Protein AF-A0A4P9XND2-F1 (afdb_monomer_lite)

InterPro domains:
  IPR007255 Conserved oligomeric Golgi complex subunit 8 [PTHR21311] (11-505)

Structure (mmCIF, N/CA/C/O backbone):
data_AF-A0A4P9XND2-F1
#
_entry.id   AF-A0A4P9XND2-F1
#
loop_
_atom_site.group_PDB
_atom_site.id
_atom_site.type_symbol
_atom_site.label_atom_id
_atom_site.label_alt_id
_atom_site.label_comp_id
_atom_site.label_asym_id
_atom_site.label_entity_id
_atom_site.label_seq_id
_atom_site.pdbx_PDB_ins_code
_atom_site.Cartn_x
_atom_site.Cartn_y
_atom_site.Cartn_z
_atom_site.occupancy
_atom_site.B_iso_or_equiv
_atom_site.auth_seq_id
_atom_site.auth_comp_id
_atom_site.auth_asym_id
_atom_site.auth_atom_id
_atom_site.pdbx_PDB_model_num
ATOM 1 N N . MET A 1 1 ? 98.377 64.286 -52.396 1.00 47.72 1 MET A N 1
ATOM 2 C CA . MET A 1 1 ? 97.338 63.621 -51.577 1.00 47.72 1 MET A CA 1
ATOM 3 C C . MET A 1 1 ? 96.062 63.536 -52.400 1.00 47.72 1 MET A C 1
ATOM 5 O O . MET A 1 1 ? 95.797 64.467 -53.143 1.00 47.72 1 MET A O 1
ATOM 9 N N . SER A 1 2 ? 95.307 62.447 -52.233 1.00 48.94 2 SER A N 1
ATOM 10 C CA . SER A 1 2 ? 94.034 62.113 -52.898 1.00 48.94 2 SER A CA 1
ATOM 11 C C . SER A 1 2 ? 94.119 61.513 -54.310 1.00 48.94 2 SER A C 1
ATOM 13 O O . SER A 1 2 ? 93.894 62.183 -55.310 1.00 48.94 2 SER A O 1
ATOM 15 N N . ALA A 1 3 ? 94.424 60.215 -54.363 1.00 56.22 3 ALA A N 1
ATOM 16 C CA . ALA A 1 3 ? 93.943 59.297 -55.399 1.00 56.22 3 ALA A CA 1
ATOM 17 C C . ALA A 1 3 ? 94.032 57.854 -54.859 1.00 56.22 3 ALA A C 1
ATOM 19 O O . ALA A 1 3 ? 95.053 57.193 -55.033 1.00 56.22 3 ALA A O 1
ATOM 20 N N . PRO A 1 4 ? 93.024 57.412 -54.086 1.00 54.31 4 PRO A N 1
ATOM 21 C CA . PRO A 1 4 ? 92.460 56.083 -54.325 1.00 54.31 4 PRO A CA 1
ATOM 22 C C . PRO A 1 4 ? 90.958 56.074 -53.982 1.00 54.31 4 PRO A C 1
ATOM 24 O O . PRO A 1 4 ? 90.584 55.838 -52.840 1.00 54.31 4 PRO A O 1
ATOM 27 N N . ALA A 1 5 ? 90.082 56.373 -54.941 1.00 55.69 5 ALA A N 1
ATOM 28 C CA . ALA A 1 5 ? 88.630 56.315 -54.704 1.00 55.69 5 ALA A CA 1
ATOM 29 C C . ALA A 1 5 ? 87.865 55.505 -55.762 1.00 55.69 5 ALA A C 1
ATOM 31 O O . ALA A 1 5 ? 86.789 55.004 -55.475 1.00 55.69 5 ALA A O 1
ATOM 32 N N . VAL A 1 6 ? 88.427 55.312 -56.961 1.00 56.28 6 VAL A N 1
ATOM 33 C CA . VAL A 1 6 ? 87.693 54.705 -58.088 1.00 56.28 6 VAL A CA 1
ATOM 34 C C . VAL A 1 6 ? 87.830 53.173 -58.146 1.00 56.28 6 VAL A C 1
ATOM 36 O O . VAL A 1 6 ? 86.930 52.502 -58.632 1.00 56.28 6 VAL A O 1
ATOM 39 N N . VAL A 1 7 ? 88.908 52.592 -57.603 1.00 56.94 7 VAL A N 1
ATOM 40 C CA . VAL A 1 7 ? 89.123 51.126 -57.632 1.00 56.94 7 VAL A CA 1
ATOM 41 C C . VAL A 1 7 ? 88.313 50.399 -56.546 1.00 56.94 7 VAL A C 1
ATOM 43 O O . VAL A 1 7 ? 87.778 49.328 -56.799 1.00 56.94 7 VAL A O 1
ATOM 46 N N . LEU A 1 8 ? 88.111 51.022 -55.378 1.00 58.97 8 LEU A N 1
ATOM 47 C CA . LEU A 1 8 ? 87.278 50.466 -54.298 1.00 58.97 8 LEU A CA 1
ATOM 48 C C . LEU A 1 8 ? 85.782 50.385 -54.663 1.00 58.97 8 LEU A C 1
ATOM 50 O O . LEU A 1 8 ? 85.053 49.591 -54.076 1.00 58.97 8 LEU A O 1
ATOM 54 N N . ASP A 1 9 ? 85.317 51.183 -55.627 1.00 65.50 9 ASP A N 1
ATOM 55 C CA . ASP A 1 9 ? 83.899 51.234 -56.008 1.00 65.50 9 ASP A CA 1
ATOM 56 C C . ASP A 1 9 ? 83.502 50.070 -56.940 1.00 65.50 9 ASP A C 1
ATOM 58 O O . ASP A 1 9 ? 82.403 49.523 -56.840 1.00 65.50 9 ASP A O 1
ATOM 62 N N . GLN A 1 10 ? 84.427 49.607 -57.792 1.00 73.38 10 GLN A N 1
ATOM 63 C CA . GLN A 1 10 ? 84.197 48.448 -58.666 1.00 73.38 10 GLN A CA 1
ATOM 64 C C . GLN A 1 10 ? 84.200 47.123 -57.896 1.00 73.38 10 GLN A C 1
ATOM 66 O O . GLN A 1 10 ? 83.327 46.286 -58.131 1.00 73.38 10 GLN A O 1
ATOM 71 N N . ASP A 1 11 ? 85.111 46.955 -56.935 1.00 78.25 11 ASP A N 1
ATOM 72 C CA . ASP A 1 11 ? 85.154 45.754 -56.092 1.00 78.25 11 ASP A CA 1
ATOM 73 C C . ASP A 1 11 ? 83.912 45.657 -55.190 1.00 78.25 11 ASP A C 1
ATOM 75 O O . ASP A 1 11 ? 83.335 44.579 -55.032 1.00 78.25 11 ASP A O 1
ATOM 79 N N . ASN A 1 12 ? 83.415 46.792 -54.682 1.00 80.69 12 ASN A N 1
ATOM 80 C CA . ASN A 1 12 ? 82.153 46.846 -53.941 1.00 80.69 12 ASN A CA 1
ATOM 81 C C . ASN A 1 12 ? 80.938 46.538 -54.832 1.00 80.69 12 ASN A C 1
ATOM 83 O O . ASN A 1 12 ? 80.023 45.836 -54.398 1.00 80.69 12 ASN A O 1
ATOM 87 N N . ALA A 1 13 ? 80.911 47.007 -56.084 1.00 80.00 13 ALA A N 1
ATOM 88 C CA . ALA A 1 13 ? 79.846 46.672 -57.031 1.00 80.00 13 ALA A CA 1
ATOM 89 C C . ALA A 1 13 ? 79.840 45.174 -57.393 1.00 80.00 13 ALA A C 1
ATOM 91 O O . ALA A 1 13 ? 78.774 44.553 -57.481 1.00 80.00 13 ALA A O 1
ATOM 92 N N . LEU A 1 14 ? 81.017 44.564 -57.548 1.00 83.19 14 LEU A N 1
ATOM 93 C CA . LEU A 1 14 ? 81.149 43.141 -57.858 1.00 83.19 14 LEU A CA 1
ATOM 94 C C . LEU A 1 14 ? 80.792 42.258 -56.648 1.00 83.19 14 LEU A C 1
ATOM 96 O O . LEU A 1 14 ? 80.060 41.279 -56.790 1.00 83.19 14 LEU A O 1
ATOM 100 N N . ALA A 1 15 ? 81.190 42.657 -55.436 1.00 85.19 15 ALA A N 1
ATOM 101 C CA . ALA A 1 15 ? 80.764 42.003 -54.198 1.00 85.19 15 ALA A CA 1
ATOM 102 C C . ALA A 1 15 ? 79.242 42.105 -53.978 1.00 85.19 15 ALA A C 1
ATOM 104 O O . ALA A 1 15 ? 78.598 41.122 -53.613 1.00 85.19 15 ALA A O 1
ATOM 105 N N . ASN A 1 16 ? 78.639 43.264 -54.264 1.00 88.31 16 ASN A N 1
ATOM 106 C CA . ASN A 1 16 ? 77.191 43.461 -54.151 1.00 88.31 16 ASN A CA 1
ATOM 107 C C . ASN A 1 16 ? 76.401 42.635 -55.177 1.00 88.31 16 ASN A C 1
ATOM 109 O O . ASN A 1 16 ? 75.337 42.110 -54.848 1.00 88.31 16 ASN A O 1
ATOM 113 N N . THR A 1 17 ? 76.906 42.492 -56.406 1.00 87.44 17 THR A N 1
ATOM 114 C CA . THR A 1 17 ? 76.259 41.667 -57.441 1.00 87.44 17 THR A CA 1
ATOM 115 C C . THR A 1 17 ? 76.393 40.172 -57.157 1.00 87.44 17 THR A C 1
ATOM 117 O O . THR A 1 17 ? 75.405 39.453 -57.305 1.00 87.44 17 THR A O 1
ATOM 120 N N . LEU A 1 18 ? 77.545 39.705 -56.661 1.00 89.50 18 LEU A N 1
ATOM 121 C CA . LEU A 1 18 ? 77.712 38.325 -56.187 1.00 89.50 18 LEU A CA 1
ATOM 122 C C . LEU A 1 18 ? 76.798 38.022 -54.995 1.00 89.50 18 LEU A C 1
ATOM 124 O O . LEU A 1 18 ? 76.065 37.037 -55.030 1.00 89.50 18 LEU A O 1
ATOM 128 N N . ALA A 1 19 ? 76.739 38.909 -53.998 1.00 88.94 19 ALA A N 1
ATOM 129 C CA . ALA A 1 19 ? 75.828 38.757 -52.865 1.00 88.94 19 ALA A CA 1
ATOM 130 C C . ALA A 1 19 ? 74.349 38.771 -53.300 1.00 88.94 19 ALA A C 1
ATOM 132 O O . ALA A 1 19 ? 73.527 38.040 -52.745 1.00 88.94 19 ALA A O 1
ATOM 133 N N . ALA A 1 20 ? 73.984 39.574 -54.305 1.00 87.94 20 ALA A N 1
ATOM 134 C CA . ALA A 1 20 ? 72.639 39.560 -54.879 1.00 87.94 20 ALA A CA 1
ATOM 135 C C . ALA A 1 20 ? 72.337 38.241 -55.611 1.00 87.94 20 ALA A C 1
ATOM 137 O O . ALA A 1 20 ? 71.232 37.713 -55.479 1.00 87.94 20 ALA A O 1
ATOM 138 N N . PHE A 1 21 ? 73.309 37.675 -56.331 1.00 90.12 21 PHE A N 1
ATOM 139 C CA . PHE A 1 21 ? 73.172 36.384 -57.005 1.00 90.12 21 PHE A CA 1
ATOM 140 C C . PHE A 1 21 ? 73.071 35.214 -56.010 1.00 90.12 21 PHE A C 1
ATOM 142 O O . PHE A 1 21 ? 72.223 34.336 -56.170 1.00 90.12 21 PHE A O 1
ATOM 149 N N . GLU A 1 22 ? 73.856 35.223 -54.931 1.00 91.62 22 GLU A N 1
ATOM 150 C CA . GLU A 1 22 ? 73.756 34.247 -53.834 1.00 91.62 22 GLU A CA 1
ATOM 151 C C . GLU A 1 22 ? 72.400 34.325 -53.116 1.00 91.62 22 GLU A C 1
ATOM 153 O O . GLU A 1 22 ? 71.773 33.300 -52.840 1.00 91.62 22 GLU A O 1
ATOM 158 N N . ARG A 1 23 ? 71.880 35.538 -52.881 1.00 92.00 23 ARG A N 1
ATOM 159 C CA . ARG A 1 23 ? 70.525 35.738 -52.334 1.00 92.00 23 ARG A CA 1
ATOM 160 C C . ARG A 1 23 ? 69.435 35.247 -53.283 1.00 92.00 23 ARG A C 1
ATOM 162 O O . ARG A 1 23 ? 68.450 34.673 -52.832 1.00 92.00 23 ARG A O 1
ATOM 169 N N . LEU A 1 24 ? 69.593 35.452 -54.591 1.00 91.56 24 LEU A N 1
ATOM 170 C CA . LEU A 1 24 ? 68.642 34.955 -55.589 1.00 91.56 24 LEU A CA 1
ATOM 171 C C . LEU A 1 24 ? 68.664 33.428 -55.680 1.00 91.56 24 LEU A C 1
ATOM 173 O O . LEU A 1 24 ? 67.608 32.807 -55.710 1.00 91.56 24 LEU A O 1
ATOM 177 N N . THR A 1 25 ? 69.843 32.808 -55.680 1.00 91.88 25 THR A N 1
ATOM 178 C CA . THR A 1 25 ? 69.974 31.343 -55.742 1.00 91.88 25 THR A CA 1
ATOM 179 C C . THR A 1 25 ? 69.433 30.664 -54.483 1.00 91.88 25 THR A C 1
ATOM 181 O O . THR A 1 25 ? 68.695 29.686 -54.604 1.00 91.88 25 THR A O 1
ATOM 184 N N . THR A 1 26 ? 69.694 31.214 -53.293 1.00 93.50 26 THR A N 1
ATOM 185 C CA . THR A 1 26 ? 69.079 30.744 -52.035 1.00 93.50 26 THR A CA 1
ATOM 186 C C . THR A 1 26 ? 67.566 30.952 -52.023 1.00 93.50 26 THR A C 1
ATOM 188 O O . THR A 1 26 ? 66.833 30.003 -51.756 1.00 93.50 26 THR A O 1
ATOM 191 N N . ALA A 1 27 ? 67.068 32.127 -52.423 1.00 91.75 27 ALA A N 1
ATOM 192 C CA . ALA A 1 27 ? 65.630 32.380 -52.523 1.00 91.75 27 ALA A CA 1
ATOM 193 C C . ALA A 1 27 ? 64.930 31.446 -53.529 1.00 91.75 27 ALA A C 1
ATOM 195 O O . ALA A 1 27 ? 63.827 30.967 -53.265 1.00 91.75 27 ALA A O 1
ATOM 196 N N . CYS A 1 28 ? 65.565 31.141 -54.666 1.00 91.06 28 CYS A N 1
ATOM 197 C CA . CYS A 1 28 ? 65.063 30.159 -55.627 1.00 91.06 28 CYS A CA 1
ATOM 198 C C . CYS A 1 28 ? 65.080 28.730 -55.058 1.00 91.06 28 CYS A C 1
ATOM 200 O O . CYS A 1 28 ? 64.142 27.970 -55.306 1.00 91.06 28 CYS A O 1
ATOM 202 N N . GLY A 1 29 ? 66.105 28.368 -54.278 1.00 94.25 29 GLY A N 1
ATOM 203 C CA . GLY A 1 29 ? 66.179 27.095 -53.557 1.00 94.25 29 GLY A CA 1
ATOM 204 C C . GLY A 1 29 ? 65.042 26.935 -52.545 1.00 94.25 29 GLY A C 1
ATOM 205 O O . GLY A 1 29 ? 64.304 25.949 -52.599 1.00 94.25 29 GLY A O 1
ATOM 206 N N . ASP A 1 30 ? 64.828 27.947 -51.705 1.00 93.56 30 ASP A N 1
ATOM 207 C CA . ASP A 1 30 ? 63.753 27.978 -50.709 1.00 93.56 30 ASP A CA 1
ATOM 208 C C . ASP A 1 30 ? 62.368 27.964 -51.363 1.00 93.56 30 ASP A C 1
ATOM 210 O O . ASP A 1 30 ? 61.469 27.247 -50.919 1.00 93.56 30 ASP A O 1
ATOM 214 N N . ALA A 1 31 ? 62.180 28.722 -52.448 1.00 91.50 31 ALA A N 1
ATOM 215 C CA . ALA A 1 31 ? 60.930 28.726 -53.203 1.00 91.50 31 ALA A CA 1
ATOM 216 C C . ALA A 1 31 ? 60.637 27.350 -53.823 1.00 91.50 31 ALA A C 1
ATOM 218 O O . ALA A 1 31 ? 59.499 26.884 -53.769 1.00 91.50 31 ALA A O 1
ATOM 219 N N . SER A 1 32 ? 61.658 26.672 -54.357 1.00 92.50 32 SER A N 1
ATOM 220 C CA . SER A 1 32 ? 61.547 25.311 -54.895 1.00 92.50 32 SER A CA 1
ATOM 221 C C . SER A 1 32 ? 61.189 24.294 -53.806 1.00 92.50 32 SER A C 1
ATOM 223 O O . SER A 1 32 ? 60.286 23.477 -53.996 1.00 92.50 32 SER A O 1
ATOM 225 N N . GLN A 1 33 ? 61.829 24.374 -52.635 1.00 93.94 33 GLN A N 1
ATOM 226 C CA . GLN A 1 33 ? 61.538 23.492 -51.504 1.00 93.94 33 GLN A CA 1
ATOM 227 C C . GLN A 1 33 ? 60.116 23.707 -50.965 1.00 93.94 33 GLN A C 1
ATOM 229 O O . GLN A 1 33 ? 59.363 22.743 -50.820 1.00 93.94 33 GLN A O 1
ATOM 234 N N . ARG A 1 34 ? 59.690 24.964 -50.781 1.00 92.50 34 ARG A N 1
ATOM 235 C CA . ARG A 1 34 ? 58.308 25.293 -50.390 1.00 92.50 34 ARG A CA 1
ATOM 236 C C . ARG A 1 34 ? 57.294 24.823 -51.426 1.00 92.50 34 ARG A C 1
ATOM 238 O O . ARG A 1 34 ? 56.238 24.317 -51.057 1.00 92.50 34 ARG A O 1
ATOM 245 N N . ALA A 1 35 ? 57.596 24.959 -52.718 1.00 91.12 35 ALA A N 1
ATOM 246 C CA . ALA A 1 35 ? 56.731 24.454 -53.778 1.00 91.12 35 ALA A CA 1
ATOM 247 C C . ALA A 1 35 ? 56.599 22.925 -53.708 1.00 91.12 35 ALA A C 1
ATOM 249 O O . ALA A 1 35 ? 55.485 22.415 -53.804 1.00 91.12 35 ALA A O 1
ATOM 250 N N . LYS A 1 36 ? 57.693 22.190 -53.463 1.00 92.62 36 LYS A N 1
ATOM 251 C CA . LYS A 1 36 ? 57.659 20.731 -53.263 1.00 92.62 36 LYS A CA 1
ATOM 252 C C . LYS A 1 36 ? 56.836 20.331 -52.041 1.00 92.62 36 LYS A C 1
ATOM 254 O O . LYS A 1 36 ? 56.017 19.423 -52.149 1.00 92.62 36 LYS A O 1
ATOM 259 N N . GLU A 1 37 ? 57.002 21.013 -50.913 1.00 93.00 37 GLU A N 1
ATOM 260 C CA . GLU A 1 37 ? 56.232 20.754 -49.689 1.00 93.00 37 GLU A CA 1
ATOM 261 C C . GLU A 1 37 ? 54.740 21.052 -49.880 1.00 93.00 37 GLU A C 1
ATOM 263 O O . GLU A 1 37 ? 53.889 20.236 -49.520 1.00 93.00 37 GLU A O 1
ATOM 268 N N . LEU A 1 38 ? 54.404 22.174 -50.526 1.00 92.38 38 LEU A N 1
ATOM 269 C CA . LEU A 1 38 ? 53.023 22.527 -50.859 1.00 92.38 38 LEU A CA 1
ATOM 270 C C . LEU A 1 38 ? 52.404 21.532 -51.845 1.00 92.38 38 LEU A C 1
ATOM 272 O O . LEU A 1 38 ? 51.264 21.113 -51.645 1.00 92.38 38 LEU A O 1
ATOM 276 N N . CYS A 1 39 ? 53.134 21.124 -52.885 1.00 91.38 39 CYS A N 1
ATOM 277 C CA . CYS A 1 39 ? 52.680 20.113 -53.836 1.00 91.38 39 CYS A CA 1
ATOM 278 C C . CYS A 1 39 ? 52.507 18.746 -53.167 1.00 91.38 39 CYS A C 1
ATOM 280 O O . CYS A 1 39 ? 51.483 18.105 -53.384 1.00 91.38 39 CYS A O 1
ATOM 282 N N . GLY A 1 40 ? 53.443 18.323 -52.313 1.00 92.44 40 GLY A N 1
ATOM 283 C CA . GLY A 1 40 ? 53.355 17.070 -51.562 1.00 92.44 40 GLY A CA 1
ATOM 284 C C . GLY A 1 40 ? 52.175 17.056 -50.589 1.00 92.44 40 GLY A C 1
ATOM 285 O O . GLY A 1 40 ? 51.405 16.096 -50.561 1.00 92.44 40 GLY A O 1
ATOM 286 N N . SER A 1 41 ? 51.967 18.153 -49.857 1.00 90.69 41 SER A N 1
ATOM 287 C CA . SER A 1 41 ? 50.825 18.329 -48.955 1.00 90.69 41 SER A CA 1
ATOM 288 C C . SER A 1 41 ? 49.491 18.326 -49.713 1.00 90.69 41 SER A C 1
ATOM 290 O O . SER A 1 41 ? 48.574 17.581 -49.358 1.00 90.69 41 SER A O 1
ATOM 292 N N . ARG A 1 42 ? 49.391 19.080 -50.820 1.00 89.31 42 ARG A N 1
ATOM 293 C CA . ARG A 1 42 ? 48.188 19.109 -51.672 1.00 89.31 42 ARG A CA 1
ATOM 294 C C . ARG A 1 42 ? 47.904 17.759 -52.324 1.00 89.31 42 ARG A C 1
ATOM 296 O O . ARG A 1 42 ? 46.750 17.347 -52.356 1.00 89.31 42 ARG A O 1
ATOM 303 N N . TYR A 1 43 ? 48.929 17.061 -52.807 1.00 87.56 43 TYR A N 1
ATOM 304 C CA . TYR A 1 43 ? 48.781 15.738 -53.408 1.00 87.56 43 TYR A CA 1
ATOM 305 C C . TYR A 1 43 ? 48.345 14.695 -52.375 1.00 87.56 43 TYR A C 1
ATOM 307 O O . TYR A 1 43 ? 47.394 13.959 -52.617 1.00 87.56 43 TYR A O 1
ATOM 315 N N . SER A 1 44 ? 48.959 14.688 -51.187 1.00 84.19 44 SER A N 1
ATOM 316 C CA . SER A 1 44 ? 48.546 13.823 -50.073 1.00 84.19 44 SER A CA 1
ATOM 317 C C . SER A 1 44 ? 47.086 14.071 -49.682 1.00 84.19 44 SER A C 1
ATOM 319 O O . SER A 1 44 ? 46.311 13.125 -49.540 1.00 84.19 44 SER A O 1
ATOM 321 N N . ARG A 1 45 ? 46.673 15.343 -49.595 1.00 80.75 45 ARG A N 1
ATOM 322 C CA . ARG A 1 45 ? 45.274 15.719 -49.357 1.00 80.75 45 ARG A CA 1
ATOM 323 C C . ARG A 1 45 ? 44.346 15.212 -50.463 1.00 80.75 45 ARG A C 1
ATOM 325 O O . ARG A 1 45 ? 43.347 14.575 -50.150 1.00 80.75 45 ARG A O 1
ATOM 332 N N . TYR A 1 46 ? 44.698 15.423 -51.730 1.00 82.12 46 TYR A N 1
ATOM 333 C CA . TYR A 1 46 ? 43.917 14.938 -52.869 1.00 82.12 46 TYR A CA 1
ATOM 334 C C . TYR A 1 46 ? 43.780 13.409 -52.874 1.00 82.12 46 TYR A C 1
ATOM 336 O O . TYR A 1 46 ? 42.684 12.894 -53.071 1.00 82.12 46 TYR A O 1
ATOM 344 N N . CYS A 1 47 ? 44.858 12.663 -52.611 1.00 80.19 47 CYS A N 1
ATOM 345 C CA . CYS A 1 47 ? 44.809 11.204 -52.512 1.00 80.19 47 CYS A CA 1
ATOM 346 C C . CYS A 1 47 ? 43.895 10.737 -51.374 1.00 80.19 47 CYS A C 1
ATOM 348 O O . CYS A 1 47 ? 43.127 9.799 -51.571 1.00 80.19 47 CYS A O 1
ATOM 350 N N . LYS A 1 48 ? 43.933 11.404 -50.212 1.00 74.88 48 LYS A N 1
ATOM 351 C CA . LYS A 1 48 ? 43.040 11.110 -49.080 1.00 74.88 48 LYS A CA 1
ATOM 352 C C . LYS A 1 48 ? 41.577 11.398 -49.414 1.00 74.88 48 LYS A C 1
ATOM 354 O O . LYS A 1 48 ? 40.724 10.561 -49.133 1.00 74.88 48 LYS A O 1
ATOM 359 N N . GLU A 1 49 ? 41.296 12.542 -50.035 1.00 74.50 49 GLU A N 1
ATOM 360 C CA . GLU A 1 49 ? 39.945 12.920 -50.467 1.00 74.50 49 GLU A CA 1
ATOM 361 C C . GLU A 1 49 ? 39.419 11.950 -51.535 1.00 74.50 49 GLU A C 1
ATOM 363 O O . GLU A 1 49 ? 38.322 11.419 -51.388 1.00 74.50 49 GLU A O 1
ATOM 368 N N . ARG A 1 50 ? 40.225 11.624 -52.554 1.00 78.50 50 ARG A N 1
ATOM 369 C CA . ARG A 1 50 ? 39.869 10.666 -53.611 1.00 78.50 50 ARG A CA 1
ATOM 370 C C . ARG A 1 50 ? 39.662 9.247 -53.081 1.00 78.50 50 ARG A C 1
ATOM 372 O O . ARG A 1 50 ? 38.764 8.548 -53.533 1.00 78.50 50 ARG A O 1
ATOM 379 N N . HIS A 1 51 ? 40.498 8.790 -52.155 1.00 75.69 51 HIS A N 1
ATOM 380 C CA . HIS A 1 51 ? 40.318 7.475 -51.546 1.00 75.69 51 HIS A CA 1
ATOM 381 C C . HIS A 1 51 ? 39.033 7.430 -50.708 1.00 75.69 51 HIS A C 1
ATOM 383 O O . HIS A 1 51 ? 38.264 6.479 -50.820 1.00 75.69 51 HIS A O 1
ATOM 389 N N . GLY A 1 52 ? 38.748 8.498 -49.953 1.00 72.62 52 GLY A N 1
ATOM 390 C CA . GLY A 1 52 ? 37.495 8.648 -49.217 1.00 72.62 52 GLY A CA 1
ATOM 391 C C . GLY A 1 52 ? 36.260 8.635 -50.117 1.00 72.62 52 GLY A C 1
ATOM 392 O O . GLY A 1 52 ? 35.288 7.952 -49.802 1.00 72.62 52 GLY A O 1
ATOM 393 N N . THR A 1 53 ? 36.297 9.329 -51.260 1.00 74.00 53 THR A N 1
ATOM 394 C CA . THR A 1 53 ? 35.175 9.317 -52.211 1.00 74.00 53 THR A CA 1
ATOM 395 C C . THR A 1 53 ? 34.991 7.959 -52.876 1.00 74.00 53 THR A C 1
ATOM 397 O O . THR A 1 53 ? 33.854 7.540 -53.050 1.00 74.00 53 THR A O 1
ATOM 400 N N . LEU A 1 54 ? 36.069 7.237 -53.196 1.00 75.88 54 LEU A N 1
ATOM 401 C CA . LEU A 1 54 ? 35.969 5.880 -53.742 1.00 75.88 54 LEU A CA 1
ATOM 402 C C . LEU A 1 54 ? 35.333 4.904 -52.747 1.00 75.88 54 LEU A C 1
ATOM 404 O O . LEU A 1 54 ? 34.442 4.161 -53.139 1.00 75.88 54 LEU A O 1
ATOM 408 N N . ILE A 1 55 ? 35.715 4.955 -51.466 1.00 73.62 55 ILE A N 1
ATOM 409 C CA . ILE A 1 55 ? 35.081 4.137 -50.417 1.00 73.62 55 ILE A CA 1
ATOM 410 C C . ILE A 1 55 ? 33.602 4.508 -50.255 1.00 73.62 55 ILE A C 1
ATOM 412 O O . ILE A 1 55 ? 32.758 3.628 -50.110 1.00 73.62 55 ILE A O 1
ATOM 416 N N . ALA A 1 56 ? 33.268 5.802 -50.286 1.00 72.81 56 ALA A N 1
ATOM 417 C CA . ALA A 1 56 ? 31.882 6.252 -50.178 1.00 72.81 56 ALA A CA 1
ATOM 418 C C . ALA A 1 56 ? 31.021 5.798 -51.369 1.00 72.81 56 ALA A C 1
ATOM 420 O O . ALA A 1 56 ? 29.851 5.481 -51.186 1.00 72.81 56 ALA A O 1
ATOM 421 N N . VAL A 1 57 ? 31.593 5.756 -52.577 1.00 76.38 57 VAL A N 1
ATOM 422 C CA . VAL A 1 57 ? 30.917 5.236 -53.773 1.00 76.38 57 VAL A CA 1
ATOM 423 C C . VAL A 1 57 ? 30.739 3.719 -53.689 1.00 76.38 57 VAL A C 1
ATOM 425 O O . VAL A 1 57 ? 29.652 3.237 -53.985 1.00 76.38 57 VAL A O 1
ATOM 428 N N . ASP A 1 58 ? 31.766 2.989 -53.249 1.00 78.50 58 ASP A N 1
ATOM 429 C CA . ASP A 1 58 ? 31.730 1.529 -53.079 1.00 78.50 58 ASP A CA 1
ATOM 430 C C . ASP A 1 58 ? 30.686 1.096 -52.035 1.00 78.50 58 ASP A C 1
ATOM 432 O O . ASP A 1 58 ? 29.969 0.122 -52.226 1.00 78.50 58 ASP A O 1
ATOM 436 N N . ARG A 1 59 ? 30.522 1.888 -50.967 1.00 79.19 59 ARG A N 1
ATOM 437 C CA . ARG A 1 59 ? 29.546 1.651 -49.887 1.00 79.19 59 ARG A CA 1
ATOM 438 C C . ARG A 1 59 ? 28.247 2.437 -50.032 1.00 79.19 59 ARG A C 1
ATOM 440 O O . ARG A 1 59 ? 27.517 2.608 -49.056 1.00 79.19 59 ARG A O 1
ATOM 447 N N . ARG A 1 60 ? 27.957 2.976 -51.217 1.00 82.25 60 ARG A N 1
ATOM 448 C CA . ARG A 1 60 ? 26.790 3.845 -51.413 1.00 82.25 60 ARG A CA 1
ATOM 449 C C . ARG A 1 60 ? 25.483 3.137 -51.059 1.00 82.25 60 ARG A C 1
ATOM 451 O O . ARG A 1 60 ? 24.651 3.735 -50.388 1.00 82.25 60 ARG A O 1
ATOM 458 N N . GLU A 1 61 ? 25.319 1.887 -51.480 1.00 84.75 61 GLU A N 1
ATOM 459 C CA . GLU A 1 61 ? 24.101 1.111 -51.211 1.00 84.75 61 GLU A CA 1
ATOM 460 C C . GLU A 1 61 ? 23.896 0.881 -49.707 1.00 84.75 61 GLU A C 1
ATOM 462 O O . GLU A 1 61 ? 22.787 1.054 -49.206 1.00 84.75 61 GLU A O 1
ATOM 467 N N . ASP A 1 62 ? 24.974 0.605 -48.966 1.00 81.31 62 ASP A N 1
ATOM 468 C CA . ASP A 1 62 ? 24.933 0.455 -47.507 1.00 81.31 62 ASP A CA 1
ATOM 469 C C . ASP A 1 62 ? 24.567 1.774 -46.808 1.00 81.31 62 ASP A C 1
ATOM 471 O O . ASP A 1 62 ? 23.822 1.788 -45.826 1.00 81.31 62 ASP A O 1
ATOM 475 N N . ILE A 1 63 ? 25.083 2.900 -47.314 1.00 79.50 63 ILE A N 1
ATOM 476 C CA . ILE A 1 63 ? 24.785 4.240 -46.795 1.00 79.50 63 ILE A CA 1
ATOM 477 C C . ILE A 1 63 ? 23.328 4.624 -47.074 1.00 79.50 63 ILE A C 1
ATOM 479 O O . ILE A 1 63 ? 22.653 5.139 -46.183 1.00 79.50 63 ILE A O 1
ATOM 483 N N . ASP A 1 64 ? 22.833 4.367 -48.283 1.00 85.50 64 ASP A N 1
ATOM 484 C CA . ASP A 1 64 ? 21.444 4.640 -48.652 1.00 85.50 64 ASP A CA 1
ATOM 485 C C . ASP A 1 64 ? 20.492 3.761 -47.817 1.00 85.50 64 ASP A C 1
ATOM 487 O O . ASP A 1 64 ? 19.506 4.262 -47.270 1.00 85.50 64 ASP A O 1
ATOM 491 N N . ALA A 1 65 ? 20.834 2.484 -47.603 1.00 87.06 65 ALA A N 1
ATOM 492 C CA . ALA A 1 65 ? 20.096 1.599 -46.705 1.00 87.06 65 ALA A CA 1
ATOM 493 C C . ALA A 1 65 ? 20.063 2.137 -45.264 1.00 87.06 65 ALA A C 1
ATOM 495 O O . ALA A 1 65 ? 18.992 2.182 -44.657 1.00 87.06 65 ALA A O 1
ATOM 496 N N . LEU A 1 66 ? 21.198 2.612 -44.734 1.00 83.94 66 LEU A N 1
ATOM 497 C CA . LEU A 1 66 ? 21.289 3.233 -43.404 1.00 83.94 66 LEU A CA 1
ATOM 498 C C . LEU A 1 66 ? 20.404 4.462 -43.260 1.00 83.94 66 LEU A C 1
ATOM 500 O O . LEU A 1 66 ? 19.733 4.626 -42.242 1.00 83.94 66 LEU A O 1
ATOM 504 N N . LEU A 1 67 ? 20.418 5.341 -44.258 1.00 87.38 67 LEU A N 1
ATOM 505 C CA . LEU A 1 67 ? 19.639 6.575 -44.235 1.00 87.38 67 LEU A CA 1
ATOM 506 C C . LEU A 1 67 ? 18.131 6.308 -44.247 1.00 87.38 67 LEU A C 1
ATOM 508 O O . LEU A 1 67 ? 17.369 7.089 -43.674 1.00 87.38 67 LEU A O 1
ATOM 512 N N . GLU A 1 68 ? 17.701 5.193 -44.834 1.00 92.56 68 GLU A N 1
ATOM 513 C CA . GLU A 1 68 ? 16.303 4.764 -44.819 1.00 92.56 68 GLU A CA 1
ATOM 514 C C . GLU A 1 68 ? 15.900 4.046 -43.518 1.00 92.56 68 GLU A C 1
ATOM 516 O O . GLU A 1 68 ? 14.716 4.043 -43.170 1.00 92.56 68 GLU A O 1
ATOM 521 N N . MET A 1 69 ? 16.841 3.499 -42.734 1.00 91.00 69 MET A N 1
ATOM 522 C CA . MET A 1 69 ? 16.511 2.747 -41.509 1.00 91.00 69 MET A CA 1
ATOM 523 C C . MET A 1 69 ? 15.632 3.527 -40.514 1.00 91.00 69 MET A C 1
ATOM 525 O O . MET A 1 69 ? 14.635 2.953 -40.075 1.00 91.00 69 MET A O 1
ATOM 529 N N . PRO A 1 70 ? 15.886 4.810 -40.177 1.00 92.06 70 PRO A N 1
ATOM 530 C CA . PRO A 1 70 ? 15.004 5.566 -39.283 1.00 92.06 70 PRO A CA 1
ATOM 531 C C . PRO A 1 70 ? 13.565 5.674 -39.806 1.00 92.06 70 PRO A C 1
ATOM 533 O O . PRO A 1 70 ? 12.614 5.541 -39.036 1.00 92.06 70 PRO A O 1
ATOM 536 N N . ARG A 1 71 ? 13.386 5.847 -41.123 1.00 92.06 71 ARG A N 1
ATOM 537 C CA . ARG A 1 71 ? 12.060 5.904 -41.759 1.00 92.06 71 ARG A CA 1
ATOM 538 C C . ARG A 1 71 ? 11.349 4.558 -41.688 1.00 92.06 71 ARG A C 1
ATOM 540 O O . ARG A 1 71 ? 10.158 4.514 -41.384 1.00 92.06 71 ARG A O 1
ATOM 547 N N . VAL A 1 72 ? 12.072 3.463 -41.922 1.00 94.12 72 VAL A N 1
ATOM 548 C CA . VAL A 1 72 ? 11.523 2.104 -41.818 1.00 94.12 72 VAL A CA 1
ATOM 549 C C . VAL A 1 72 ? 11.172 1.768 -40.367 1.00 94.12 72 VAL A C 1
ATOM 551 O O . VAL A 1 72 ? 10.094 1.230 -40.121 1.00 94.12 72 VAL A O 1
ATOM 554 N N . ILE A 1 73 ? 12.017 2.138 -39.400 1.00 90.94 73 ILE A N 1
ATOM 555 C CA . ILE A 1 73 ? 11.735 1.998 -37.963 1.00 90.94 73 ILE A CA 1
ATOM 556 C C . ILE A 1 73 ? 10.462 2.768 -37.611 1.00 90.94 73 ILE A C 1
ATOM 558 O O . ILE A 1 73 ? 9.549 2.189 -37.025 1.00 90.94 73 ILE A O 1
ATOM 562 N N . HIS A 1 74 ? 10.350 4.027 -38.040 1.00 91.94 74 HIS A N 1
ATOM 563 C CA . HIS A 1 74 ? 9.150 4.833 -37.832 1.00 91.94 74 HIS A CA 1
ATOM 564 C C . HIS A 1 74 ? 7.904 4.181 -38.453 1.00 91.94 74 HIS A C 1
ATOM 566 O O . HIS A 1 74 ? 6.872 4.073 -37.795 1.00 91.94 74 HIS A O 1
ATOM 572 N N . ALA A 1 75 ? 7.986 3.674 -39.686 1.00 93.31 75 ALA A N 1
ATOM 573 C CA . ALA A 1 75 ? 6.879 2.970 -40.334 1.00 93.31 75 ALA A CA 1
ATOM 574 C C . ALA A 1 75 ? 6.509 1.653 -39.622 1.00 93.31 75 ALA A C 1
ATOM 576 O O . ALA A 1 75 ? 5.335 1.288 -39.555 1.00 93.31 75 ALA A O 1
ATOM 577 N N . CYS A 1 76 ? 7.485 0.929 -39.068 1.00 93.00 76 CYS A N 1
ATOM 578 C CA . CYS A 1 76 ? 7.239 -0.256 -38.249 1.00 93.00 76 CYS A CA 1
ATOM 579 C C . CYS A 1 76 ? 6.557 0.097 -36.924 1.00 93.00 76 CYS A C 1
ATOM 581 O O . CYS A 1 76 ? 5.594 -0.574 -36.567 1.00 93.00 76 CYS A O 1
ATOM 583 N N . VAL A 1 77 ? 6.994 1.156 -36.238 1.00 88.88 77 VAL A N 1
ATOM 584 C CA . VAL A 1 77 ? 6.352 1.679 -35.018 1.00 88.88 77 VAL A CA 1
ATOM 585 C C . VAL A 1 77 ? 4.930 2.164 -35.308 1.00 88.88 77 VAL A C 1
ATOM 587 O O . VAL A 1 77 ? 4.010 1.889 -34.541 1.00 88.88 77 VAL A O 1
ATOM 590 N N . ALA A 1 78 ? 4.728 2.836 -36.443 1.00 89.31 78 ALA A N 1
ATOM 591 C CA . ALA A 1 78 ? 3.417 3.295 -36.885 1.00 89.31 78 ALA A CA 1
ATOM 592 C C . ALA A 1 78 ? 2.458 2.134 -37.191 1.00 89.31 78 ALA A C 1
ATOM 594 O O . ALA A 1 78 ? 1.271 2.238 -36.899 1.00 89.31 78 ALA A O 1
ATOM 595 N N . GLY A 1 79 ? 2.976 1.039 -37.755 1.00 92.81 79 GLY A N 1
ATOM 596 C CA . GLY A 1 79 ? 2.220 -0.171 -38.086 1.00 92.81 79 GLY A CA 1
ATOM 597 C C . GLY A 1 79 ? 2.240 -1.263 -37.012 1.00 92.81 79 GLY A C 1
ATOM 598 O O . GLY A 1 79 ? 1.967 -2.413 -37.342 1.00 92.81 79 GLY A O 1
ATOM 599 N N . ASP A 1 80 ? 2.622 -0.947 -35.770 1.00 87.75 80 ASP A N 1
ATOM 600 C CA . ASP A 1 80 ? 2.686 -1.883 -34.635 1.00 87.75 80 ASP A CA 1
ATOM 601 C C . ASP A 1 80 ? 3.562 -3.138 -34.849 1.00 87.75 80 ASP A C 1
ATOM 603 O O . ASP A 1 80 ? 3.382 -4.182 -34.210 1.00 87.75 80 ASP A O 1
ATOM 607 N N . ARG A 1 81 ? 4.549 -3.052 -35.744 1.00 91.50 81 ARG A N 1
ATOM 608 C CA . ARG A 1 81 ? 5.526 -4.111 -36.041 1.00 91.50 81 ARG A CA 1
ATOM 609 C C . ARG A 1 81 ? 6.768 -3.958 -35.162 1.00 91.50 81 ARG A C 1
ATOM 611 O O . ARG A 1 81 ? 7.873 -3.730 -35.653 1.00 91.50 81 ARG A O 1
ATOM 618 N N . TRP A 1 82 ? 6.575 -4.089 -33.851 1.00 86.94 82 TRP A N 1
ATOM 619 C CA . TRP A 1 82 ? 7.593 -3.833 -32.819 1.00 86.94 82 TRP A CA 1
ATOM 620 C C . TRP A 1 82 ? 8.863 -4.669 -32.981 1.00 86.94 82 TRP A C 1
ATOM 622 O O . TRP A 1 82 ? 9.962 -4.131 -32.910 1.00 86.94 82 TRP A O 1
ATOM 632 N N . ASP A 1 83 ? 8.718 -5.969 -33.249 1.00 87.56 83 ASP A N 1
ATOM 633 C CA . ASP A 1 83 ? 9.860 -6.880 -33.392 1.00 87.56 83 ASP A CA 1
ATOM 634 C C . ASP A 1 83 ? 10.740 -6.487 -34.591 1.00 87.56 83 ASP A C 1
ATOM 636 O O . ASP A 1 83 ? 11.966 -6.541 -34.513 1.00 87.56 83 ASP A O 1
ATOM 640 N N . GLY A 1 84 ? 10.119 -6.003 -35.674 1.00 90.88 84 GLY A N 1
ATOM 641 C CA . GLY A 1 84 ? 10.829 -5.469 -36.835 1.00 90.88 84 GLY A CA 1
ATOM 642 C C . GLY A 1 84 ? 11.546 -4.153 -36.528 1.00 90.88 84 GLY A C 1
ATOM 643 O O . GLY A 1 84 ? 12.706 -3.997 -36.893 1.00 90.88 84 GLY A O 1
ATOM 644 N N . ALA A 1 85 ? 10.891 -3.228 -35.817 1.00 91.19 85 ALA A N 1
ATOM 645 C CA . ALA A 1 85 ? 11.510 -1.967 -35.399 1.00 91.19 85 ALA A CA 1
ATOM 646 C C . ALA A 1 85 ? 12.728 -2.196 -34.483 1.00 91.19 85 ALA A C 1
ATOM 648 O O . ALA A 1 85 ? 13.779 -1.595 -34.697 1.00 91.19 85 ALA A O 1
ATOM 649 N N . LEU A 1 86 ? 12.610 -3.102 -33.506 1.00 87.38 86 LEU A N 1
ATOM 650 C CA . LEU A 1 86 ? 13.694 -3.436 -32.579 1.00 87.38 86 LEU A CA 1
ATOM 651 C C . LEU A 1 86 ? 14.838 -4.184 -33.263 1.00 87.38 86 LEU A C 1
ATOM 653 O O . LEU A 1 86 ? 15.994 -3.865 -33.012 1.00 87.38 86 LEU A O 1
ATOM 657 N N . SER A 1 87 ? 14.543 -5.123 -34.166 1.00 89.56 87 SER A N 1
ATOM 658 C CA . SER A 1 87 ? 15.587 -5.824 -34.921 1.00 89.56 87 SER A CA 1
ATOM 659 C C . SER A 1 87 ? 16.392 -4.865 -35.806 1.00 89.56 87 SER A C 1
ATOM 661 O O . SER A 1 87 ? 17.619 -4.947 -35.842 1.00 89.56 87 SER A O 1
ATOM 663 N N . LEU A 1 88 ? 15.724 -3.910 -36.465 1.00 90.06 88 LEU A N 1
ATOM 664 C CA . LEU A 1 88 ? 16.394 -2.864 -37.244 1.00 90.06 88 LEU A CA 1
ATOM 665 C C . LEU A 1 88 ? 17.247 -1.955 -36.352 1.00 90.06 88 LEU A C 1
ATOM 667 O O . LEU A 1 88 ? 18.361 -1.595 -36.723 1.00 90.06 88 LEU A O 1
ATOM 671 N N . TYR A 1 89 ? 16.772 -1.621 -35.154 1.00 88.25 89 TYR A N 1
ATOM 672 C CA . TYR A 1 89 ? 17.561 -0.854 -34.194 1.00 88.25 89 TYR A CA 1
ATOM 673 C C . TYR A 1 89 ? 18.811 -1.593 -33.720 1.00 88.25 89 TYR A C 1
ATOM 675 O O . TYR A 1 89 ? 19.907 -1.034 -33.755 1.00 88.25 89 TYR A O 1
ATOM 683 N N . GLU A 1 90 ? 18.672 -2.860 -33.332 1.00 86.94 90 GLU A N 1
ATOM 684 C CA . GLU A 1 90 ? 19.794 -3.713 -32.938 1.00 86.94 90 GLU A CA 1
ATOM 685 C C . GLU A 1 90 ? 20.830 -3.811 -34.067 1.00 86.94 90 GLU A C 1
ATOM 687 O O . GLU A 1 90 ? 22.029 -3.714 -33.802 1.00 86.94 90 GLU A O 1
ATOM 692 N N . GLN A 1 91 ? 20.384 -3.891 -35.326 1.00 87.94 91 GLN A N 1
ATOM 693 C CA . GLN A 1 91 ? 21.266 -3.809 -36.493 1.00 87.94 91 GLN A CA 1
ATOM 694 C C . GLN A 1 91 ? 21.992 -2.458 -36.583 1.00 87.94 91 GLN A C 1
ATOM 696 O O . GLN A 1 91 ? 23.218 -2.456 -36.692 1.00 87.94 91 GLN A O 1
ATOM 701 N N . THR A 1 92 ? 21.294 -1.314 -36.461 1.00 86.62 92 THR A N 1
ATOM 702 C CA . THR A 1 92 ? 21.964 0.010 -36.477 1.00 86.62 92 THR A CA 1
ATOM 703 C C . THR A 1 92 ? 23.015 0.138 -35.376 1.00 86.62 92 THR A C 1
ATOM 705 O O . THR A 1 92 ? 24.081 0.719 -35.588 1.00 86.62 92 THR A O 1
ATOM 708 N N . ARG A 1 93 ? 22.744 -0.442 -34.203 1.00 84.38 93 ARG A N 1
ATOM 709 C CA . ARG A 1 93 ? 23.657 -0.437 -33.061 1.00 84.38 93 ARG A CA 1
ATOM 710 C C . ARG A 1 93 ? 24.870 -1.329 -33.309 1.00 84.38 93 ARG A C 1
ATOM 712 O O . ARG A 1 93 ? 25.992 -0.907 -33.045 1.00 84.38 93 ARG A O 1
ATOM 719 N N . ALA A 1 94 ? 24.666 -2.537 -33.833 1.00 86.38 94 ALA A N 1
ATOM 720 C CA . ALA A 1 94 ? 25.758 -3.437 -34.190 1.00 86.38 94 ALA A CA 1
ATOM 721 C C . ALA A 1 94 ? 26.703 -2.780 -35.208 1.00 86.38 94 ALA A C 1
ATOM 723 O O . ALA A 1 94 ? 27.922 -2.891 -35.083 1.00 86.38 94 ALA A O 1
ATOM 724 N N . TRP A 1 95 ? 26.158 -2.027 -36.167 1.00 83.12 95 TRP A N 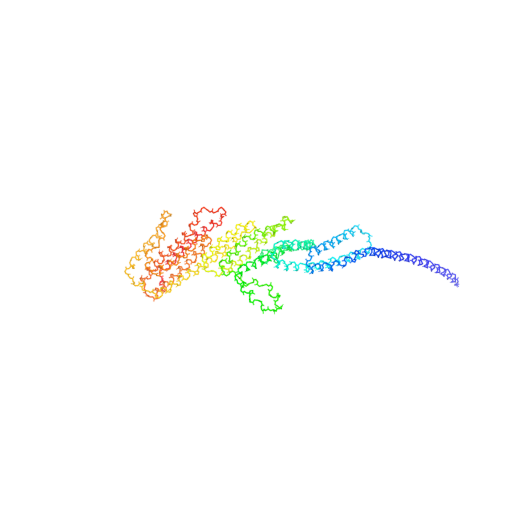1
ATOM 725 C CA . TRP A 1 95 ? 26.957 -1.301 -37.155 1.00 83.12 95 TRP A CA 1
ATOM 726 C C . TRP A 1 95 ? 27.746 -0.156 -36.524 1.00 83.12 95 TRP A C 1
ATOM 728 O O . TRP A 1 95 ? 28.937 -0.010 -36.793 1.00 83.12 95 TRP A O 1
ATOM 738 N N . GLN A 1 96 ? 27.125 0.622 -35.634 1.00 85.19 96 GLN A N 1
ATOM 739 C CA . GLN A 1 96 ? 27.833 1.648 -34.870 1.00 85.19 96 GLN A CA 1
ATOM 740 C C . GLN A 1 96 ? 28.996 1.040 -34.070 1.00 85.19 96 GLN A C 1
ATOM 742 O O . GLN A 1 96 ? 30.108 1.564 -34.120 1.00 85.19 96 GLN A O 1
ATOM 747 N N . GLN A 1 97 ? 28.767 -0.089 -33.391 1.00 85.06 97 GLN A N 1
ATOM 748 C CA . GLN A 1 97 ? 29.800 -0.792 -32.629 1.00 85.06 97 GLN A CA 1
ATOM 749 C C . GLN A 1 97 ? 30.948 -1.256 -33.531 1.00 85.06 97 GLN A C 1
ATOM 751 O O . GLN A 1 97 ? 32.108 -0.956 -33.244 1.00 85.06 97 GLN A O 1
ATOM 756 N N . GLN A 1 98 ? 30.645 -1.907 -34.657 1.00 84.75 98 GLN A N 1
ATOM 757 C CA . GLN A 1 98 ? 31.652 -2.334 -35.635 1.00 84.75 98 GLN A CA 1
ATOM 758 C C . GLN A 1 98 ? 32.510 -1.157 -36.114 1.00 84.75 98 GLN A C 1
ATOM 760 O O . GLN A 1 98 ? 33.735 -1.243 -36.104 1.00 84.75 98 GLN A O 1
ATOM 765 N N . VAL A 1 99 ? 31.885 -0.024 -36.435 1.00 80.75 99 VAL A N 1
ATOM 766 C CA . VAL A 1 99 ? 32.578 1.188 -36.894 1.00 80.75 99 VAL A CA 1
ATOM 767 C C . VAL A 1 99 ? 33.472 1.779 -35.804 1.00 80.75 99 VAL A C 1
ATOM 769 O O . VAL A 1 99 ? 34.605 2.165 -36.099 1.00 80.75 99 VAL A O 1
ATOM 772 N N . THR A 1 100 ? 33.011 1.818 -34.548 1.00 79.56 100 THR A N 1
ATOM 773 C CA . THR A 1 100 ? 33.829 2.272 -33.407 1.00 79.56 100 THR A CA 1
ATOM 774 C C . THR A 1 100 ? 35.008 1.344 -33.101 1.00 79.56 100 THR A C 1
ATOM 776 O O . THR A 1 100 ? 36.071 1.815 -32.699 1.00 79.56 100 THR A O 1
ATOM 779 N N . HIS A 1 101 ? 34.860 0.035 -33.321 1.00 81.12 101 HIS A N 1
ATOM 780 C CA . HIS A 1 101 ? 35.953 -0.922 -33.152 1.00 81.12 101 HIS A CA 1
ATOM 781 C C . HIS A 1 101 ? 36.979 -0.832 -34.287 1.00 81.12 101 HIS A C 1
ATOM 783 O O . HIS A 1 101 ? 38.175 -0.801 -34.004 1.00 81.12 101 HIS A O 1
ATOM 789 N N . SER A 1 102 ? 36.540 -0.704 -35.544 1.00 77.81 102 SER A N 1
ATOM 790 C CA . SER A 1 102 ? 37.448 -0.528 -36.687 1.00 77.81 102 SER A CA 1
ATOM 791 C C . SER A 1 102 ? 38.249 0.773 -36.604 1.00 77.81 102 SER A C 1
ATOM 793 O O . SER A 1 102 ? 39.441 0.773 -36.891 1.00 77.81 102 SER A O 1
ATOM 795 N N . THR A 1 103 ? 37.638 1.869 -36.138 1.00 71.25 103 THR A N 1
ATOM 796 C CA . THR A 1 103 ? 38.351 3.152 -35.974 1.00 71.25 103 THR A CA 1
ATOM 797 C C . THR A 1 103 ? 39.418 3.120 -34.886 1.00 71.25 103 THR A C 1
ATOM 799 O O . THR A 1 103 ? 40.440 3.775 -35.050 1.00 71.25 103 THR A O 1
ATOM 802 N N . ARG A 1 104 ? 39.232 2.344 -33.810 1.00 72.50 104 ARG A N 1
ATOM 803 C CA . ARG A 1 104 ? 40.256 2.177 -32.760 1.00 72.50 104 ARG A CA 1
ATOM 804 C C . ARG A 1 104 ? 41.449 1.326 -33.193 1.00 72.50 104 ARG A C 1
ATOM 806 O O . ARG A 1 104 ? 42.492 1.387 -32.558 1.00 72.50 104 ARG A O 1
ATOM 813 N N . GLN A 1 105 ? 41.289 0.489 -34.215 1.00 70.31 105 GLN A N 1
ATOM 814 C CA . GLN A 1 105 ? 42.347 -0.412 -34.671 1.00 70.31 105 GLN A CA 1
ATOM 815 C C . GLN A 1 105 ? 43.230 0.223 -35.760 1.00 70.31 105 GLN A C 1
ATOM 817 O O . GLN A 1 105 ? 44.341 -0.243 -36.003 1.00 70.31 105 GLN A O 1
ATOM 822 N N . GLU A 1 106 ? 42.772 1.312 -36.383 1.00 65.31 106 GLU A N 1
ATOM 823 C CA . GLU A 1 106 ? 43.448 2.008 -37.482 1.00 65.31 106 GLU A CA 1
ATOM 824 C C . GLU A 1 106 ? 43.863 3.440 -37.093 1.00 65.31 106 GLU A C 1
ATOM 826 O O . GLU A 1 106 ? 43.552 4.400 -37.800 1.00 65.31 106 GLU A O 1
ATOM 831 N N . ASP A 1 107 ? 44.632 3.601 -36.007 1.00 56.25 107 ASP A N 1
ATOM 832 C CA . ASP A 1 107 ? 45.147 4.895 -35.494 1.00 56.25 107 ASP A CA 1
ATOM 833 C C . ASP A 1 107 ? 46.002 5.712 -36.503 1.00 56.25 107 ASP A C 1
ATOM 835 O O . ASP A 1 107 ? 46.523 6.788 -36.195 1.00 56.25 107 ASP A O 1
ATOM 839 N N . HIS A 1 108 ? 46.157 5.240 -37.744 1.00 56.59 108 HIS A N 1
ATOM 840 C CA . HIS A 1 108 ? 46.946 5.880 -38.796 1.00 56.59 108 HIS A CA 1
ATOM 841 C C . HIS A 1 108 ? 46.175 6.208 -40.087 1.00 56.59 108 HIS A C 1
ATOM 843 O O . HIS A 1 108 ? 46.766 6.788 -41.004 1.00 56.59 108 HIS A O 1
ATOM 849 N N . ILE A 1 109 ? 44.866 5.928 -40.184 1.00 52.66 109 ILE A N 1
ATOM 850 C CA . ILE A 1 109 ? 44.103 6.166 -41.423 1.00 52.66 109 ILE A CA 1
ATOM 851 C C . ILE A 1 109 ? 43.142 7.363 -41.303 1.00 52.66 109 ILE A C 1
ATOM 853 O O . ILE A 1 109 ? 42.020 7.269 -40.826 1.00 52.66 109 ILE A O 1
ATOM 857 N N . SER A 1 110 ? 43.636 8.488 -41.835 1.00 57.22 110 SER A N 1
ATOM 858 C CA . SER A 1 110 ? 42.959 9.521 -42.645 1.00 57.22 110 SER A CA 1
ATOM 859 C C . SER A 1 110 ? 41.572 10.062 -42.234 1.00 57.22 110 SER A C 1
ATOM 861 O O . SER A 1 110 ? 40.593 9.343 -42.077 1.00 57.22 110 SER A O 1
ATOM 863 N N . THR A 1 111 ? 41.454 11.392 -42.300 1.00 58.59 111 THR A N 1
ATOM 864 C CA . THR A 1 111 ? 40.256 12.251 -42.150 1.00 58.59 111 THR A CA 1
ATOM 865 C C . THR A 1 111 ? 39.005 11.845 -42.950 1.00 58.59 111 THR A C 1
ATOM 867 O O . THR A 1 111 ? 37.937 12.413 -42.745 1.00 58.59 111 THR A O 1
ATOM 870 N N . ALA A 1 112 ? 39.106 10.886 -43.874 1.00 56.44 112 ALA A N 1
ATOM 871 C CA . ALA A 1 112 ? 37.967 10.338 -44.609 1.00 56.44 112 ALA A CA 1
ATOM 872 C C . ALA A 1 112 ? 37.090 9.397 -43.753 1.00 56.44 112 ALA A C 1
ATOM 874 O O . ALA A 1 112 ? 35.878 9.347 -43.960 1.00 56.44 112 ALA A O 1
ATOM 875 N N . SER A 1 113 ? 37.656 8.714 -42.747 1.00 65.00 113 SER A N 1
ATOM 876 C CA . SER A 1 113 ? 36.892 7.863 -41.813 1.00 65.00 113 SER A CA 1
ATOM 877 C C . SER A 1 113 ? 35.939 8.678 -40.922 1.00 65.00 113 SER A C 1
ATOM 879 O O . SER A 1 113 ? 34.911 8.177 -40.464 1.00 65.00 113 SER A O 1
ATOM 881 N N . THR A 1 114 ? 36.220 9.972 -40.740 1.00 70.69 114 THR A N 1
ATOM 882 C CA . THR A 1 114 ? 35.408 10.910 -39.951 1.00 70.69 114 THR A CA 1
ATOM 883 C C . THR A 1 114 ? 34.029 11.176 -40.577 1.00 70.69 114 THR A C 1
ATOM 885 O O . THR A 1 114 ? 33.051 11.401 -39.866 1.00 70.69 114 THR A O 1
ATOM 888 N N . GLY A 1 115 ? 33.900 11.115 -41.907 1.00 76.31 115 GLY A N 1
ATOM 889 C CA . GLY A 1 115 ? 32.615 11.328 -42.591 1.00 76.31 115 GLY A CA 1
ATOM 890 C C . GLY A 1 115 ? 31.625 10.180 -42.373 1.00 76.31 115 GLY A C 1
ATOM 891 O O . GLY A 1 115 ? 30.471 10.404 -42.013 1.00 76.31 115 GLY A O 1
ATOM 892 N N . ALA A 1 116 ? 32.087 8.938 -42.527 1.00 75.50 116 ALA A N 1
ATOM 893 C CA . ALA A 1 116 ? 31.246 7.759 -42.328 1.00 75.50 116 ALA A CA 1
ATOM 894 C C . ALA A 1 116 ? 30.858 7.577 -40.850 1.00 75.50 116 ALA A C 1
ATOM 896 O O . ALA A 1 116 ? 29.700 7.304 -40.542 1.00 75.50 116 ALA A O 1
ATOM 897 N N . THR A 1 117 ? 31.793 7.799 -39.921 1.00 80.75 117 THR A N 1
ATOM 898 C CA . THR A 1 117 ? 31.529 7.694 -38.474 1.00 80.75 117 THR A CA 1
ATOM 899 C C . THR A 1 117 ? 30.519 8.737 -37.999 1.00 80.75 117 THR A C 1
ATOM 901 O O . THR A 1 117 ? 29.613 8.408 -37.231 1.00 80.75 117 THR A O 1
ATOM 904 N N . THR A 1 118 ? 30.611 9.979 -38.490 1.00 84.56 118 THR A N 1
ATOM 905 C CA . THR A 1 118 ? 29.634 11.032 -38.166 1.00 84.56 118 THR A CA 1
ATOM 906 C C . THR A 1 118 ? 28.256 10.742 -38.751 1.00 84.56 118 THR A C 1
ATOM 908 O O . THR A 1 118 ? 27.258 10.958 -38.063 1.00 84.56 118 THR A O 1
ATOM 911 N N . LEU A 1 119 ? 28.176 10.209 -39.974 1.00 81.69 119 LEU A N 1
ATOM 912 C CA . LEU A 1 119 ? 26.907 9.812 -40.583 1.00 81.69 119 LEU A CA 1
ATOM 913 C C . LEU A 1 119 ? 26.231 8.678 -39.806 1.00 81.69 119 LEU A C 1
ATOM 915 O O . LEU A 1 119 ? 25.065 8.802 -39.441 1.00 81.69 119 LEU A O 1
ATOM 919 N N . ILE A 1 120 ? 26.973 7.617 -39.487 1.00 83.31 120 ILE A N 1
ATOM 920 C CA . ILE A 1 120 ? 26.460 6.455 -38.747 1.00 83.31 120 ILE A CA 1
ATOM 921 C C . ILE A 1 120 ? 26.013 6.867 -37.344 1.00 83.31 120 ILE A C 1
ATOM 923 O O . ILE A 1 120 ? 24.942 6.469 -36.897 1.00 83.31 120 ILE A O 1
ATOM 927 N N . SER A 1 121 ? 26.765 7.750 -36.684 1.00 84.12 121 SER A N 1
ATOM 928 C CA . SER A 1 121 ? 26.376 8.298 -35.380 1.00 84.12 121 SER A CA 1
ATOM 929 C C . SER A 1 121 ? 25.095 9.137 -35.460 1.00 84.12 121 SER A C 1
ATOM 931 O O . SER A 1 121 ? 24.255 9.064 -34.567 1.00 84.12 121 SER A O 1
ATOM 933 N N . ARG A 1 122 ? 24.899 9.914 -36.538 1.00 87.06 122 ARG A N 1
ATOM 934 C CA . ARG A 1 122 ? 23.662 10.683 -36.763 1.00 87.06 122 ARG A CA 1
ATOM 935 C C . ARG A 1 122 ? 22.463 9.781 -37.037 1.00 87.06 122 ARG A C 1
ATOM 937 O O . ARG A 1 122 ? 21.403 10.038 -36.477 1.00 87.06 122 ARG A O 1
ATOM 944 N N . VAL A 1 123 ? 22.631 8.752 -37.868 1.00 84.31 123 VAL A N 1
ATOM 945 C CA . VAL A 1 123 ? 21.580 7.767 -38.168 1.00 84.31 123 VAL A CA 1
ATOM 946 C C . VAL A 1 123 ? 21.197 7.001 -36.908 1.00 84.31 123 VAL A C 1
ATOM 948 O O . VAL A 1 123 ? 20.013 6.898 -36.603 1.00 84.31 123 VAL A O 1
ATOM 951 N N . HIS A 1 124 ? 22.183 6.533 -36.139 1.00 86.31 124 HIS A N 1
ATOM 952 C CA . HIS A 1 124 ? 21.933 5.851 -34.875 1.00 86.31 124 HIS A CA 1
ATOM 953 C C . HIS A 1 124 ? 21.195 6.755 -33.883 1.00 86.31 124 HIS A C 1
ATOM 955 O O . HIS A 1 124 ? 20.194 6.333 -33.319 1.00 86.31 124 HIS A O 1
ATOM 961 N N . ARG A 1 125 ? 21.621 8.016 -33.728 1.00 86.50 125 ARG A N 1
ATOM 962 C CA . ARG A 1 125 ? 20.932 8.982 -32.862 1.00 86.50 125 ARG A CA 1
ATOM 963 C C . ARG A 1 125 ? 19.489 9.233 -33.306 1.00 86.50 125 ARG A C 1
ATOM 965 O O . ARG A 1 125 ? 18.603 9.216 -32.468 1.00 86.50 125 ARG A O 1
ATOM 972 N N . ALA A 1 126 ? 19.238 9.415 -34.603 1.00 86.25 126 ALA A N 1
ATOM 973 C CA . ALA A 1 126 ? 17.876 9.592 -35.112 1.00 86.25 126 ALA A CA 1
ATOM 974 C C . ALA A 1 126 ? 17.008 8.338 -34.884 1.00 86.25 126 ALA A C 1
ATOM 976 O O . ALA A 1 126 ? 15.837 8.444 -34.526 1.00 86.25 126 ALA A O 1
ATOM 977 N N . ALA A 1 127 ? 17.576 7.141 -35.059 1.00 85.31 127 ALA A N 1
ATOM 978 C CA . ALA A 1 127 ? 16.893 5.887 -34.752 1.00 85.31 127 ALA A CA 1
ATOM 979 C C . ALA A 1 127 ? 16.599 5.747 -33.247 1.00 85.31 127 ALA A C 1
ATOM 981 O O . ALA A 1 127 ? 15.490 5.352 -32.885 1.00 85.31 127 ALA A O 1
ATOM 982 N N . ALA A 1 128 ? 17.554 6.114 -32.387 1.00 83.62 128 ALA A N 1
ATOM 983 C CA . ALA A 1 128 ? 17.392 6.133 -30.937 1.00 83.62 128 ALA A CA 1
ATOM 984 C C . ALA A 1 128 ? 16.288 7.115 -30.520 1.00 83.62 128 ALA A C 1
ATOM 986 O O . ALA A 1 128 ? 15.341 6.695 -29.870 1.00 83.62 128 ALA A O 1
ATOM 987 N N . GLU A 1 129 ? 16.308 8.362 -31.000 1.00 86.31 129 GLU A N 1
ATOM 988 C CA . GLU A 1 129 ? 15.272 9.370 -30.714 1.00 86.31 129 GLU A CA 1
ATOM 989 C C . GLU A 1 129 ? 13.859 8.881 -31.085 1.00 86.31 129 GLU A C 1
ATOM 991 O O . GLU A 1 129 ? 12.901 9.090 -30.337 1.00 86.31 129 GLU A O 1
ATOM 996 N N . HIS A 1 130 ? 13.706 8.184 -32.217 1.00 81.50 130 HIS A N 1
ATOM 997 C CA . HIS A 1 130 ? 12.415 7.615 -32.613 1.00 81.50 130 HIS A CA 1
ATOM 998 C C . HIS A 1 130 ? 11.958 6.462 -31.712 1.00 81.50 130 HIS A C 1
ATOM 1000 O O . HIS A 1 130 ? 10.761 6.323 -31.446 1.00 81.50 130 HIS A O 1
ATOM 1006 N N . ILE A 1 131 ? 12.883 5.635 -31.239 1.00 83.50 131 ILE A N 1
ATOM 1007 C CA . ILE A 1 131 ? 12.568 4.494 -30.376 1.00 83.50 131 ILE A CA 1
ATOM 1008 C C . ILE A 1 131 ? 12.293 4.959 -28.948 1.00 83.50 131 ILE A C 1
ATOM 1010 O O . ILE A 1 131 ? 11.273 4.591 -28.364 1.00 83.50 131 ILE A O 1
ATOM 1014 N N . GLU A 1 132 ? 13.148 5.824 -28.419 1.00 78.69 132 GLU A N 1
ATOM 1015 C CA . GLU A 1 132 ? 13.024 6.415 -27.090 1.00 78.69 132 GLU A CA 1
ATOM 1016 C C . GLU A 1 132 ? 11.773 7.286 -26.983 1.00 78.69 132 GLU A C 1
ATOM 1018 O O . GLU A 1 132 ? 11.018 7.202 -26.017 1.00 78.69 132 GLU A O 1
ATOM 1023 N N . GLY A 1 133 ? 11.510 8.094 -28.011 1.00 80.50 133 GLY A N 1
ATOM 1024 C CA . GLY A 1 133 ? 10.344 8.958 -28.051 1.00 80.50 133 GLY A CA 1
ATOM 1025 C C . GLY A 1 133 ? 9.057 8.176 -28.284 1.00 80.50 133 GLY A C 1
ATOM 1026 O O . GLY A 1 133 ? 8.156 8.189 -27.452 1.00 80.50 133 GLY A O 1
ATOM 1027 N N . GLU A 1 134 ? 8.929 7.527 -29.437 1.00 82.56 134 GLU A N 1
ATOM 1028 C CA . GLU A 1 134 ? 7.625 7.068 -29.917 1.00 82.56 134 GLU A CA 1
ATOM 1029 C C . GLU A 1 134 ? 7.339 5.607 -29.562 1.00 82.56 134 GLU A C 1
ATOM 1031 O O . GLU A 1 134 ? 6.228 5.285 -29.134 1.00 82.56 134 GLU A O 1
ATOM 1036 N N . LEU A 1 135 ? 8.329 4.717 -29.692 1.00 81.00 135 LEU A N 1
ATOM 1037 C CA . LEU A 1 135 ? 8.134 3.295 -29.396 1.00 81.00 135 LEU A CA 1
ATOM 1038 C C . LEU A 1 135 ? 7.878 3.081 -27.902 1.00 81.00 135 LEU A C 1
ATOM 1040 O O . LEU A 1 135 ? 6.915 2.398 -27.557 1.00 81.00 135 LEU A O 1
ATOM 1044 N N . ILE A 1 136 ? 8.665 3.700 -27.017 1.00 79.44 136 ILE A N 1
ATOM 1045 C CA . ILE A 1 136 ? 8.448 3.602 -25.567 1.00 79.44 136 ILE A CA 1
ATOM 1046 C C . ILE A 1 136 ? 7.078 4.170 -25.184 1.00 79.44 136 ILE A C 1
ATOM 1048 O O . ILE A 1 136 ? 6.306 3.478 -24.520 1.00 79.44 136 ILE A O 1
ATOM 1052 N N . ARG A 1 137 ? 6.720 5.378 -25.650 1.00 81.31 137 ARG A N 1
ATOM 1053 C CA . ARG A 1 137 ? 5.410 5.988 -25.353 1.00 81.31 137 ARG A CA 1
ATOM 1054 C C . ARG A 1 137 ? 4.243 5.110 -25.811 1.00 81.31 137 ARG A C 1
ATOM 1056 O O . ARG A 1 137 ? 3.291 4.918 -25.055 1.00 81.31 137 ARG A O 1
ATOM 1063 N N . ARG A 1 138 ? 4.319 4.524 -27.009 1.00 83.44 138 ARG A N 1
ATOM 1064 C CA . ARG A 1 138 ? 3.271 3.624 -27.518 1.00 83.44 138 ARG A CA 1
ATOM 1065 C C . ARG A 1 138 ? 3.234 2.283 -26.802 1.00 83.44 138 ARG A C 1
ATOM 1067 O O . ARG A 1 138 ? 2.143 1.785 -26.537 1.00 83.44 138 ARG A O 1
ATOM 1074 N N . LEU A 1 139 ? 4.385 1.700 -26.464 1.00 79.19 139 LEU A N 1
ATOM 1075 C CA . LEU A 1 139 ? 4.436 0.472 -25.671 1.00 79.19 139 LEU A CA 1
ATOM 1076 C C . LEU A 1 139 ? 3.851 0.698 -24.278 1.00 79.19 139 LEU A C 1
ATOM 1078 O O . LEU A 1 139 ? 3.081 -0.133 -23.816 1.00 79.19 139 LEU A O 1
ATOM 1082 N N . ILE A 1 140 ? 4.135 1.835 -23.646 1.00 73.44 140 ILE A N 1
ATOM 1083 C CA . ILE A 1 140 ? 3.531 2.269 -22.379 1.00 73.44 140 ILE A CA 1
ATOM 1084 C C . ILE A 1 140 ? 2.007 2.391 -22.523 1.00 73.44 140 ILE A C 1
ATOM 1086 O O . ILE A 1 140 ? 1.270 1.790 -21.739 1.00 73.44 140 ILE A O 1
ATOM 1090 N N . ALA A 1 141 ? 1.525 3.104 -23.546 1.00 79.50 141 ALA A N 1
ATOM 1091 C CA . ALA A 1 141 ? 0.093 3.252 -23.816 1.00 79.50 141 ALA A CA 1
ATOM 1092 C C . ALA A 1 141 ? -0.594 1.907 -24.116 1.00 79.50 141 ALA A C 1
ATOM 1094 O O . ALA A 1 141 ? -1.735 1.668 -23.726 1.00 79.50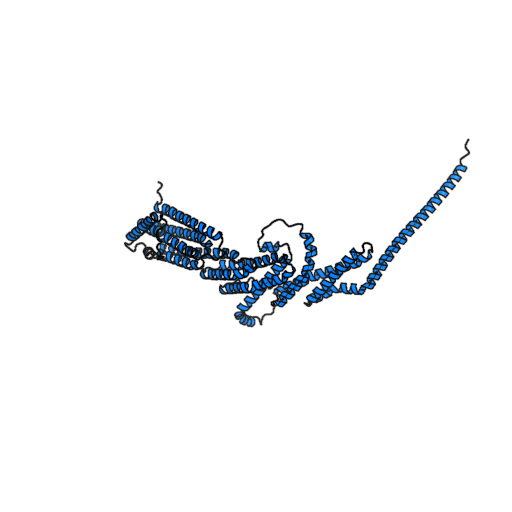 141 ALA A O 1
ATOM 1095 N N . ARG A 1 142 ? 0.103 0.975 -24.772 1.00 80.19 142 ARG A N 1
ATOM 1096 C CA . ARG A 1 142 ? -0.410 -0.379 -24.999 1.00 80.19 142 ARG A CA 1
ATOM 1097 C C . ARG A 1 142 ? -0.376 -1.235 -23.755 1.00 80.19 142 ARG A C 1
ATOM 1099 O O . ARG A 1 142 ? -1.338 -1.953 -23.521 1.00 80.19 142 ARG A O 1
ATOM 1106 N N . LEU A 1 143 ? 0.675 -1.182 -22.949 1.00 72.75 143 LEU A N 1
ATOM 1107 C CA . LEU A 1 143 ? 0.748 -1.919 -21.689 1.00 72.75 143 LEU A CA 1
ATOM 1108 C C . LEU A 1 143 ? -0.375 -1.495 -20.738 1.00 72.75 143 LEU A C 1
ATOM 1110 O O . LEU A 1 143 ? -0.906 -2.339 -20.020 1.00 72.75 143 LEU A O 1
ATOM 1114 N N . SER A 1 144 ? -0.794 -0.227 -20.782 1.00 68.69 144 SER A N 1
ATOM 1115 C CA . SER A 1 144 ? -1.977 0.229 -20.055 1.00 68.69 144 SER A CA 1
ATOM 1116 C C . SER A 1 144 ? -3.296 -0.182 -20.731 1.00 68.69 144 SER A C 1
ATOM 1118 O O . SER A 1 144 ? -4.276 -0.418 -20.030 1.00 68.69 144 SER A O 1
ATOM 1120 N N . ALA A 1 145 ? -3.370 -0.321 -22.056 1.00 75.94 145 ALA A N 1
ATOM 1121 C CA . ALA A 1 145 ? -4.597 -0.734 -22.751 1.00 75.94 145 ALA A CA 1
ATOM 1122 C C . ALA A 1 145 ? -4.826 -2.262 -22.795 1.00 75.94 145 ALA A C 1
ATOM 1124 O O . ALA A 1 145 ? -5.968 -2.724 -22.791 1.00 75.94 145 ALA A O 1
ATOM 1125 N N . THR A 1 146 ? -3.758 -3.057 -22.846 1.00 72.00 146 THR A N 1
ATOM 1126 C CA . THR A 1 146 ? -3.808 -4.477 -23.221 1.00 72.00 146 THR A CA 1
ATOM 1127 C C . THR A 1 146 ? -4.216 -5.362 -22.050 1.00 72.00 146 THR A C 1
ATOM 1129 O O . THR A 1 146 ? -3.669 -5.262 -20.953 1.00 72.00 146 THR A O 1
ATOM 1132 N N . ALA A 1 147 ? -5.156 -6.279 -22.297 1.00 59.00 147 ALA A N 1
ATOM 1133 C CA . ALA A 1 147 ? -5.691 -7.173 -21.275 1.00 59.00 147 ALA A CA 1
ATOM 1134 C C . ALA A 1 147 ? -5.077 -8.572 -21.237 1.00 59.00 147 ALA A C 1
ATOM 1136 O O . ALA A 1 147 ? -5.084 -9.231 -20.194 1.00 59.00 147 ALA A O 1
ATOM 1137 N N . ALA A 1 148 ? -4.528 -9.028 -22.359 1.00 73.31 148 ALA A N 1
ATOM 1138 C CA . ALA A 1 148 ? -4.014 -10.377 -22.480 1.00 73.31 148 ALA A CA 1
ATOM 1139 C C . ALA A 1 148 ? -2.606 -10.493 -21.877 1.00 73.31 148 ALA A C 1
ATOM 1141 O O . ALA A 1 148 ? -1.671 -9.794 -22.269 1.00 73.31 148 ALA A O 1
ATOM 1142 N N . LEU A 1 149 ? -2.448 -11.427 -20.937 1.00 64.62 149 LEU A N 1
ATOM 1143 C CA . LEU A 1 149 ? -1.178 -11.726 -20.271 1.00 64.62 149 LEU A CA 1
ATOM 1144 C C . LEU A 1 149 ? -0.016 -12.050 -21.244 1.00 64.62 149 LEU A C 1
ATOM 1146 O O . LEU A 1 149 ? 1.079 -11.525 -21.034 1.00 64.62 149 LEU A O 1
ATOM 1150 N N . PRO A 1 150 ? -0.208 -12.850 -22.317 1.00 73.75 150 PRO A N 1
ATOM 1151 C CA . PRO A 1 150 ? 0.878 -13.177 -23.245 1.00 73.75 150 PRO A CA 1
ATOM 1152 C C . PRO A 1 150 ? 1.353 -11.960 -24.039 1.00 73.75 150 PRO A C 1
ATOM 1154 O O . PRO A 1 150 ? 2.548 -11.784 -24.270 1.00 73.75 150 PRO A O 1
ATOM 1157 N N . GLU A 1 151 ? 0.420 -11.089 -24.427 1.00 71.62 151 GLU A N 1
ATOM 1158 C CA . GLU A 1 151 ? 0.745 -9.855 -25.133 1.00 71.62 151 GLU A CA 1
ATOM 1159 C C . GLU A 1 151 ? 1.491 -8.895 -24.217 1.00 71.62 151 GLU A C 1
ATOM 1161 O O . GLU A 1 151 ? 2.482 -8.312 -24.640 1.00 71.62 151 GLU A O 1
ATOM 1166 N N . LEU A 1 152 ? 1.081 -8.772 -22.952 1.00 69.25 152 LEU A N 1
ATOM 1167 C CA . LEU A 1 152 ? 1.803 -7.980 -21.960 1.00 69.25 152 LEU A CA 1
ATOM 1168 C C . LEU A 1 152 ? 3.249 -8.475 -21.807 1.00 69.25 152 LEU A C 1
ATOM 1170 O O . LEU A 1 152 ? 4.173 -7.683 -21.942 1.00 69.25 152 LEU A O 1
ATOM 1174 N N . ALA A 1 153 ? 3.462 -9.782 -21.618 1.00 69.94 153 ALA A N 1
ATOM 1175 C CA . ALA A 1 153 ? 4.803 -10.363 -21.527 1.00 69.94 153 ALA A CA 1
ATOM 1176 C C . ALA A 1 153 ? 5.647 -10.100 -22.789 1.00 69.94 153 ALA A C 1
ATOM 1178 O O . ALA A 1 153 ? 6.839 -9.801 -22.686 1.00 69.94 153 ALA A O 1
ATOM 1179 N N . ARG A 1 154 ? 5.028 -10.145 -23.977 1.00 79.25 154 ARG A N 1
ATOM 1180 C CA . ARG A 1 154 ? 5.692 -9.810 -25.244 1.00 79.25 154 ARG A CA 1
ATOM 1181 C C . ARG A 1 154 ? 6.104 -8.338 -25.302 1.00 79.25 154 ARG A C 1
ATOM 1183 O O . ARG A 1 154 ? 7.271 -8.058 -25.561 1.00 79.25 154 ARG A O 1
ATOM 1190 N N . HIS A 1 155 ? 5.187 -7.411 -25.018 1.00 76.88 155 HIS A N 1
ATOM 1191 C CA . HIS A 1 155 ? 5.475 -5.971 -25.018 1.00 76.88 155 HIS A CA 1
ATOM 1192 C C . HIS A 1 155 ? 6.506 -5.599 -23.940 1.00 76.88 155 HIS A C 1
ATOM 1194 O O . HIS A 1 155 ? 7.355 -4.747 -24.173 1.00 76.88 155 HIS A O 1
ATOM 1200 N N . LEU A 1 156 ? 6.500 -6.283 -22.792 1.00 68.56 156 LEU A N 1
ATOM 1201 C CA . LEU A 1 156 ? 7.524 -6.156 -21.752 1.00 68.56 156 LEU A CA 1
ATOM 1202 C C . LEU A 1 156 ? 8.901 -6.614 -22.224 1.00 68.56 156 LEU A C 1
ATOM 1204 O O . LEU A 1 156 ? 9.892 -5.920 -22.007 1.00 68.56 156 LEU A O 1
ATOM 1208 N N . GLY A 1 157 ? 8.970 -7.767 -22.893 1.00 79.12 157 GLY A N 1
ATOM 1209 C CA . GLY A 1 157 ? 10.206 -8.247 -23.505 1.00 79.12 157 GLY A CA 1
ATOM 1210 C C . GLY A 1 157 ? 10.739 -7.276 -24.562 1.00 79.12 157 GLY A C 1
ATOM 1211 O O . GLY A 1 157 ? 11.939 -7.017 -24.604 1.00 79.12 157 GLY A O 1
ATOM 1212 N N . GLN A 1 158 ? 9.847 -6.699 -25.370 1.00 79.94 158 GLN A N 1
ATOM 1213 C CA . GLN A 1 158 ? 10.170 -5.692 -26.386 1.00 79.94 158 GLN A CA 1
ATOM 1214 C C . GLN A 1 158 ? 10.691 -4.396 -25.761 1.00 79.94 158 GLN A C 1
ATOM 1216 O O . GLN A 1 158 ? 11.761 -3.922 -26.136 1.00 79.94 158 GLN A O 1
ATOM 1221 N N . LEU A 1 159 ? 9.985 -3.866 -24.760 1.00 75.62 159 LEU A N 1
ATOM 1222 C CA . LEU A 1 159 ? 10.395 -2.673 -24.027 1.00 75.62 159 LEU A CA 1
ATOM 1223 C C . LEU A 1 159 ? 11.758 -2.881 -23.364 1.00 75.62 159 LEU A C 1
ATOM 1225 O O . LEU A 1 159 ? 12.631 -2.030 -23.467 1.00 75.62 159 LEU A O 1
ATOM 1229 N N . ARG A 1 160 ? 11.988 -4.050 -22.757 1.00 73.94 160 ARG A N 1
ATOM 1230 C CA . ARG A 1 160 ? 13.281 -4.391 -22.159 1.00 73.94 160 ARG A CA 1
ATOM 1231 C C . ARG A 1 160 ? 14.418 -4.374 -23.181 1.00 73.94 160 ARG A C 1
ATOM 1233 O O . ARG A 1 160 ? 15.484 -3.851 -22.875 1.00 73.94 160 ARG A O 1
ATOM 1240 N N . ARG A 1 161 ? 14.217 -4.944 -24.375 1.00 76.12 161 ARG A N 1
ATOM 1241 C CA . ARG A 1 161 ? 15.229 -4.916 -25.450 1.00 76.12 161 ARG A CA 1
ATOM 1242 C C . ARG A 1 161 ? 15.497 -3.497 -25.944 1.00 76.12 161 ARG A C 1
ATOM 1244 O O . ARG A 1 161 ? 16.644 -3.178 -26.232 1.00 76.12 161 ARG A O 1
ATOM 1251 N N . ALA A 1 162 ? 14.465 -2.655 -25.987 1.00 73.25 162 ALA A N 1
ATOM 1252 C CA . ALA A 1 162 ? 14.603 -1.240 -26.317 1.00 73.25 162 ALA A CA 1
ATOM 1253 C C . ALA A 1 162 ? 15.398 -0.466 -25.249 1.00 73.25 162 ALA A C 1
ATOM 1255 O O . ALA A 1 162 ? 16.188 0.401 -25.602 1.00 73.25 162 ALA A O 1
ATOM 1256 N N . TRP A 1 163 ? 15.206 -0.810 -23.966 1.00 69.12 163 TRP A N 1
ATOM 1257 C CA . TRP A 1 163 ? 15.702 -0.051 -22.808 1.00 69.12 163 TRP A CA 1
ATOM 1258 C C . TRP A 1 163 ? 17.114 -0.442 -22.338 1.00 69.12 163 TRP A C 1
ATOM 1260 O O . TRP A 1 163 ? 17.922 0.414 -21.999 1.00 69.12 163 TRP A O 1
ATOM 1270 N N . HIS A 1 164 ? 17.467 -1.733 -22.351 1.00 65.19 164 HIS A N 1
ATOM 1271 C CA . HIS A 1 164 ? 18.788 -2.234 -21.916 1.00 65.19 164 HIS A CA 1
ATOM 1272 C C . HIS A 1 164 ? 20.018 -1.594 -22.619 1.00 65.19 164 HIS A C 1
ATOM 1274 O O . HIS A 1 164 ? 21.096 -1.542 -22.022 1.00 65.19 164 HIS A O 1
ATOM 1280 N N . PRO A 1 165 ? 19.934 -1.128 -23.880 1.00 54.00 165 PRO A N 1
ATOM 1281 C CA . PRO A 1 165 ? 20.994 -0.368 -24.536 1.00 54.00 165 PRO A CA 1
ATOM 1282 C C . PRO A 1 165 ? 21.282 1.007 -23.923 1.00 54.00 165 PRO A C 1
ATOM 1284 O O . PRO A 1 165 ? 22.398 1.488 -24.101 1.00 54.00 165 PRO A O 1
ATOM 1287 N N . MET A 1 166 ? 20.299 1.624 -23.260 1.00 54.78 166 MET A N 1
ATOM 1288 C CA . MET A 1 166 ? 20.327 3.033 -22.846 1.00 54.78 166 MET A CA 1
ATOM 1289 C C . MET A 1 166 ? 21.122 3.248 -21.548 1.00 54.78 166 MET A C 1
ATOM 1291 O O . MET A 1 166 ? 21.900 4.199 -21.445 1.00 54.78 166 MET A O 1
ATOM 1295 N N . SER A 1 167 ? 21.008 2.315 -20.594 1.00 52.69 167 SER A N 1
ATOM 1296 C CA . SER A 1 167 ? 21.570 2.473 -19.244 1.00 52.69 167 SER A CA 1
ATOM 1297 C C . SER A 1 167 ? 23.101 2.409 -19.201 1.00 52.69 167 SER A C 1
ATOM 1299 O O . SER A 1 167 ? 23.728 3.177 -18.479 1.00 52.69 167 SER A O 1
ATOM 1301 N N . ALA A 1 168 ? 23.737 1.586 -20.043 1.00 53.28 168 ALA A N 1
ATOM 1302 C CA . ALA A 1 168 ? 25.193 1.401 -20.024 1.00 53.28 168 ALA A CA 1
ATOM 1303 C C . ALA A 1 168 ? 25.997 2.671 -20.382 1.00 53.28 168 ALA A C 1
ATOM 1305 O O . ALA A 1 168 ? 27.173 2.763 -20.041 1.00 53.28 168 ALA A O 1
ATOM 1306 N N . SER A 1 169 ? 25.387 3.635 -21.079 1.00 48.78 169 SER A N 1
ATOM 1307 C CA . SER A 1 169 ? 26.006 4.922 -21.434 1.00 48.78 169 SER A CA 1
ATOM 1308 C C . SER A 1 169 ? 25.718 6.057 -20.445 1.00 48.78 169 SER A C 1
ATOM 1310 O O . SER A 1 169 ? 26.469 7.029 -20.428 1.00 48.78 169 SER A O 1
ATOM 1312 N N . GLN A 1 170 ? 24.655 5.957 -19.641 1.00 44.97 170 GLN A N 1
ATOM 1313 C CA . GLN A 1 170 ? 24.250 6.995 -18.681 1.00 44.97 170 GLN A CA 1
ATOM 1314 C C . GLN A 1 170 ? 24.632 6.646 -17.232 1.00 44.97 170 GLN A C 1
ATOM 1316 O O . GLN A 1 170 ? 25.006 7.541 -16.477 1.00 44.97 170 GLN A O 1
ATOM 1321 N N . GLU A 1 171 ? 24.655 5.361 -16.855 1.00 38.25 171 GLU A N 1
ATOM 1322 C CA . GLU A 1 171 ? 25.040 4.912 -15.504 1.00 38.25 171 GLU A CA 1
ATOM 1323 C C . GLU A 1 171 ? 26.490 5.281 -15.144 1.00 38.25 171 GLU A C 1
ATOM 1325 O O . GLU A 1 171 ? 26.776 5.596 -13.993 1.00 38.25 171 GLU A O 1
ATOM 1330 N N . THR A 1 172 ? 27.412 5.343 -16.112 1.00 44.88 172 THR A N 1
ATOM 1331 C CA . THR A 1 172 ? 28.804 5.760 -15.854 1.00 44.88 172 THR A CA 1
ATOM 1332 C C . THR A 1 172 ? 28.964 7.250 -15.546 1.00 44.88 172 THR A C 1
ATOM 1334 O O . THR A 1 172 ? 30.017 7.639 -15.059 1.00 44.88 172 THR A O 1
ATOM 1337 N N . ALA A 1 173 ? 27.962 8.085 -15.838 1.00 42.16 173 ALA A N 1
ATOM 1338 C CA . ALA A 1 173 ? 28.020 9.527 -15.589 1.00 42.16 173 ALA A CA 1
ATOM 1339 C C . ALA A 1 173 ? 27.365 9.945 -14.260 1.00 42.16 173 ALA A C 1
ATOM 1341 O O . ALA A 1 173 ? 27.647 11.032 -13.775 1.00 42.16 173 ALA A O 1
ATOM 1342 N N . PHE A 1 174 ? 26.507 9.100 -13.676 1.00 31.48 174 PHE A N 1
ATOM 1343 C CA . PHE A 1 174 ? 25.670 9.460 -12.520 1.00 31.48 174 PHE A CA 1
ATOM 1344 C C . PHE A 1 174 ? 26.083 8.774 -11.204 1.00 31.48 174 PHE A C 1
ATOM 1346 O O . PHE A 1 174 ? 25.771 9.267 -10.124 1.00 31.48 174 PHE A O 1
ATOM 1353 N N . VAL A 1 175 ? 26.806 7.646 -11.266 1.00 37.97 175 VAL A N 1
ATOM 1354 C CA . VAL A 1 175 ? 27.183 6.853 -10.075 1.00 37.97 175 VAL A CA 1
ATOM 1355 C C . VAL A 1 175 ? 28.233 7.542 -9.181 1.00 37.97 175 VAL A C 1
ATOM 1357 O O . VAL A 1 175 ? 28.397 7.142 -8.031 1.00 37.97 175 VAL A O 1
ATOM 1360 N N . GLU A 1 176 ? 28.903 8.606 -9.636 1.00 40.38 176 GLU A N 1
ATOM 1361 C CA . GLU A 1 176 ? 29.889 9.324 -8.808 1.00 40.38 176 GLU A CA 1
ATOM 1362 C C . GLU A 1 176 ? 29.293 10.380 -7.855 1.00 40.38 176 GLU A C 1
ATOM 1364 O O . GLU A 1 176 ? 29.997 10.779 -6.928 1.00 40.38 176 GLU A O 1
ATOM 1369 N N . GLU A 1 177 ? 28.030 10.810 -8.000 1.00 38.38 177 GLU A N 1
ATOM 1370 C CA . GLU A 1 177 ? 27.580 12.053 -7.336 1.00 38.38 177 GLU A CA 1
ATOM 1371 C C . GLU A 1 177 ? 26.642 11.882 -6.117 1.00 38.38 177 GLU A C 1
ATOM 1373 O O . GLU A 1 177 ? 26.690 12.719 -5.221 1.00 38.38 177 GLU A O 1
ATOM 1378 N N . ASP A 1 178 ? 25.872 10.790 -5.979 1.00 34.41 178 ASP A N 1
ATOM 1379 C CA . ASP A 1 178 ? 24.692 10.800 -5.075 1.00 34.41 178 ASP A CA 1
ATOM 1380 C C . ASP A 1 178 ? 24.616 9.702 -3.986 1.00 34.41 178 ASP A C 1
ATOM 1382 O O . ASP A 1 178 ? 23.557 9.408 -3.427 1.00 34.41 178 ASP A O 1
ATOM 1386 N N . MET A 1 179 ? 25.735 9.085 -3.596 1.00 29.67 179 MET A N 1
ATOM 1387 C CA . MET A 1 179 ? 25.716 7.943 -2.658 1.00 29.67 179 MET A CA 1
ATOM 1388 C C . MET A 1 179 ? 25.487 8.258 -1.160 1.00 29.67 179 MET A C 1
ATOM 1390 O O . MET A 1 179 ? 25.682 7.365 -0.325 1.00 29.67 179 MET A O 1
ATOM 1394 N N . HIS A 1 180 ? 25.044 9.457 -0.759 1.00 32.09 180 HIS A N 1
ATOM 1395 C CA . HIS A 1 180 ? 24.850 9.787 0.662 1.00 32.09 180 HIS A CA 1
ATOM 1396 C C . HIS A 1 180 ? 23.470 10.376 1.016 1.00 32.09 180 HIS A C 1
ATOM 1398 O O . HIS A 1 180 ? 23.191 11.552 0.829 1.00 32.09 180 HIS A O 1
ATOM 1404 N N . THR A 1 181 ? 22.699 9.538 1.726 1.00 36.03 181 THR A N 1
ATOM 1405 C CA . THR A 1 181 ? 21.598 9.837 2.667 1.00 36.03 181 THR A CA 1
ATOM 1406 C C . THR A 1 181 ? 20.226 10.208 2.091 1.00 36.03 181 THR A C 1
ATOM 1408 O O . THR A 1 181 ? 20.052 11.292 1.562 1.00 36.03 181 THR A O 1
ATOM 1411 N N . GLN A 1 182 ? 19.216 9.352 2.327 1.00 34.06 182 GLN A N 1
ATOM 1412 C CA . GLN A 1 182 ? 17.956 9.687 3.027 1.00 34.06 182 GLN A CA 1
ATOM 1413 C C . GLN A 1 182 ? 16.953 8.516 3.009 1.00 34.06 182 GLN A C 1
ATOM 1415 O O . GLN A 1 182 ? 16.836 7.772 2.040 1.00 34.06 182 GLN A O 1
ATOM 1420 N N . SER A 1 183 ? 16.219 8.356 4.113 1.00 32.34 183 SER A N 1
ATOM 1421 C CA . SER A 1 183 ? 15.042 7.490 4.217 1.00 32.34 183 SER A CA 1
ATOM 1422 C C . SER A 1 183 ? 13.813 8.272 3.751 1.00 32.34 183 SER A C 1
ATOM 1424 O O . SER A 1 183 ? 13.323 9.134 4.482 1.00 32.34 183 SER A O 1
ATOM 1426 N N . VAL A 1 184 ? 13.341 7.990 2.539 1.00 36.06 184 VAL A N 1
ATOM 1427 C CA . VAL A 1 184 ? 12.264 8.738 1.877 1.00 36.06 184 VAL A CA 1
ATOM 1428 C C . VAL A 1 184 ? 10.989 7.881 1.802 1.00 36.06 184 VAL A C 1
ATOM 1430 O O . VAL A 1 184 ? 11.058 6.652 1.740 1.00 36.06 184 VAL A O 1
ATOM 1433 N N . SER A 1 185 ? 9.822 8.531 1.862 1.00 42.16 185 SER A N 1
ATOM 1434 C CA . SER A 1 185 ? 8.479 7.933 1.723 1.00 42.16 185 SER A CA 1
ATOM 1435 C C . SER A 1 185 ? 8.355 7.079 0.448 1.00 42.16 185 SER A C 1
ATOM 1437 O O . SER A 1 185 ? 9.053 7.338 -0.515 1.00 42.16 185 SER A O 1
ATOM 1439 N N . ALA A 1 186 ? 7.474 6.072 0.383 1.00 41.09 186 ALA A N 1
ATOM 1440 C CA . ALA A 1 186 ? 7.393 5.152 -0.767 1.00 41.09 186 ALA A CA 1
ATOM 1441 C C . ALA A 1 186 ? 7.081 5.837 -2.117 1.00 41.09 186 ALA A C 1
ATOM 1443 O O . ALA A 1 186 ? 7.612 5.407 -3.137 1.00 41.09 186 ALA A O 1
ATOM 1444 N N . ASP A 1 187 ? 6.278 6.907 -2.126 1.00 41.97 187 ASP A N 1
ATOM 1445 C CA . ASP A 1 187 ? 6.003 7.706 -3.339 1.00 41.97 187 ASP A CA 1
ATOM 1446 C C . ASP A 1 187 ? 7.208 8.555 -3.772 1.00 41.97 187 ASP A C 1
ATOM 1448 O O . ASP A 1 187 ? 7.373 8.912 -4.933 1.00 41.97 187 ASP A O 1
ATOM 1452 N N . ASP A 1 188 ? 8.088 8.813 -2.823 1.00 43.09 188 ASP A N 1
ATOM 1453 C CA . ASP A 1 188 ? 9.178 9.774 -2.856 1.00 43.09 188 ASP A CA 1
ATOM 1454 C C . ASP A 1 188 ? 10.498 9.021 -3.160 1.00 43.09 188 ASP A C 1
ATOM 1456 O O . ASP A 1 188 ? 11.319 9.443 -3.966 1.00 43.09 188 ASP A O 1
ATOM 1460 N N . ALA A 1 189 ? 10.617 7.783 -2.671 1.00 43.81 189 ALA A N 1
ATOM 1461 C CA . ALA A 1 189 ? 11.566 6.757 -3.092 1.00 43.81 189 ALA A CA 1
ATOM 1462 C C . ALA A 1 189 ? 11.327 6.298 -4.539 1.00 43.81 189 ALA A C 1
ATOM 1464 O O . ALA A 1 189 ? 12.243 5.789 -5.173 1.00 43.81 189 ALA A O 1
ATOM 1465 N N . LEU A 1 190 ? 10.113 6.477 -5.068 1.00 41.47 190 LEU A N 1
ATOM 1466 C CA . LEU A 1 190 ? 9.771 6.228 -6.470 1.00 41.47 190 LEU A CA 1
ATOM 1467 C C . LEU A 1 190 ? 10.256 7.368 -7.381 1.00 41.47 190 LEU A C 1
ATOM 1469 O O . LEU A 1 190 ? 10.612 7.117 -8.528 1.00 41.47 190 LEU A O 1
ATOM 1473 N N . ILE A 1 191 ? 10.309 8.595 -6.850 1.00 45.50 191 ILE A N 1
ATOM 1474 C CA . ILE A 1 191 ? 10.876 9.782 -7.508 1.00 45.50 191 ILE A CA 1
ATOM 1475 C C . ILE A 1 191 ? 12.412 9.778 -7.408 1.00 45.50 191 ILE A C 1
ATOM 1477 O O . ILE A 1 191 ? 13.087 10.190 -8.347 1.00 45.50 191 ILE A O 1
ATOM 1481 N N . HIS A 1 192 ? 12.965 9.255 -6.310 1.00 40.22 192 HIS A N 1
ATOM 1482 C CA . HIS A 1 192 ? 14.403 9.231 -6.022 1.00 40.22 192 HIS A CA 1
ATOM 1483 C C . HIS A 1 192 ? 15.082 7.867 -6.230 1.00 40.22 192 HIS A C 1
ATOM 1485 O O . HIS A 1 192 ? 16.227 7.689 -5.819 1.00 40.22 192 HIS A O 1
ATOM 1491 N N . CYS A 1 193 ? 14.424 6.883 -6.856 1.00 41.09 193 CYS A N 1
ATOM 1492 C CA . CYS A 1 193 ? 15.086 5.621 -7.191 1.00 41.09 193 CYS A CA 1
ATOM 1493 C C . CYS A 1 193 ? 16.046 5.866 -8.369 1.00 41.09 193 CYS A C 1
ATOM 1495 O O . CYS A 1 193 ? 15.569 6.140 -9.471 1.00 41.09 193 CYS A O 1
ATOM 1497 N N . PRO A 1 194 ? 17.375 5.740 -8.199 1.00 47.03 194 PRO A N 1
ATOM 1498 C CA . PRO A 1 194 ? 18.346 6.209 -9.192 1.00 47.03 194 PRO A CA 1
ATOM 1499 C C . PRO A 1 194 ? 18.465 5.289 -10.417 1.00 47.03 194 PRO A C 1
ATOM 1501 O O . PRO A 1 194 ? 19.320 5.500 -11.268 1.00 47.03 194 PRO A O 1
ATOM 1504 N N . THR A 1 195 ? 17.638 4.244 -10.516 1.00 56.34 195 THR A N 1
ATOM 1505 C CA . THR A 1 195 ? 17.715 3.268 -11.606 1.00 56.34 195 THR A CA 1
ATOM 1506 C C . THR A 1 195 ? 16.428 3.282 -12.422 1.00 56.34 195 THR A C 1
ATOM 1508 O O . THR A 1 195 ? 15.333 3.025 -11.922 1.00 56.34 195 THR A O 1
ATOM 1511 N N . GLU A 1 196 ? 16.554 3.574 -13.715 1.00 55.47 196 GLU A N 1
ATOM 1512 C CA . GLU A 1 196 ? 15.447 3.642 -14.681 1.00 55.47 196 GLU A CA 1
ATOM 1513 C C . GLU A 1 196 ? 14.610 2.348 -14.735 1.00 55.47 196 GLU A C 1
ATOM 1515 O O . GLU A 1 196 ? 13.413 2.347 -15.026 1.00 55.47 196 GLU A O 1
ATOM 1520 N N . SER A 1 197 ? 15.221 1.223 -14.382 1.00 52.91 197 SER A N 1
ATOM 1521 C CA . SER A 1 197 ? 14.593 -0.088 -14.221 1.00 52.91 197 SER A CA 1
ATOM 1522 C C . SER A 1 197 ? 13.614 -0.172 -13.037 1.00 52.91 197 SER A C 1
ATOM 1524 O O . SER A 1 197 ? 12.649 -0.945 -13.092 1.00 52.91 197 SER A O 1
ATOM 1526 N N . ALA A 1 198 ? 13.821 0.606 -11.970 1.00 54.75 198 ALA A N 1
ATOM 1527 C CA . ALA A 1 198 ? 12.899 0.704 -10.842 1.00 54.75 198 ALA A CA 1
ATOM 1528 C C . ALA A 1 198 ? 11.655 1.512 -11.233 1.00 54.75 198 ALA A C 1
ATOM 1530 O O . ALA A 1 198 ? 10.536 1.068 -10.973 1.00 54.75 198 ALA A O 1
ATOM 1531 N N . LEU A 1 199 ? 11.839 2.618 -11.966 1.00 60.19 199 LEU A N 1
ATOM 1532 C CA . LEU A 1 199 ? 10.741 3.379 -12.573 1.00 60.19 199 LEU A CA 1
ATOM 1533 C C . LEU A 1 199 ? 9.920 2.503 -13.517 1.00 60.19 199 LEU A C 1
ATOM 1535 O O . LEU A 1 199 ? 8.692 2.494 -13.436 1.00 60.19 199 LEU A O 1
ATOM 1539 N N . LEU A 1 200 ? 10.587 1.702 -14.352 1.00 62.56 200 LEU A N 1
ATOM 1540 C CA . LEU A 1 200 ? 9.901 0.745 -15.204 1.00 62.56 200 LEU A CA 1
ATOM 1541 C C . LEU A 1 200 ? 9.114 -0.276 -14.370 1.00 62.56 200 LEU A C 1
ATOM 1543 O O . LEU A 1 200 ? 7.926 -0.471 -14.599 1.00 62.56 200 LEU A O 1
ATOM 1547 N N . SER A 1 201 ? 9.731 -0.897 -13.368 1.00 57.78 201 SER A N 1
ATOM 1548 C CA . SER A 1 201 ? 9.061 -1.893 -12.518 1.00 57.78 201 SER A CA 1
ATOM 1549 C C . SER A 1 201 ? 7.830 -1.322 -11.805 1.00 57.78 201 SER A C 1
ATOM 1551 O O . SER A 1 201 ? 6.775 -1.961 -11.784 1.00 57.78 201 SER A O 1
ATOM 1553 N N . ALA A 1 202 ? 7.928 -0.101 -11.279 1.00 59.41 202 ALA A N 1
ATOM 1554 C CA . ALA A 1 202 ? 6.807 0.583 -10.652 1.00 59.41 202 ALA A CA 1
ATOM 1555 C C . ALA A 1 202 ? 5.726 0.986 -11.665 1.00 59.41 202 ALA A C 1
ATOM 1557 O O . ALA A 1 202 ? 4.536 0.821 -11.394 1.00 59.41 202 ALA A O 1
ATOM 1558 N N . PHE A 1 203 ? 6.114 1.441 -12.860 1.00 64.50 203 PHE A N 1
ATOM 1559 C CA . PHE A 1 203 ? 5.180 1.746 -13.941 1.00 64.50 203 PHE A CA 1
ATOM 1560 C C . PHE A 1 203 ? 4.394 0.503 -14.371 1.00 64.50 203 PHE A C 1
ATOM 1562 O O . PHE A 1 203 ? 3.173 0.552 -14.516 1.00 64.50 203 PHE A O 1
ATOM 1569 N N . LEU A 1 204 ? 5.073 -0.632 -14.526 1.00 63.81 204 LEU A N 1
ATOM 1570 C CA . LEU A 1 204 ? 4.449 -1.902 -14.889 1.00 63.81 204 LEU A CA 1
ATOM 1571 C C . LEU A 1 204 ? 3.501 -2.398 -13.810 1.00 63.81 204 LEU A C 1
ATOM 1573 O O . LEU A 1 204 ? 2.405 -2.863 -14.126 1.00 63.81 204 LEU A O 1
ATOM 1577 N N . MET A 1 205 ? 3.890 -2.252 -12.545 1.00 63.41 205 MET A N 1
ATOM 1578 C CA . MET A 1 205 ? 3.003 -2.537 -11.429 1.00 63.41 205 MET A CA 1
ATOM 1579 C C . MET A 1 205 ? 1.764 -1.652 -11.454 1.00 63.41 205 MET A C 1
ATOM 1581 O O . MET A 1 205 ? 0.648 -2.165 -11.392 1.00 63.41 205 MET A O 1
ATOM 1585 N N . ARG A 1 206 ? 1.936 -0.342 -11.637 1.00 65.50 206 ARG A N 1
ATOM 1586 C CA . ARG A 1 206 ? 0.827 0.609 -11.733 1.00 65.50 206 ARG A CA 1
ATOM 1587 C C . ARG A 1 206 ? -0.107 0.265 -12.889 1.00 65.50 206 ARG A C 1
ATOM 1589 O O . ARG A 1 206 ? -1.305 0.117 -12.674 1.00 65.50 206 ARG A O 1
ATOM 1596 N N . ALA A 1 207 ? 0.430 0.046 -14.088 1.00 63.00 207 ALA A N 1
ATOM 1597 C CA . ALA A 1 207 ? -0.347 -0.340 -15.263 1.00 63.00 207 ALA A CA 1
ATOM 1598 C C . ALA A 1 207 ? -1.119 -1.650 -15.034 1.00 63.00 207 ALA A C 1
ATOM 1600 O O . ALA A 1 207 ? -2.289 -1.755 -15.411 1.00 63.00 207 ALA A O 1
ATOM 1601 N N . ARG A 1 208 ? -0.499 -2.633 -14.370 1.00 65.38 208 ARG A N 1
ATOM 1602 C CA . ARG A 1 208 ? -1.117 -3.931 -14.088 1.00 65.38 208 ARG A CA 1
ATOM 1603 C C . ARG A 1 208 ? -2.214 -3.841 -13.028 1.00 65.38 208 ARG A C 1
ATOM 1605 O O . ARG A 1 208 ? -3.278 -4.420 -13.241 1.00 65.38 208 ARG A O 1
ATOM 1612 N N . ILE A 1 209 ? -2.000 -3.085 -11.948 1.00 62.22 209 ILE A N 1
ATOM 1613 C CA . ILE A 1 209 ? -3.035 -2.802 -10.941 1.00 62.22 209 ILE A CA 1
ATOM 1614 C C . ILE A 1 209 ? -4.202 -2.052 -11.592 1.00 62.22 209 ILE A C 1
ATOM 1616 O O . ILE A 1 209 ? -5.351 -2.454 -11.426 1.00 62.22 209 ILE A O 1
ATOM 1620 N N . SER A 1 210 ? -3.932 -1.020 -12.398 1.00 65.38 210 SER A N 1
ATOM 1621 C CA . SER A 1 210 ? -4.966 -0.260 -13.113 1.00 65.38 210 SER A CA 1
ATOM 1622 C C . SER A 1 210 ? -5.730 -1.100 -14.138 1.00 65.38 210 SER A C 1
ATOM 1624 O O . SER A 1 210 ? -6.924 -0.895 -14.353 1.00 65.38 210 SER A O 1
ATOM 1626 N N . TRP A 1 211 ? -5.066 -2.031 -14.826 1.00 68.44 211 TRP A N 1
ATOM 1627 C CA . TRP A 1 211 ? -5.746 -2.990 -15.696 1.00 68.44 211 TRP A CA 1
ATOM 1628 C C . TRP A 1 211 ? -6.672 -3.913 -14.905 1.00 68.44 211 TRP A C 1
ATOM 1630 O O . TRP A 1 211 ? -7.815 -4.132 -15.307 1.00 68.44 211 TRP A O 1
ATOM 1640 N N . TRP A 1 212 ? -6.178 -4.441 -13.788 1.00 63.00 212 TRP A N 1
ATOM 1641 C CA . TRP A 1 212 ? -6.923 -5.389 -12.980 1.00 63.00 212 TRP A CA 1
ATOM 1642 C C . TRP A 1 212 ? -8.141 -4.742 -12.308 1.00 63.00 212 TRP A C 1
ATOM 1644 O O . TRP A 1 212 ? -9.219 -5.324 -12.393 1.00 63.00 212 TRP A O 1
ATOM 1654 N N . ARG A 1 213 ? -8.024 -3.514 -11.773 1.00 61.53 213 ARG A N 1
ATOM 1655 C CA . ARG A 1 213 ? -9.180 -2.732 -11.285 1.00 61.53 213 ARG A CA 1
ATOM 1656 C C . ARG A 1 213 ? -10.288 -2.684 -12.340 1.00 61.53 213 ARG A C 1
ATOM 1658 O O . ARG A 1 213 ? -11.373 -3.197 -12.110 1.00 61.53 213 ARG A O 1
ATOM 1665 N N . ARG A 1 214 ? -9.944 -2.287 -13.573 1.00 65.38 214 ARG A N 1
ATOM 1666 C CA . ARG A 1 214 ? -10.883 -2.283 -14.710 1.00 65.38 214 ARG A CA 1
ATOM 1667 C C . ARG A 1 214 ? -11.475 -3.655 -15.038 1.00 65.38 214 ARG A C 1
ATOM 1669 O O . ARG A 1 214 ? -12.524 -3.711 -15.671 1.00 65.38 214 ARG A O 1
ATOM 1676 N N . ALA A 1 215 ? -10.777 -4.755 -14.765 1.00 60.34 215 ALA A N 1
ATOM 1677 C CA . ALA A 1 215 ? -11.296 -6.101 -15.007 1.00 60.34 215 ALA A CA 1
ATOM 1678 C C . ALA A 1 215 ? -12.314 -6.515 -13.932 1.00 60.34 215 ALA A C 1
ATOM 1680 O O . ALA A 1 215 ? -13.321 -7.128 -14.277 1.00 60.34 215 ALA A O 1
ATOM 1681 N N . VAL A 1 216 ? -12.077 -6.137 -12.671 1.00 56.62 216 VAL A N 1
ATOM 1682 C CA . VAL A 1 216 ? -13.023 -6.321 -11.560 1.00 56.62 216 VAL A CA 1
ATOM 1683 C C . VAL A 1 216 ? -14.249 -5.437 -11.741 1.00 56.62 216 VAL A C 1
ATOM 1685 O O . VAL A 1 216 ? -15.360 -5.952 -11.669 1.00 56.62 216 VAL A O 1
ATOM 1688 N N . ASP A 1 217 ? -14.066 -4.160 -12.088 1.00 62.91 217 ASP A N 1
ATOM 1689 C CA . ASP A 1 217 ? -15.173 -3.237 -12.365 1.00 62.91 217 ASP A CA 1
ATOM 1690 C C . ASP A 1 217 ? -16.056 -3.790 -13.490 1.00 62.91 217 ASP A C 1
ATOM 1692 O O . ASP A 1 217 ? -17.266 -3.883 -13.341 1.00 62.91 217 ASP A O 1
ATOM 1696 N N . ARG A 1 218 ? -15.455 -4.317 -14.569 1.00 65.56 218 ARG A N 1
ATOM 1697 C CA . ARG A 1 218 ? -16.189 -5.002 -15.651 1.00 65.56 218 ARG A CA 1
ATOM 1698 C C . ARG A 1 218 ? -16.940 -6.260 -15.200 1.00 65.56 218 ARG A C 1
ATOM 1700 O O . ARG A 1 218 ? -17.955 -6.595 -15.806 1.00 65.56 218 ARG A O 1
ATOM 1707 N N . GLN A 1 219 ? -16.450 -6.978 -14.190 1.00 60.91 219 GLN A N 1
ATOM 1708 C CA . GLN A 1 219 ? -17.151 -8.137 -13.627 1.00 60.91 219 GLN A CA 1
ATOM 1709 C C . GLN A 1 219 ? -18.303 -7.716 -12.704 1.00 60.91 219 GLN A C 1
ATOM 1711 O O . GLN A 1 219 ? -19.368 -8.330 -12.768 1.00 60.91 219 GLN A O 1
ATOM 1716 N N . GLY A 1 220 ? -18.125 -6.657 -11.908 1.00 52.75 220 GLY A N 1
ATOM 1717 C CA . GLY A 1 220 ? -19.179 -6.062 -11.078 1.00 52.75 220 GLY A CA 1
ATOM 1718 C C . GLY A 1 220 ? -20.284 -5.410 -11.915 1.00 52.75 220 GLY A C 1
ATOM 1719 O O . GLY A 1 220 ? -21.471 -5.659 -11.697 1.00 52.75 220 GLY A O 1
ATOM 1720 N N . ASP A 1 221 ? -19.892 -4.681 -12.959 1.00 50.19 221 ASP A N 1
ATOM 1721 C CA . ASP A 1 221 ? -20.784 -4.042 -13.922 1.00 50.19 221 ASP A CA 1
ATOM 1722 C C . ASP A 1 221 ? -21.406 -5.022 -14.912 1.00 50.19 221 ASP A C 1
ATOM 1724 O O . ASP A 1 221 ? -22.298 -4.629 -15.648 1.00 50.19 221 ASP A O 1
ATOM 1728 N N . GLY A 1 222 ? -21.058 -6.311 -14.930 1.00 44.62 222 GLY A N 1
ATOM 1729 C CA . GLY A 1 222 ? -21.718 -7.287 -15.811 1.00 44.62 222 GLY A CA 1
ATOM 1730 C C . GLY A 1 222 ? -23.253 -7.318 -15.667 1.00 44.62 222 GLY A C 1
ATOM 1731 O O . GLY A 1 222 ? -23.955 -7.700 -16.603 1.00 44.62 222 GLY A O 1
ATOM 1732 N N . ARG A 1 223 ? -23.792 -6.855 -14.526 1.00 48.50 223 ARG A N 1
ATOM 1733 C CA . ARG A 1 223 ? -25.236 -6.656 -14.303 1.00 48.50 223 ARG A CA 1
ATOM 1734 C C . ARG A 1 223 ? -25.763 -5.268 -14.710 1.00 48.50 223 ARG A C 1
ATOM 1736 O O . ARG A 1 223 ? -26.933 -5.174 -15.065 1.00 48.50 223 ARG A O 1
ATOM 1743 N N . ALA A 1 224 ? -24.939 -4.218 -14.694 1.00 42.47 224 ALA A N 1
ATOM 1744 C CA . ALA A 1 224 ? -25.320 -2.832 -15.013 1.00 42.47 224 ALA A CA 1
ATOM 1745 C C . ALA A 1 224 ? -24.969 -2.417 -16.462 1.00 42.47 224 ALA A C 1
ATOM 1747 O O . ALA A 1 224 ? -25.743 -1.733 -17.132 1.00 42.47 224 ALA A O 1
ATOM 1748 N N . ALA A 1 225 ? -23.855 -2.912 -17.000 1.00 40.41 225 ALA A N 1
ATOM 1749 C CA . ALA A 1 225 ? -23.382 -2.726 -18.368 1.00 40.41 225 ALA A CA 1
ATOM 1750 C C . ALA A 1 225 ? -24.360 -3.281 -19.415 1.00 40.41 225 ALA A C 1
ATOM 1752 O O . ALA A 1 225 ? -24.466 -2.713 -20.496 1.00 40.41 225 ALA A O 1
ATOM 1753 N N . ALA A 1 226 ? -25.145 -4.318 -19.097 1.00 43.38 226 ALA A N 1
ATOM 1754 C CA . ALA A 1 226 ? -26.217 -4.792 -19.979 1.00 43.38 226 ALA A CA 1
ATOM 1755 C C . ALA A 1 226 ? -27.319 -3.730 -20.201 1.00 43.38 226 ALA A C 1
ATOM 1757 O O . ALA A 1 226 ? -27.907 -3.674 -21.279 1.00 43.38 226 ALA A O 1
ATOM 1758 N N . ALA A 1 227 ? -27.561 -2.855 -19.217 1.00 44.56 227 ALA A N 1
ATOM 1759 C CA . ALA A 1 227 ? -28.509 -1.745 -19.320 1.00 44.56 227 ALA A CA 1
ATOM 1760 C C . ALA A 1 227 ? -27.863 -0.476 -19.910 1.00 44.56 227 ALA A C 1
ATOM 1762 O O . ALA A 1 227 ? -28.493 0.232 -20.692 1.00 44.56 227 ALA A O 1
ATOM 1763 N N . ALA A 1 228 ? -26.589 -0.210 -19.600 1.00 43.16 228 ALA A N 1
ATOM 1764 C CA . ALA A 1 228 ? -25.862 0.949 -20.121 1.00 43.16 228 ALA A CA 1
ATOM 1765 C C . ALA A 1 228 ? -25.468 0.802 -21.604 1.00 43.16 228 ALA A C 1
ATOM 1767 O O . ALA A 1 228 ? -25.516 1.779 -22.346 1.00 43.16 228 ALA A O 1
ATOM 1768 N N . VAL A 1 229 ? -25.167 -0.413 -22.081 1.00 41.97 229 VAL A N 1
ATOM 1769 C CA . VAL A 1 229 ? -24.921 -0.693 -23.511 1.00 41.97 229 VAL A CA 1
ATOM 1770 C C . VAL A 1 229 ? -26.187 -0.478 -24.355 1.00 41.97 229 VAL A C 1
ATOM 1772 O O . VAL A 1 229 ? -26.084 -0.087 -25.515 1.00 41.97 229 VAL A O 1
ATOM 1775 N N . ALA A 1 230 ? -27.383 -0.621 -23.770 1.00 45.03 230 ALA A N 1
ATOM 1776 C CA . ALA A 1 230 ? -28.639 -0.246 -24.425 1.00 45.03 230 ALA A CA 1
ATOM 1777 C C . ALA A 1 230 ? -28.851 1.284 -24.503 1.00 45.03 230 ALA A C 1
ATOM 1779 O O . ALA A 1 230 ? -29.552 1.753 -25.395 1.00 45.03 230 ALA A O 1
ATOM 1780 N N . ALA A 1 231 ? -28.224 2.063 -23.612 1.00 42.47 231 ALA A N 1
ATOM 1781 C CA . ALA A 1 231 ? -28.341 3.525 -23.551 1.00 42.47 231 ALA A CA 1
ATOM 1782 C C . ALA A 1 231 ? -27.213 4.271 -24.294 1.00 42.47 231 ALA A C 1
ATOM 1784 O O . ALA A 1 231 ? -27.428 5.360 -24.820 1.00 42.47 231 ALA A O 1
ATOM 1785 N N . ALA A 1 232 ? -26.013 3.689 -24.383 1.00 38.84 232 ALA A N 1
ATOM 1786 C CA . ALA A 1 232 ? -24.850 4.302 -25.033 1.00 38.84 232 ALA A CA 1
ATOM 1787 C C . ALA A 1 232 ? -24.884 4.223 -26.574 1.00 38.84 232 ALA A C 1
ATOM 1789 O O . ALA A 1 232 ? -24.079 4.866 -27.246 1.00 38.84 232 ALA A O 1
ATOM 1790 N N . ALA A 1 233 ? -25.842 3.494 -27.154 1.00 36.22 233 ALA A N 1
ATOM 1791 C CA . ALA A 1 233 ? -26.019 3.387 -28.603 1.00 36.22 233 ALA A CA 1
ATOM 1792 C C . ALA A 1 233 ? -26.473 4.698 -29.293 1.00 36.22 233 ALA A C 1
ATOM 1794 O O . ALA A 1 233 ? -26.611 4.714 -30.515 1.00 36.22 233 ALA A O 1
ATOM 1795 N N . THR A 1 234 ? -26.692 5.801 -28.560 1.00 37.41 234 THR A N 1
ATOM 1796 C CA . THR A 1 234 ? -27.291 7.036 -29.109 1.00 37.41 234 THR A CA 1
ATOM 1797 C C . THR A 1 234 ? -26.461 8.322 -29.004 1.00 37.41 234 THR A C 1
ATOM 1799 O O . THR A 1 234 ? -26.987 9.378 -29.343 1.00 37.41 234 THR A O 1
ATOM 1802 N N . ALA A 1 235 ? -25.184 8.306 -28.606 1.00 35.69 235 ALA A N 1
ATOM 1803 C CA . ALA A 1 235 ? -24.393 9.547 -28.541 1.00 35.69 235 ALA A CA 1
ATOM 1804 C C . ALA A 1 235 ? -22.987 9.393 -29.144 1.00 35.69 235 ALA A C 1
ATOM 1806 O O . ALA A 1 235 ? -22.167 8.624 -28.657 1.00 35.69 235 ALA A O 1
ATOM 1807 N N . HIS A 1 236 ? -22.714 10.132 -30.224 1.00 35.22 236 HIS A N 1
ATOM 1808 C CA . HIS A 1 236 ? -21.395 10.268 -30.849 1.00 35.22 236 HIS A CA 1
ATOM 1809 C C . HIS A 1 236 ? -20.864 11.687 -30.615 1.00 35.22 236 HIS A C 1
ATOM 1811 O O . HIS A 1 236 ? -21.423 12.642 -31.147 1.00 35.22 236 HIS A O 1
ATOM 1817 N N . SER A 1 237 ? -19.760 11.827 -29.883 1.00 36.25 237 SER A N 1
ATOM 1818 C CA . SER A 1 237 ? -18.877 12.995 -29.981 1.00 36.25 237 SER A CA 1
ATOM 1819 C C . SER A 1 237 ? -17.464 12.611 -29.540 1.00 36.25 237 SER A C 1
ATOM 1821 O O . SER A 1 237 ? -17.299 11.912 -28.544 1.00 36.25 237 SER A O 1
ATOM 1823 N N . LYS A 1 238 ? -16.467 13.018 -30.334 1.00 41.69 238 LYS A N 1
ATOM 1824 C CA . LYS A 1 238 ? -15.089 12.492 -30.356 1.00 41.69 238 LYS A CA 1
ATOM 1825 C C . LYS A 1 238 ? -14.051 13.360 -29.633 1.00 41.69 238 LYS A C 1
ATOM 1827 O O . LYS A 1 238 ? -12.887 12.985 -29.598 1.00 41.69 238 LYS A O 1
ATOM 1832 N N . ASP A 1 239 ? -14.452 14.466 -29.012 1.00 32.25 239 ASP A N 1
ATOM 1833 C CA . ASP A 1 239 ? -13.495 15.469 -28.510 1.00 32.25 239 ASP A CA 1
ATOM 1834 C C . ASP A 1 239 ? -13.253 15.423 -26.985 1.00 32.25 239 ASP A C 1
ATOM 1836 O O . ASP A 1 239 ? -12.651 16.333 -26.425 1.00 32.25 239 ASP A O 1
ATOM 1840 N N . ALA A 1 240 ? -13.669 14.349 -26.300 1.00 38.53 240 ALA A N 1
ATOM 1841 C CA . ALA A 1 240 ? -13.474 14.165 -24.851 1.00 38.53 240 ALA A CA 1
ATOM 1842 C C . ALA A 1 240 ? -12.367 13.148 -24.472 1.00 38.53 240 ALA A C 1
ATOM 1844 O O . ALA A 1 240 ? -12.176 12.852 -23.295 1.00 38.53 240 ALA A O 1
ATOM 1845 N N . GLU A 1 241 ? -11.633 12.585 -25.438 1.00 38.41 241 GLU A N 1
ATOM 1846 C CA . GLU A 1 241 ? -10.831 11.363 -25.231 1.00 38.41 241 GLU A CA 1
ATOM 1847 C C . GLU A 1 241 ? -9.494 11.532 -24.480 1.00 38.41 241 GLU A C 1
ATOM 1849 O O . GLU A 1 241 ? -8.951 10.525 -24.025 1.00 38.41 241 GLU A O 1
ATOM 1854 N N . LEU A 1 242 ? -8.957 12.748 -24.294 1.00 33.66 242 LEU A N 1
ATOM 1855 C CA . LEU A 1 242 ? -7.665 12.916 -23.599 1.00 33.66 242 LEU A CA 1
ATOM 1856 C C . LEU A 1 242 ? -7.778 13.206 -22.094 1.00 33.66 242 LEU A C 1
ATOM 1858 O O . LEU A 1 242 ? -6.990 12.652 -21.330 1.00 33.66 242 LEU A O 1
ATOM 1862 N N . ASP A 1 243 ? -8.784 13.965 -21.648 1.00 30.47 243 ASP A N 1
ATOM 1863 C CA . ASP A 1 243 ? -9.049 14.156 -20.208 1.00 30.47 243 ASP A CA 1
ATOM 1864 C C . ASP A 1 243 ? -9.857 12.987 -19.601 1.00 30.47 243 ASP A C 1
ATOM 1866 O O . ASP A 1 243 ? -9.835 12.771 -18.390 1.00 30.47 243 ASP A O 1
ATOM 1870 N N . ALA A 1 244 ? -10.482 12.143 -20.435 1.00 38.75 244 ALA A N 1
ATOM 1871 C CA . ALA A 1 244 ? -11.144 10.898 -20.027 1.00 38.75 244 ALA A CA 1
ATOM 1872 C C . ALA A 1 244 ? -10.192 9.689 -19.869 1.00 38.75 244 ALA A C 1
ATOM 1874 O O . ALA A 1 244 ? -10.641 8.587 -19.553 1.00 38.75 244 ALA A O 1
ATOM 1875 N N . ALA A 1 245 ? -8.879 9.850 -20.079 1.00 32.88 245 ALA A N 1
ATOM 1876 C CA . ALA A 1 245 ? -7.921 8.737 -20.086 1.00 32.88 245 ALA A CA 1
ATOM 1877 C C . ALA A 1 245 ? -7.508 8.228 -18.683 1.00 32.88 245 ALA A C 1
ATOM 1879 O O . ALA A 1 245 ? -6.789 7.230 -18.572 1.00 32.88 245 ALA A O 1
ATOM 1880 N N . MET A 1 246 ? -7.977 8.859 -17.597 1.00 30.14 246 MET A N 1
ATOM 1881 C CA . MET A 1 246 ? -7.774 8.394 -16.214 1.00 30.14 246 MET A CA 1
ATOM 1882 C C . MET A 1 246 ? -9.057 8.471 -15.354 1.00 30.14 246 MET A C 1
ATOM 1884 O O . MET A 1 246 ? -9.070 9.175 -14.348 1.00 30.14 246 MET A O 1
ATOM 1888 N N . PRO A 1 247 ? -10.118 7.698 -15.658 1.00 36.16 247 PRO A N 1
ATOM 1889 C CA . PRO A 1 247 ? -11.368 7.718 -14.887 1.00 36.16 247 PRO A CA 1
ATOM 1890 C C . PRO A 1 247 ? -11.291 6.917 -13.567 1.00 36.16 247 PRO A C 1
ATOM 1892 O O . PRO A 1 247 ? -12.268 6.784 -12.844 1.00 36.16 247 PRO A O 1
ATOM 1895 N N . TRP A 1 248 ? -10.130 6.353 -13.215 1.00 47.19 248 TRP A N 1
ATOM 1896 C CA . TRP A 1 248 ? -9.990 5.354 -12.143 1.00 47.19 248 TRP A CA 1
ATOM 1897 C C . TRP A 1 248 ? -10.062 5.907 -10.709 1.00 47.19 248 TRP A C 1
ATOM 1899 O O . TRP A 1 248 ? -9.862 5.145 -9.765 1.00 47.19 248 TRP A O 1
ATOM 1909 N N . ARG A 1 249 ? -10.334 7.206 -10.527 1.00 40.06 249 ARG A N 1
ATOM 1910 C CA . ARG A 1 249 ? -10.558 7.801 -9.199 1.00 40.06 249 ARG A CA 1
ATOM 1911 C C . ARG A 1 249 ? -11.988 7.634 -8.671 1.00 40.06 249 ARG A C 1
ATOM 1913 O O . ARG A 1 249 ? -12.209 7.988 -7.523 1.00 40.06 249 ARG A O 1
ATOM 1920 N N . GLU A 1 250 ? -12.945 7.133 -9.454 1.00 46.53 250 GLU A N 1
ATOM 1921 C CA . GLU A 1 250 ? -14.365 7.358 -9.123 1.00 46.53 250 GLU A CA 1
ATOM 1922 C C . GLU A 1 250 ? -15.104 6.224 -8.396 1.00 46.53 250 GLU A C 1
ATOM 1924 O O . GLU A 1 250 ? -16.195 6.468 -7.887 1.00 46.53 250 GLU A O 1
ATOM 1929 N N . THR A 1 251 ? -14.541 5.022 -8.247 1.00 54.12 251 THR A N 1
ATOM 1930 C CA . THR A 1 251 ? -15.209 3.957 -7.470 1.00 54.12 251 THR A CA 1
ATOM 1931 C C . THR A 1 251 ? -14.277 3.356 -6.432 1.00 54.12 251 THR A C 1
ATOM 1933 O O . THR A 1 251 ? -13.772 2.242 -6.571 1.00 54.12 251 THR A O 1
ATOM 1936 N N . GLU A 1 252 ? -14.038 4.119 -5.367 1.00 59.44 252 GLU A N 1
ATOM 1937 C CA . GLU A 1 252 ? -13.519 3.571 -4.114 1.00 59.44 252 GLU A CA 1
ATOM 1938 C C . GLU A 1 252 ? -14.415 2.395 -3.677 1.00 59.44 252 GLU A C 1
ATOM 1940 O O . GLU A 1 252 ? -15.637 2.469 -3.851 1.00 59.44 252 GLU A O 1
ATOM 1945 N N . PRO A 1 253 ? -13.858 1.294 -3.137 1.00 63.47 253 PRO A N 1
ATOM 1946 C CA . PRO A 1 253 ? -14.669 0.192 -2.635 1.00 63.47 253 PRO A CA 1
ATOM 1947 C C . PRO A 1 253 ? -15.592 0.723 -1.533 1.00 63.47 253 PRO A C 1
ATOM 1949 O O . PRO A 1 253 ? -15.162 1.032 -0.423 1.00 63.47 253 PRO A O 1
ATOM 1952 N N . THR A 1 254 ? -16.877 0.855 -1.859 1.00 69.25 254 THR A N 1
ATOM 1953 C CA . THR A 1 254 ? -17.898 1.405 -0.957 1.00 69.25 254 THR A CA 1
ATOM 1954 C C . THR A 1 254 ? -18.484 0.331 -0.053 1.00 69.25 254 THR A C 1
ATOM 1956 O O . THR A 1 254 ? -19.088 0.650 0.969 1.00 69.25 254 THR A O 1
ATOM 1959 N N . SER A 1 255 ? -18.305 -0.947 -0.409 1.00 76.44 255 SER A N 1
ATOM 1960 C CA . SER A 1 255 ? -18.891 -2.072 0.313 1.00 76.44 255 SER A CA 1
ATOM 1961 C C . SER A 1 255 ? -17.853 -3.077 0.832 1.00 76.44 255 SER A C 1
ATOM 1963 O O . SER A 1 255 ? -16.795 -3.272 0.223 1.00 76.44 255 SER A O 1
ATOM 1965 N N . PRO A 1 256 ? -18.184 -3.787 1.926 1.00 70.75 256 PRO A N 1
ATOM 1966 C CA . PRO A 1 256 ? -17.393 -4.894 2.445 1.00 70.75 256 PRO A CA 1
ATOM 1967 C C . PRO A 1 256 ? -17.051 -5.970 1.422 1.00 70.75 256 PRO A C 1
ATOM 1969 O O . PRO A 1 256 ? -15.932 -6.476 1.385 1.00 70.75 256 PRO A O 1
ATOM 1972 N N . GLU A 1 257 ? -18.035 -6.316 0.596 1.00 78.69 257 GLU A N 1
ATOM 1973 C CA . GLU A 1 257 ? -17.929 -7.383 -0.391 1.00 78.69 257 GLU A CA 1
ATOM 1974 C C . GLU A 1 257 ? -16.957 -7.005 -1.506 1.00 78.69 257 GLU A C 1
ATOM 1976 O O . GLU A 1 257 ? -16.135 -7.828 -1.899 1.00 78.69 257 GLU A O 1
ATOM 1981 N N . GLN A 1 258 ? -16.989 -5.747 -1.960 1.00 80.19 258 GLN A N 1
ATOM 1982 C CA . GLN A 1 258 ? -16.021 -5.232 -2.930 1.00 80.19 258 GLN A CA 1
ATOM 1983 C C . GLN A 1 258 ? -14.599 -5.292 -2.375 1.00 80.19 258 GLN A C 1
ATOM 1985 O O . GLN A 1 258 ? -13.690 -5.711 -3.086 1.00 80.19 258 GLN A O 1
ATOM 1990 N N . LEU A 1 259 ? -14.398 -4.933 -1.103 1.00 77.81 259 LEU A N 1
ATOM 1991 C CA . LEU A 1 259 ? -13.073 -5.000 -0.492 1.00 77.81 259 LEU A CA 1
ATOM 1992 C C . LEU A 1 259 ? -12.582 -6.445 -0.322 1.00 77.81 259 LEU A C 1
ATOM 1994 O O . LEU A 1 259 ? -11.413 -6.721 -0.578 1.00 77.81 259 LEU A O 1
ATOM 1998 N N . ALA A 1 260 ? -13.459 -7.372 0.068 1.00 79.19 260 ALA A N 1
ATOM 1999 C CA . ALA A 1 260 ? -13.120 -8.791 0.156 1.00 79.19 260 ALA A CA 1
ATOM 2000 C C . ALA A 1 260 ? -12.738 -9.361 -1.220 1.00 79.19 260 ALA A C 1
ATOM 2002 O O . ALA A 1 260 ? -11.676 -9.962 -1.360 1.00 79.19 260 ALA A O 1
ATOM 2003 N N . GLN A 1 261 ? -13.536 -9.081 -2.257 1.00 82.50 261 GLN A N 1
ATOM 2004 C CA . GLN A 1 261 ? -13.224 -9.455 -3.643 1.00 82.50 261 GLN A CA 1
ATOM 2005 C C . GLN A 1 261 ? -11.889 -8.861 -4.101 1.00 82.50 261 GLN A C 1
ATOM 2007 O O . GLN A 1 261 ? -11.100 -9.524 -4.777 1.00 82.50 261 GLN A O 1
ATOM 2012 N N . TRP A 1 262 ? -11.618 -7.617 -3.707 1.00 79.94 262 TRP A N 1
ATOM 2013 C CA . TRP A 1 262 ? -10.379 -6.927 -4.022 1.00 79.94 262 TRP A CA 1
ATOM 2014 C C . TRP A 1 262 ? -9.163 -7.592 -3.361 1.00 79.94 262 TRP A C 1
ATOM 2016 O O . TRP A 1 262 ? -8.166 -7.866 -4.032 1.00 79.94 262 TRP A O 1
ATOM 2026 N N . LEU A 1 263 ? -9.258 -7.921 -2.069 1.00 80.12 263 LEU A N 1
ATOM 2027 C CA . LEU A 1 263 ? -8.214 -8.641 -1.335 1.00 80.12 263 LEU A CA 1
ATOM 2028 C C . LEU A 1 263 ? -7.985 -10.050 -1.883 1.00 80.12 263 LEU A C 1
ATOM 2030 O O . LEU A 1 263 ? -6.835 -10.438 -2.082 1.00 80.12 263 LEU A O 1
ATOM 2034 N N . ASP A 1 264 ? -9.050 -10.791 -2.186 1.00 81.94 264 ASP A N 1
ATOM 2035 C CA . ASP A 1 264 ? -8.957 -12.143 -2.742 1.00 81.94 264 ASP A CA 1
ATOM 2036 C C . ASP A 1 264 ? -8.249 -12.155 -4.092 1.00 81.94 264 ASP A C 1
ATOM 2038 O O . ASP A 1 264 ? -7.398 -13.005 -4.370 1.00 81.94 264 ASP A O 1
ATOM 2042 N N . ALA A 1 265 ? -8.545 -11.186 -4.946 1.00 78.00 265 ALA A N 1
ATOM 2043 C CA . ALA A 1 265 ? -7.888 -11.114 -6.233 1.00 78.00 265 ALA A CA 1
ATOM 2044 C C . ALA A 1 265 ? -6.459 -10.555 -6.136 1.00 78.00 265 ALA A C 1
ATOM 2046 O O . ALA A 1 265 ? -5.592 -11.023 -6.875 1.00 78.00 265 ALA A O 1
ATOM 2047 N N . LEU A 1 266 ? -6.135 -9.683 -5.175 1.00 75.31 266 LEU A N 1
ATOM 2048 C CA . LEU A 1 266 ? -4.732 -9.383 -4.859 1.00 75.31 266 LEU A CA 1
ATOM 2049 C C . LEU A 1 266 ? -3.991 -10.626 -4.357 1.00 75.31 266 LEU A C 1
ATOM 2051 O O . LEU A 1 266 ? -2.880 -10.899 -4.819 1.00 75.31 266 LEU A O 1
ATOM 2055 N N . ARG A 1 267 ? -4.608 -11.421 -3.481 1.00 80.25 267 ARG A N 1
ATOM 2056 C CA . ARG A 1 267 ? -4.070 -12.697 -2.994 1.00 80.25 267 ARG A CA 1
ATOM 2057 C C . ARG A 1 267 ? -3.810 -13.675 -4.139 1.00 80.25 267 ARG A C 1
ATOM 2059 O O . ARG A 1 267 ? -2.785 -14.356 -4.133 1.00 80.25 267 ARG A O 1
ATOM 2066 N N . LEU A 1 268 ? -4.711 -13.738 -5.119 1.00 81.06 268 LEU A N 1
ATOM 2067 C CA . LEU A 1 268 ? -4.609 -14.635 -6.269 1.00 81.06 268 LEU A CA 1
ATOM 2068 C C . LEU A 1 268 ? -3.568 -14.160 -7.294 1.00 81.06 268 LEU A C 1
ATOM 2070 O O . LEU A 1 268 ? -2.783 -14.962 -7.801 1.00 81.06 268 LEU A O 1
ATOM 2074 N N . HIS A 1 269 ? -3.548 -12.864 -7.611 1.00 76.62 269 HIS A N 1
ATOM 2075 C CA . HIS A 1 269 ? -2.763 -12.330 -8.724 1.00 76.62 269 HIS A CA 1
ATOM 2076 C C . HIS A 1 269 ? -1.367 -11.858 -8.334 1.00 76.62 269 HIS A C 1
ATOM 2078 O O . HIS A 1 269 ? -0.465 -11.934 -9.167 1.00 76.62 269 HIS A O 1
ATOM 2084 N N . THR A 1 270 ? -1.146 -11.402 -7.100 1.00 76.06 270 THR A N 1
ATOM 2085 C CA . THR A 1 270 ? 0.169 -10.881 -6.695 1.00 76.06 270 THR A CA 1
ATOM 2086 C C . THR A 1 270 ? 1.271 -11.943 -6.746 1.00 76.06 270 THR A C 1
ATOM 2088 O O . THR A 1 270 ? 2.334 -11.634 -7.282 1.00 76.06 270 THR A O 1
ATOM 2091 N N . PRO A 1 271 ? 1.064 -13.199 -6.295 1.00 79.50 271 PRO A N 1
ATOM 2092 C CA . PRO A 1 271 ? 2.087 -14.237 -6.429 1.00 79.50 271 PRO A CA 1
ATOM 2093 C C . PRO A 1 271 ? 2.420 -14.558 -7.890 1.00 79.50 271 PRO A C 1
ATOM 2095 O O . PRO A 1 271 ? 3.578 -14.801 -8.226 1.00 79.50 271 PRO A O 1
ATOM 2098 N N . GLU A 1 272 ? 1.417 -14.544 -8.769 1.00 79.44 272 GLU A N 1
ATOM 2099 C CA . GLU A 1 272 ? 1.610 -14.777 -10.202 1.00 79.44 272 GLU A CA 1
ATOM 2100 C C . GLU A 1 272 ? 2.351 -13.611 -10.863 1.00 79.44 272 GLU A C 1
ATOM 2102 O O . GLU A 1 272 ? 3.285 -13.823 -11.632 1.00 79.44 272 GLU A O 1
ATOM 2107 N N . LEU A 1 273 ? 2.009 -12.374 -10.504 1.00 73.69 273 LEU A N 1
ATOM 2108 C CA . LEU A 1 273 ? 2.726 -11.188 -10.956 1.00 73.69 273 LEU A CA 1
ATOM 2109 C C . LEU A 1 273 ? 4.174 -11.220 -10.457 1.00 73.69 273 LEU A C 1
ATOM 2111 O O . LEU A 1 273 ? 5.095 -11.031 -11.246 1.00 73.69 273 LEU A O 1
ATOM 2115 N N . HIS A 1 274 ? 4.399 -11.548 -9.185 1.00 75.94 274 HIS A N 1
ATOM 2116 C CA . HIS A 1 274 ? 5.740 -11.713 -8.633 1.00 75.94 274 HIS A CA 1
ATOM 2117 C C . HIS A 1 274 ? 6.530 -12.795 -9.381 1.00 75.94 274 HIS A C 1
ATOM 2119 O O . HIS A 1 274 ? 7.695 -12.582 -9.708 1.00 75.94 274 HIS A O 1
ATOM 2125 N N . ARG A 1 275 ? 5.903 -13.930 -9.719 1.00 81.12 275 ARG A N 1
ATOM 2126 C CA . ARG A 1 275 ? 6.513 -14.995 -10.530 1.00 81.12 275 ARG A CA 1
ATOM 2127 C C . ARG A 1 275 ? 6.890 -14.502 -11.927 1.00 81.12 275 ARG A C 1
ATOM 2129 O O . ARG A 1 275 ? 7.987 -14.797 -12.393 1.00 81.12 275 ARG A O 1
ATOM 2136 N N . GLN A 1 276 ? 6.022 -13.736 -12.580 1.00 78.62 276 GLN A N 1
ATOM 2137 C CA . GLN A 1 276 ? 6.285 -13.161 -13.901 1.00 78.62 276 GLN A CA 1
ATOM 2138 C C . GLN A 1 276 ? 7.394 -12.117 -13.856 1.00 78.62 276 GLN A C 1
ATOM 2140 O O . GLN A 1 276 ? 8.297 -12.153 -14.687 1.00 78.62 276 GLN A O 1
ATOM 2145 N N . LEU A 1 277 ? 7.370 -11.228 -12.863 1.00 73.19 277 LEU A N 1
ATOM 2146 C CA . LEU A 1 277 ? 8.415 -10.236 -12.645 1.00 73.19 277 LEU A CA 1
ATOM 2147 C C . LEU A 1 277 ? 9.749 -10.934 -12.366 1.00 73.19 277 LEU A C 1
ATOM 2149 O O . LEU A 1 277 ? 10.762 -10.593 -12.964 1.00 73.19 277 LEU A O 1
ATOM 2153 N N . ALA A 1 278 ? 9.746 -11.977 -11.534 1.00 77.44 278 ALA A N 1
ATOM 2154 C CA . ALA A 1 278 ? 10.923 -12.792 -11.268 1.00 77.44 278 ALA A CA 1
ATOM 2155 C C . ALA A 1 278 ? 11.438 -13.499 -12.530 1.00 77.44 278 ALA A C 1
ATOM 2157 O O . ALA A 1 278 ? 12.646 -13.532 -12.731 1.00 77.44 278 ALA A O 1
ATOM 2158 N N . ALA A 1 279 ? 10.564 -14.022 -13.395 1.00 80.44 279 ALA A N 1
ATOM 2159 C CA . ALA A 1 279 ? 10.957 -14.635 -14.665 1.00 80.44 279 ALA A CA 1
ATOM 2160 C C . ALA A 1 279 ? 11.538 -13.606 -15.648 1.00 80.44 279 ALA A C 1
ATOM 2162 O O . ALA A 1 279 ? 12.547 -13.868 -16.301 1.00 80.44 279 ALA A O 1
ATOM 2163 N N . LEU A 1 280 ? 10.945 -12.411 -15.718 1.00 71.19 280 LEU A N 1
ATOM 2164 C CA . LEU A 1 280 ? 11.448 -11.306 -16.531 1.00 71.19 280 LEU A CA 1
ATOM 2165 C C . LEU A 1 280 ? 12.809 -10.818 -16.027 1.00 71.19 280 LEU A C 1
ATOM 2167 O O . LEU A 1 280 ? 13.706 -10.567 -16.829 1.00 71.19 280 LEU A O 1
ATOM 2171 N N . LEU A 1 281 ? 12.990 -10.730 -14.711 1.00 72.94 281 LEU A N 1
ATOM 2172 C CA . LEU A 1 281 ? 14.215 -10.244 -14.078 1.00 72.94 281 LEU A CA 1
ATOM 2173 C C . LEU A 1 281 ? 15.272 -11.332 -13.860 1.00 72.94 281 LEU A C 1
ATOM 2175 O O . LEU A 1 281 ? 16.408 -10.994 -13.543 1.00 72.94 281 LEU A O 1
ATOM 2179 N N . ALA A 1 282 ? 14.950 -12.611 -14.075 1.00 78.00 282 ALA A N 1
ATOM 2180 C CA . ALA A 1 282 ? 15.869 -13.737 -13.893 1.00 78.00 282 ALA A CA 1
ATOM 2181 C C . ALA A 1 282 ? 17.255 -13.542 -14.548 1.00 78.00 282 ALA A C 1
ATOM 2183 O O . ALA A 1 282 ? 18.249 -13.894 -13.913 1.00 78.00 282 ALA A O 1
ATOM 2184 N N . PRO A 1 283 ? 17.387 -12.931 -15.748 1.00 77.75 283 PRO A N 1
ATOM 2185 C CA . PRO A 1 283 ? 18.699 -12.720 -16.361 1.00 77.75 283 PRO A CA 1
ATOM 2186 C C . PRO A 1 283 ? 19.575 -11.679 -15.643 1.00 77.75 283 PRO A C 1
ATOM 2188 O O . PRO A 1 283 ? 20.764 -11.611 -15.924 1.00 77.75 283 PRO A O 1
ATOM 2191 N N . HIS A 1 284 ? 19.017 -10.871 -14.734 1.00 68.75 284 HIS A N 1
ATOM 2192 C CA . HIS A 1 284 ? 19.760 -9.875 -13.950 1.00 68.75 284 HIS A CA 1
ATOM 2193 C C . HIS A 1 284 ? 20.349 -10.446 -12.644 1.00 68.75 284 HIS A C 1
ATOM 2195 O O . HIS A 1 284 ? 21.024 -9.733 -11.902 1.00 68.75 284 HIS A O 1
ATOM 2201 N N . GLY A 1 285 ? 20.140 -11.739 -12.360 1.00 80.12 285 GLY A N 1
ATOM 2202 C CA . GLY A 1 285 ? 20.765 -12.427 -11.229 1.00 80.12 285 GLY A CA 1
ATOM 2203 C C . GLY A 1 285 ? 20.490 -11.747 -9.882 1.00 80.12 285 GLY A C 1
ATOM 2204 O O . GLY A 1 285 ? 19.347 -11.416 -9.568 1.00 80.12 285 GLY A O 1
ATOM 2205 N N . ALA A 1 286 ? 21.543 -11.527 -9.087 1.00 68.56 286 ALA A N 1
ATOM 2206 C CA . ALA A 1 286 ? 21.459 -10.910 -7.757 1.00 68.56 286 ALA A CA 1
ATOM 2207 C C . ALA A 1 286 ? 20.879 -9.480 -7.766 1.00 68.56 286 ALA A C 1
ATOM 2209 O O . ALA A 1 286 ? 20.332 -9.037 -6.762 1.00 68.56 286 ALA A O 1
ATOM 2210 N N . GLN A 1 287 ? 20.904 -8.777 -8.904 1.00 68.50 287 GLN A N 1
ATOM 2211 C CA . GLN A 1 287 ? 20.286 -7.453 -9.023 1.00 68.50 287 GLN A CA 1
ATOM 2212 C C . GLN A 1 287 ? 18.748 -7.507 -9.054 1.00 68.50 287 GLN A C 1
ATOM 2214 O O . GLN A 1 287 ? 18.106 -6.465 -9.032 1.00 68.50 287 GLN A O 1
ATOM 2219 N N . ALA A 1 288 ? 18.124 -8.693 -9.083 1.00 68.06 288 ALA A N 1
ATOM 2220 C CA . ALA A 1 288 ? 16.667 -8.841 -9.087 1.00 68.06 288 ALA A CA 1
ATOM 2221 C C . ALA A 1 288 ? 15.994 -8.522 -7.731 1.00 68.06 288 ALA A C 1
ATOM 2223 O O . ALA A 1 288 ? 14.792 -8.253 -7.690 1.00 68.06 288 ALA A O 1
ATOM 2224 N N . GLU A 1 289 ? 16.743 -8.573 -6.625 1.00 72.38 289 GLU A N 1
ATOM 2225 C CA . GLU A 1 289 ? 16.236 -8.366 -5.261 1.00 72.38 289 GLU A CA 1
ATOM 2226 C C . GLU A 1 289 ? 15.615 -6.972 -5.015 1.00 72.38 289 GLU A C 1
ATOM 2228 O O . GLU A 1 289 ? 14.466 -6.925 -4.564 1.00 72.38 289 GLU A O 1
ATOM 2233 N N . PRO A 1 290 ? 16.261 -5.840 -5.369 1.00 70.75 290 PRO A N 1
ATOM 2234 C CA . PRO A 1 290 ? 15.669 -4.512 -5.182 1.00 70.75 290 PRO A CA 1
ATOM 2235 C C . PRO A 1 290 ? 14.327 -4.340 -5.905 1.00 70.75 290 PRO A C 1
ATOM 2237 O O . PRO A 1 290 ? 13.412 -3.725 -5.361 1.00 70.75 290 PRO A O 1
ATOM 2240 N N . TYR A 1 291 ? 14.144 -4.945 -7.081 1.00 68.75 291 TYR A N 1
ATOM 2241 C CA . TYR A 1 291 ? 12.871 -4.865 -7.808 1.00 68.75 291 TYR A CA 1
ATOM 2242 C C . TYR A 1 291 ? 11.758 -5.679 -7.155 1.00 68.75 291 TYR A C 1
ATOM 2244 O O . TYR A 1 291 ? 10.597 -5.272 -7.192 1.00 68.75 291 TYR A O 1
ATOM 2252 N N . ARG A 1 292 ? 12.094 -6.821 -6.537 1.00 70.00 292 ARG A N 1
ATOM 2253 C CA . ARG A 1 292 ? 11.129 -7.588 -5.737 1.00 70.00 292 ARG A CA 1
ATOM 2254 C C . ARG A 1 292 ? 10.655 -6.762 -4.548 1.00 70.00 292 ARG A C 1
ATOM 2256 O O . ARG A 1 292 ? 9.451 -6.690 -4.318 1.00 70.00 292 ARG A O 1
ATOM 2263 N N . ASN A 1 293 ? 11.581 -6.089 -3.870 1.00 75.31 293 ASN A N 1
ATOM 2264 C CA . ASN A 1 293 ? 11.268 -5.223 -2.737 1.00 75.31 293 ASN A CA 1
ATOM 2265 C C . ASN A 1 293 ? 10.430 -4.011 -3.166 1.00 75.31 293 ASN A C 1
ATOM 2267 O O . ASN A 1 293 ? 9.453 -3.694 -2.497 1.00 75.31 293 ASN A O 1
ATOM 2271 N N . LEU A 1 294 ? 10.735 -3.393 -4.312 1.00 74.69 294 LEU A N 1
ATOM 2272 C CA . LEU A 1 294 ? 9.965 -2.273 -4.863 1.00 74.69 294 LEU A CA 1
ATOM 2273 C C . LEU A 1 294 ? 8.529 -2.680 -5.227 1.00 74.69 294 LEU A C 1
ATOM 2275 O O . LEU A 1 294 ? 7.571 -2.004 -4.861 1.00 74.69 294 LEU A O 1
ATOM 2279 N N . ALA A 1 295 ? 8.369 -3.810 -5.919 1.00 73.38 295 ALA A N 1
ATOM 2280 C CA . ALA A 1 295 ? 7.066 -4.367 -6.270 1.00 73.38 295 ALA A CA 1
ATOM 2281 C C . ALA A 1 295 ? 6.219 -4.645 -5.021 1.00 73.38 295 ALA A C 1
ATOM 2283 O O . ALA A 1 295 ? 5.038 -4.303 -4.969 1.00 73.38 295 ALA A O 1
ATOM 2284 N N . ALA A 1 296 ? 6.837 -5.244 -4.007 1.00 75.12 296 ALA A N 1
ATOM 2285 C CA . ALA A 1 296 ? 6.188 -5.569 -2.751 1.00 75.12 296 ALA A CA 1
ATOM 2286 C C . ALA A 1 296 ? 5.821 -4.294 -1.959 1.00 75.12 296 ALA A C 1
ATOM 2288 O O . ALA A 1 296 ? 4.695 -4.174 -1.482 1.00 75.12 296 ALA A O 1
ATOM 2289 N N . ALA A 1 297 ? 6.719 -3.303 -1.915 1.00 78.88 297 ALA A N 1
ATOM 2290 C CA . ALA A 1 297 ? 6.479 -1.998 -1.302 1.00 78.88 297 ALA A CA 1
ATOM 2291 C C . ALA A 1 297 ? 5.334 -1.233 -1.980 1.00 78.88 297 ALA A C 1
ATOM 2293 O O . ALA A 1 297 ? 4.500 -0.654 -1.291 1.00 78.88 297 ALA A O 1
ATOM 2294 N N . TYR A 1 298 ? 5.247 -1.278 -3.311 1.00 78.12 298 TYR A N 1
ATOM 2295 C CA . TYR A 1 298 ? 4.176 -0.626 -4.064 1.00 78.12 298 TYR A CA 1
ATOM 2296 C C . TYR A 1 298 ? 2.805 -1.281 -3.841 1.00 78.12 298 TYR A C 1
ATOM 2298 O O . TYR A 1 298 ? 1.794 -0.594 -3.681 1.00 78.12 298 TYR A O 1
ATOM 2306 N N . VAL A 1 299 ? 2.753 -2.617 -3.799 1.00 78.38 299 VAL A N 1
ATOM 2307 C CA . VAL A 1 299 ? 1.518 -3.335 -3.448 1.00 78.38 299 VAL A CA 1
ATOM 2308 C C . VAL A 1 299 ? 1.105 -2.988 -2.019 1.00 78.38 299 VAL A C 1
ATOM 2310 O O . VAL A 1 299 ? -0.060 -2.670 -1.789 1.00 78.38 299 VAL A O 1
ATOM 2313 N N . ALA A 1 300 ? 2.053 -2.981 -1.078 1.00 81.19 300 ALA A N 1
ATOM 2314 C CA . ALA A 1 300 ? 1.794 -2.620 0.310 1.00 81.19 300 ALA A CA 1
ATOM 2315 C C . ALA A 1 300 ? 1.312 -1.167 0.456 1.00 81.19 300 ALA A C 1
ATOM 2317 O O . ALA A 1 300 ? 0.354 -0.932 1.187 1.00 81.19 300 ALA A O 1
ATOM 2318 N N . SER A 1 301 ? 1.912 -0.200 -0.249 1.00 83.00 301 SER A N 1
ATOM 2319 C CA . SER A 1 301 ? 1.507 1.212 -0.182 1.00 83.00 301 SER A CA 1
ATOM 2320 C C . SER A 1 301 ? 0.123 1.443 -0.787 1.00 83.00 301 SER A C 1
ATOM 2322 O O . SER A 1 301 ? -0.718 2.091 -0.167 1.00 83.00 301 SER A O 1
ATOM 2324 N N . THR A 1 302 ? -0.150 0.846 -1.950 1.00 80.94 302 THR A N 1
ATOM 2325 C CA . THR A 1 302 ? -1.460 0.930 -2.609 1.00 80.94 302 THR A CA 1
ATOM 2326 C C . THR A 1 302 ? -2.541 0.319 -1.724 1.00 80.94 302 THR A C 1
ATOM 2328 O O . THR A 1 302 ? -3.595 0.912 -1.513 1.00 80.94 302 THR A O 1
ATOM 2331 N N . LEU A 1 303 ? -2.265 -0.859 -1.165 1.00 82.31 303 LEU A N 1
ATOM 2332 C CA . LEU A 1 303 ? -3.197 -1.557 -0.294 1.00 82.31 303 LEU A CA 1
ATOM 2333 C C . LEU A 1 303 ? -3.419 -0.840 1.028 1.00 82.31 303 LEU A C 1
ATOM 2335 O O . LEU A 1 303 ? -4.558 -0.746 1.475 1.00 82.31 303 LEU A O 1
ATOM 2339 N N . ARG A 1 304 ? -2.375 -0.239 1.592 1.00 86.81 304 ARG A N 1
ATOM 2340 C CA . ARG A 1 304 ? -2.510 0.638 2.747 1.00 86.81 304 ARG A CA 1
ATOM 2341 C C . ARG A 1 304 ? -3.417 1.831 2.452 1.00 86.81 304 ARG A C 1
ATOM 2343 O O . ARG A 1 304 ? -4.327 2.072 3.231 1.00 86.81 304 ARG A O 1
ATOM 2350 N N . SER A 1 305 ? -3.208 2.543 1.344 1.00 85.62 305 SER A N 1
ATOM 2351 C CA . SER A 1 305 ? -3.997 3.738 1.010 1.00 85.62 305 SER A CA 1
ATOM 2352 C C . SER A 1 305 ? -5.488 3.428 0.844 1.00 85.62 305 SER A C 1
ATOM 2354 O O . SER A 1 305 ? -6.325 4.152 1.377 1.00 85.62 305 SER A O 1
ATOM 2356 N N . GLU A 1 306 ? -5.825 2.351 0.133 1.00 83.69 306 GLU A N 1
ATOM 2357 C CA . GLU A 1 306 ? -7.221 1.947 -0.089 1.00 83.69 306 GLU A CA 1
ATOM 2358 C C . GLU A 1 306 ? -7.871 1.450 1.208 1.00 83.69 306 GLU A C 1
ATOM 2360 O O . GLU A 1 306 ? -8.985 1.844 1.558 1.00 83.69 306 GLU A O 1
ATOM 2365 N N . LEU A 1 307 ? -7.152 0.627 1.980 1.00 87.12 307 LEU A N 1
ATOM 2366 C CA . LEU A 1 307 ? -7.645 0.152 3.269 1.00 87.12 307 LEU A CA 1
ATOM 2367 C C . LEU A 1 307 ? -7.821 1.290 4.259 1.00 87.12 307 LEU A C 1
ATOM 2369 O O . LEU A 1 307 ? -8.817 1.307 4.971 1.00 87.12 307 LEU A O 1
ATOM 2373 N N . GLN A 1 308 ? -6.899 2.247 4.302 1.00 90.06 308 GLN A N 1
ATOM 2374 C CA . GLN A 1 308 ? -6.994 3.399 5.184 1.00 90.06 308 GLN A CA 1
ATOM 2375 C C . GLN A 1 308 ? -8.265 4.199 4.897 1.00 90.06 308 GLN A C 1
ATOM 2377 O O . GLN A 1 308 ? -8.948 4.579 5.844 1.00 90.06 308 GLN A O 1
ATOM 2382 N N . HIS A 1 309 ? -8.633 4.384 3.627 1.00 87.19 309 HIS A N 1
ATOM 2383 C CA . HIS A 1 309 ? -9.880 5.049 3.262 1.00 87.19 309 HIS A CA 1
ATOM 2384 C C . HIS A 1 309 ? -11.120 4.279 3.756 1.00 87.19 309 HIS A C 1
ATOM 2386 O O . HIS A 1 309 ? -11.979 4.837 4.444 1.00 87.19 309 HIS A O 1
ATOM 2392 N N . VAL A 1 310 ? -11.197 2.969 3.496 1.00 88.31 310 VAL A N 1
ATOM 2393 C CA . VAL A 1 310 ? -12.339 2.151 3.948 1.00 88.31 310 VAL A CA 1
ATOM 2394 C C . VAL A 1 310 ? -12.412 2.082 5.476 1.00 88.31 310 VAL A C 1
ATOM 2396 O O . VAL A 1 310 ? -13.477 2.265 6.074 1.00 88.31 310 VAL A O 1
ATOM 2399 N N . LEU A 1 311 ? -11.271 1.868 6.131 1.00 91.00 311 LEU A N 1
ATOM 2400 C CA . LEU A 1 311 ? -11.146 1.857 7.584 1.00 91.00 311 LEU A CA 1
ATOM 2401 C C . LEU A 1 311 ? -11.551 3.204 8.179 1.00 91.00 311 LEU A C 1
ATOM 2403 O O . LEU A 1 311 ? -12.190 3.219 9.226 1.00 91.00 311 LEU A O 1
ATOM 2407 N N . GLN A 1 312 ? -11.255 4.322 7.508 1.00 91.25 312 GLN A N 1
ATOM 2408 C CA . GLN A 1 312 ? -11.673 5.653 7.938 1.00 91.25 312 GLN A CA 1
ATOM 2409 C C . GLN A 1 312 ? -13.184 5.879 7.829 1.00 91.25 312 GLN A C 1
ATOM 2411 O O . GLN A 1 312 ? -13.739 6.606 8.649 1.00 91.25 312 GLN A O 1
ATOM 2416 N N . ASN A 1 313 ? -13.889 5.206 6.931 1.00 89.00 313 ASN A N 1
ATOM 2417 C CA . ASN A 1 313 ? -15.331 5.412 6.775 1.00 89.00 313 ASN A CA 1
ATOM 2418 C C . ASN A 1 313 ? -16.190 4.352 7.478 1.00 89.00 313 ASN A C 1
ATOM 2420 O O . ASN A 1 313 ? -17.402 4.518 7.608 1.00 89.00 313 ASN A O 1
ATOM 2424 N N . THR A 1 314 ? -15.578 3.286 8.000 1.00 90.81 314 THR A N 1
ATOM 2425 C CA . THR A 1 314 ? -16.331 2.199 8.634 1.00 90.81 314 THR A CA 1
ATOM 2426 C C . THR A 1 314 ? -16.564 2.419 10.135 1.00 90.81 314 THR A C 1
ATOM 2428 O O . THR A 1 314 ? -15.658 2.797 10.880 1.00 90.81 314 THR A O 1
ATOM 2431 N N . ASN A 1 315 ? -17.790 2.113 10.582 1.00 91.38 315 ASN A N 1
ATOM 2432 C CA . ASN A 1 315 ? -18.238 2.124 11.983 1.00 91.38 315 ASN A CA 1
ATOM 2433 C C . ASN A 1 315 ? -18.609 0.731 12.536 1.00 91.38 315 ASN A C 1
ATOM 2435 O O . ASN A 1 315 ? -19.130 0.615 13.653 1.00 91.38 315 ASN A O 1
ATOM 2439 N N . ASP A 1 316 ? -18.368 -0.325 11.759 1.00 91.06 316 ASP A N 1
ATOM 2440 C CA . ASP A 1 316 ? -18.715 -1.696 12.120 1.00 91.06 316 ASP A CA 1
ATOM 2441 C C . ASP A 1 316 ? -17.477 -2.509 12.520 1.00 91.06 316 ASP A C 1
ATOM 2443 O O . ASP A 1 316 ? -16.565 -2.742 11.724 1.00 91.06 316 ASP A O 1
ATOM 2447 N N . LEU A 1 317 ? -17.469 -2.958 13.778 1.00 89.94 317 LEU A N 1
ATOM 2448 C CA . LEU A 1 317 ? -16.461 -3.873 14.299 1.00 89.94 317 LEU A CA 1
ATOM 2449 C C . LEU A 1 317 ? -16.620 -5.284 13.726 1.00 89.94 317 LEU A C 1
ATOM 2451 O O . LEU A 1 317 ? -15.662 -6.025 13.719 1.00 89.94 317 LEU A O 1
ATOM 2455 N N . THR A 1 318 ? -17.751 -5.738 13.216 1.00 88.81 318 THR A N 1
ATOM 2456 C CA . THR A 1 318 ? -17.761 -7.080 12.594 1.00 88.81 318 THR A CA 1
ATOM 2457 C C . THR A 1 318 ? -17.011 -7.057 11.261 1.00 88.81 318 THR A C 1
ATOM 2459 O O . THR A 1 318 ? -16.187 -7.929 10.958 1.00 88.81 318 THR A O 1
ATOM 2462 N N . PHE A 1 319 ? -17.227 -5.987 10.497 1.00 87.94 319 PHE A N 1
ATOM 2463 C CA . PHE A 1 319 ? -16.547 -5.756 9.235 1.00 87.94 319 PHE A CA 1
ATOM 2464 C C . PHE A 1 319 ? -15.025 -5.658 9.375 1.00 87.94 319 PHE A C 1
ATOM 2466 O O . PHE A 1 319 ? -14.307 -6.383 8.690 1.00 87.94 319 PHE A O 1
ATOM 2473 N N . VAL A 1 320 ? -14.516 -4.815 10.280 1.00 90.69 320 VAL A N 1
ATOM 2474 C CA . VAL A 1 320 ? -13.061 -4.629 10.433 1.00 90.69 320 VAL A CA 1
ATOM 2475 C C . VAL A 1 320 ? -12.354 -5.941 10.864 1.00 90.69 320 VAL A C 1
ATOM 2477 O O . VAL A 1 320 ? -11.165 -6.109 10.606 1.00 90.69 320 VAL A O 1
ATOM 2480 N N . ALA A 1 321 ? -13.077 -6.925 11.421 1.00 87.38 321 ALA A N 1
ATOM 2481 C CA . ALA A 1 321 ? -12.546 -8.206 11.907 1.00 87.38 321 ALA A CA 1
ATOM 2482 C C . ALA A 1 321 ? -12.458 -9.186 10.756 1.00 87.38 321 ALA A C 1
ATOM 2484 O O . ALA A 1 321 ? -11.441 -9.848 10.555 1.00 87.38 321 ALA A O 1
ATOM 2485 N N . THR A 1 322 ? -13.521 -9.216 9.960 1.00 86.81 322 THR A N 1
ATOM 2486 C CA . THR A 1 322 ? -13.548 -9.924 8.684 1.00 86.81 322 THR A CA 1
ATOM 2487 C C . THR A 1 322 ? -12.445 -9.396 7.765 1.00 86.81 322 THR A C 1
ATOM 2489 O O . THR A 1 322 ? -11.744 -10.160 7.106 1.00 86.81 322 THR A O 1
ATOM 2492 N N . LEU A 1 323 ? -12.215 -8.083 7.781 1.00 87.75 323 LEU A N 1
ATOM 2493 C CA . LEU A 1 323 ? -11.131 -7.459 7.043 1.00 87.75 323 LEU A CA 1
ATOM 2494 C C . LEU A 1 323 ? -9.755 -7.859 7.592 1.00 87.75 323 LEU A C 1
ATOM 2496 O O . LEU A 1 323 ? -8.885 -8.258 6.824 1.00 87.75 323 LEU A O 1
ATOM 2500 N N . ALA A 1 324 ? -9.558 -7.806 8.910 1.00 87.81 324 ALA A N 1
ATOM 2501 C CA . ALA A 1 324 ? -8.297 -8.188 9.544 1.00 87.81 324 ALA A CA 1
ATOM 2502 C C . ALA A 1 324 ? -7.921 -9.654 9.280 1.00 87.81 324 ALA A C 1
ATOM 2504 O O . ALA A 1 324 ? -6.763 -9.950 8.985 1.00 87.81 324 ALA A O 1
ATOM 2505 N N . THR A 1 325 ? -8.901 -10.558 9.339 1.00 86.62 325 THR A N 1
ATOM 2506 C CA . THR A 1 325 ? -8.724 -11.981 9.005 1.00 86.62 325 THR A CA 1
ATOM 2507 C C . THR A 1 325 ? -8.409 -12.169 7.523 1.00 86.62 325 THR A C 1
ATOM 2509 O O . THR A 1 325 ? -7.425 -12.826 7.198 1.00 86.62 325 THR A O 1
ATOM 2512 N N . SER A 1 326 ? -9.130 -11.490 6.625 1.00 85.81 326 SER A N 1
ATOM 2513 C CA . SER A 1 326 ? -8.847 -11.520 5.179 1.00 85.81 326 SER A CA 1
ATOM 2514 C C . SER A 1 326 ? -7.439 -11.007 4.848 1.00 85.81 326 SER A C 1
ATOM 2516 O O . SER A 1 326 ? -6.734 -11.581 4.014 1.00 85.81 326 SER A O 1
ATOM 2518 N N . VAL A 1 327 ? -6.989 -9.946 5.525 1.00 86.94 327 VAL A N 1
ATOM 2519 C CA . VAL A 1 327 ? -5.628 -9.403 5.392 1.00 86.94 327 VAL A CA 1
ATOM 2520 C C . VAL A 1 327 ? -4.587 -10.388 5.923 1.00 86.94 327 VAL A C 1
ATOM 2522 O O . VAL A 1 327 ? -3.558 -10.568 5.277 1.00 86.94 327 VAL A O 1
ATOM 2525 N N . ALA A 1 328 ? -4.834 -11.050 7.057 1.00 85.94 328 ALA A N 1
ATOM 2526 C CA . ALA A 1 328 ? -3.937 -12.075 7.598 1.00 85.94 328 ALA A CA 1
ATOM 2527 C C . ALA A 1 328 ? -3.837 -13.310 6.678 1.00 85.94 328 ALA A C 1
ATOM 2529 O O . ALA A 1 328 ? -2.745 -13.817 6.426 1.00 85.94 328 ALA A O 1
ATOM 2530 N N . ASP A 1 329 ? -4.949 -13.749 6.092 1.00 84.50 329 ASP A N 1
ATOM 2531 C CA . ASP A 1 329 ? -4.959 -14.857 5.129 1.00 84.50 329 ASP A CA 1
ATOM 2532 C C . ASP A 1 329 ? -4.229 -14.499 3.825 1.00 84.50 329 ASP A C 1
ATOM 2534 O O . ASP A 1 329 ? -3.611 -15.352 3.175 1.00 84.50 329 ASP A O 1
ATOM 2538 N N . THR A 1 330 ? -4.278 -13.221 3.446 1.00 82.00 330 THR A N 1
ATOM 2539 C CA . THR A 1 330 ? -3.605 -12.677 2.261 1.00 82.00 330 THR A CA 1
ATOM 2540 C C . THR A 1 330 ? -2.124 -12.392 2.514 1.00 82.00 330 THR A C 1
ATOM 2542 O O . THR A 1 330 ? -1.307 -12.513 1.595 1.00 82.00 330 THR A O 1
ATOM 2545 N N . SER A 1 331 ? -1.738 -12.079 3.753 1.00 83.19 331 SER A N 1
ATOM 2546 C CA . SER A 1 331 ? -0.353 -11.762 4.095 1.00 83.19 331 SER A CA 1
ATOM 2547 C C . SER A 1 331 ? 0.564 -12.971 3.969 1.00 83.19 331 SER A C 1
ATOM 2549 O O . SER A 1 331 ? 1.682 -12.810 3.504 1.00 83.19 331 SER A O 1
ATOM 2551 N N . GLY A 1 332 ? 0.113 -14.192 4.275 1.00 84.62 332 GLY A N 1
ATOM 2552 C CA . GLY A 1 332 ? 0.944 -15.398 4.145 1.00 84.62 332 GLY A CA 1
ATOM 2553 C C . GLY A 1 332 ? 1.522 -15.602 2.729 1.00 84.62 332 GLY A C 1
ATOM 2554 O O . GLY A 1 332 ? 2.737 -15.758 2.567 1.00 84.62 332 GLY A O 1
ATOM 2555 N N . PRO A 1 333 ? 0.691 -15.587 1.669 1.00 79.62 333 PRO A N 1
ATOM 2556 C CA . PRO A 1 333 ? 1.157 -15.591 0.283 1.00 79.62 333 PRO A CA 1
ATOM 2557 C C . PRO A 1 333 ? 2.052 -14.403 -0.095 1.00 79.62 333 PRO A C 1
ATOM 2559 O O . PRO A 1 333 ? 3.011 -14.597 -0.844 1.00 79.62 333 PRO A O 1
ATOM 2562 N N . LEU A 1 334 ? 1.764 -13.203 0.418 1.00 75.38 334 LEU A N 1
ATOM 2563 C CA . LEU A 1 334 ? 2.516 -11.980 0.110 1.00 75.38 334 LEU A CA 1
ATOM 2564 C C . LEU A 1 334 ? 3.860 -11.896 0.841 1.00 75.38 334 LEU A C 1
ATOM 2566 O O . LEU A 1 334 ? 4.838 -11.429 0.261 1.00 75.38 334 LEU A O 1
ATOM 2570 N N . ALA A 1 335 ? 3.951 -12.442 2.051 1.00 81.56 335 ALA A N 1
ATOM 2571 C CA . ALA A 1 335 ? 5.179 -12.537 2.830 1.00 81.56 335 ALA A CA 1
ATOM 2572 C C . ALA A 1 335 ? 6.229 -13.383 2.098 1.00 81.56 335 ALA A C 1
ATOM 2574 O O . ALA A 1 335 ? 7.412 -13.050 2.098 1.00 81.56 335 ALA A O 1
ATOM 2575 N N . ARG A 1 336 ? 5.795 -14.418 1.360 1.00 81.38 336 ARG A N 1
ATOM 2576 C CA . ARG A 1 336 ? 6.675 -15.178 0.450 1.00 81.38 336 ARG A CA 1
ATOM 2577 C C . ARG A 1 336 ? 7.240 -14.331 -0.698 1.00 81.38 336 ARG A C 1
ATOM 2579 O O . ARG A 1 336 ? 8.240 -14.720 -1.290 1.00 81.38 336 ARG A O 1
ATOM 2586 N N . CYS A 1 337 ? 6.611 -13.199 -1.006 1.00 70.56 337 CYS A N 1
ATOM 2587 C CA . CYS A 1 337 ? 6.996 -12.265 -2.064 1.00 70.56 337 CYS A CA 1
ATOM 2588 C C . CYS A 1 337 ? 7.776 -11.037 -1.541 1.00 70.56 337 CYS A C 1
ATOM 2590 O O . CYS A 1 337 ? 7.968 -10.102 -2.314 1.00 70.56 337 CYS A O 1
ATOM 2592 N N . ALA A 1 338 ? 8.256 -11.079 -0.286 1.00 64.12 338 ALA A N 1
ATOM 2593 C CA . ALA A 1 338 ? 9.203 -10.159 0.371 1.00 64.12 338 ALA A CA 1
ATOM 2594 C C . ALA A 1 338 ? 8.653 -9.052 1.297 1.00 64.12 338 ALA A C 1
ATOM 2596 O O . ALA A 1 338 ? 9.457 -8.441 1.995 1.00 64.12 338 ALA A O 1
ATOM 2597 N N . THR A 1 339 ? 7.339 -8.808 1.406 1.00 70.75 339 THR A N 1
ATOM 2598 C CA . THR A 1 339 ? 6.815 -7.870 2.431 1.00 70.75 339 THR A CA 1
ATOM 2599 C C . THR A 1 339 ? 5.753 -8.502 3.312 1.00 70.75 339 THR A C 1
ATOM 2601 O O . THR A 1 339 ? 4.799 -9.117 2.834 1.00 70.75 339 THR A O 1
ATOM 2604 N N . ASP A 1 340 ? 5.907 -8.314 4.624 1.00 80.50 340 ASP A N 1
ATOM 2605 C CA . ASP A 1 340 ? 4.869 -8.646 5.590 1.00 80.50 340 ASP A CA 1
ATOM 2606 C C . ASP A 1 340 ? 3.811 -7.539 5.612 1.00 80.50 340 ASP A C 1
ATOM 2608 O O . ASP A 1 340 ? 3.801 -6.635 6.451 1.00 80.50 340 ASP A O 1
ATOM 2612 N N . VAL A 1 341 ? 2.917 -7.624 4.633 1.00 79.88 341 VAL A N 1
ATOM 2613 C CA . VAL A 1 341 ? 1.779 -6.723 4.445 1.00 79.88 341 VAL A CA 1
ATOM 2614 C C . VAL A 1 341 ? 0.903 -6.640 5.704 1.00 79.88 341 VAL A C 1
ATOM 2616 O O . VAL A 1 341 ? 0.328 -5.587 5.974 1.00 79.88 341 VAL A O 1
ATOM 2619 N N . HIS A 1 342 ? 0.861 -7.696 6.529 1.00 85.31 342 HIS A N 1
ATOM 2620 C CA . HIS A 1 342 ? 0.100 -7.692 7.778 1.00 85.31 342 HIS A CA 1
ATOM 2621 C C . HIS A 1 342 ? 0.602 -6.614 8.735 1.00 85.31 342 HIS A C 1
ATOM 2623 O O . HIS A 1 342 ? -0.202 -5.828 9.223 1.00 85.31 342 HIS A O 1
ATOM 2629 N N . THR A 1 343 ? 1.917 -6.520 8.954 1.00 83.88 343 THR A N 1
ATOM 2630 C CA . THR A 1 343 ? 2.496 -5.559 9.912 1.00 83.88 343 THR A CA 1
ATOM 2631 C C . THR A 1 343 ? 2.188 -4.106 9.557 1.00 83.88 343 THR A C 1
ATOM 2633 O O . THR A 1 343 ? 1.913 -3.299 10.445 1.00 83.88 343 THR A O 1
ATOM 2636 N N . VAL A 1 344 ? 2.177 -3.783 8.261 1.00 82.81 344 VAL A N 1
ATOM 2637 C CA . VAL A 1 344 ? 1.912 -2.428 7.759 1.00 82.81 344 VAL A CA 1
ATOM 2638 C C . VAL A 1 344 ? 0.465 -2.015 8.032 1.00 82.81 344 VAL A C 1
ATOM 2640 O O . VAL A 1 344 ? 0.210 -0.897 8.467 1.00 82.81 344 VAL A O 1
ATOM 2643 N N . ILE A 1 345 ? -0.483 -2.925 7.810 1.00 87.31 345 ILE A N 1
ATOM 2644 C CA . ILE A 1 345 ? -1.924 -2.640 7.894 1.00 87.31 345 ILE A CA 1
ATOM 2645 C C . ILE A 1 345 ? -2.457 -2.833 9.307 1.00 87.31 345 ILE A C 1
ATOM 2647 O O . ILE A 1 345 ? -3.416 -2.178 9.704 1.00 87.31 345 ILE A O 1
ATOM 2651 N N . GLN A 1 346 ? -1.855 -3.737 10.078 1.00 88.44 346 GLN A N 1
ATOM 2652 C CA . GLN A 1 346 ? -2.288 -4.060 11.431 1.00 88.44 346 GLN A CA 1
ATOM 2653 C C . GLN A 1 346 ? -2.374 -2.800 12.297 1.00 88.44 346 GLN A C 1
ATOM 2655 O O . GLN A 1 346 ? -3.311 -2.657 13.080 1.00 88.44 346 GLN A O 1
ATOM 2660 N N . HIS A 1 347 ? -1.449 -1.855 12.112 1.00 89.06 347 HIS A N 1
ATOM 2661 C CA . HIS A 1 347 ? -1.510 -0.557 12.773 1.00 89.06 347 HIS A CA 1
ATOM 2662 C C . HIS A 1 347 ? -2.779 0.233 12.413 1.00 89.06 347 HIS A C 1
ATOM 2664 O O . HIS A 1 347 ? -3.486 0.695 13.307 1.00 89.06 347 HIS A O 1
ATOM 2670 N N . ASP A 1 348 ? -3.110 0.339 11.126 1.00 90.75 348 ASP A N 1
ATOM 2671 C CA . ASP A 1 348 ? -4.280 1.089 10.659 1.00 90.75 348 ASP A CA 1
ATOM 2672 C C . ASP A 1 348 ? -5.594 0.401 11.085 1.00 90.75 348 ASP A C 1
ATOM 2674 O O . ASP A 1 348 ? -6.547 1.069 11.493 1.00 90.75 348 ASP A O 1
ATOM 2678 N N . ILE A 1 349 ? -5.626 -0.939 11.105 1.00 91.31 349 ILE A N 1
ATOM 2679 C CA . ILE A 1 349 ? -6.732 -1.727 11.674 1.00 91.31 349 ILE A CA 1
ATOM 2680 C C . ILE A 1 349 ? -6.888 -1.430 13.168 1.00 91.31 349 ILE A C 1
ATOM 2682 O O . ILE A 1 349 ? -8.002 -1.182 13.631 1.00 91.31 349 ILE A O 1
ATOM 2686 N N . HIS A 1 350 ? -5.793 -1.419 13.935 1.00 90.94 350 HIS A N 1
ATOM 2687 C CA . HIS A 1 350 ? -5.838 -1.081 15.358 1.00 90.94 350 HIS A CA 1
ATOM 2688 C C . HIS A 1 350 ? -6.405 0.325 15.576 1.00 90.94 350 HIS A C 1
ATOM 2690 O O . HIS A 1 350 ? -7.290 0.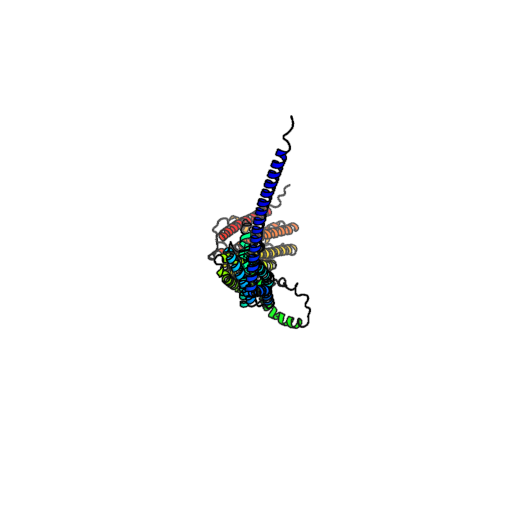495 16.414 1.00 90.94 350 HIS A O 1
ATOM 2696 N N . LEU A 1 351 ? -5.953 1.317 14.802 1.00 91.75 351 LEU A N 1
ATOM 2697 C CA . LEU A 1 351 ? -6.475 2.683 14.877 1.00 91.75 351 LEU A CA 1
ATOM 2698 C C . LEU A 1 351 ? -7.979 2.738 14.582 1.00 91.75 351 LEU A C 1
ATOM 2700 O O . LEU A 1 351 ? -8.723 3.396 15.313 1.00 91.75 351 LEU A O 1
ATOM 2704 N N . ALA A 1 352 ? -8.444 2.012 13.563 1.00 93.38 352 ALA A N 1
ATOM 2705 C CA . ALA A 1 352 ? -9.862 1.931 13.232 1.00 93.38 352 ALA A CA 1
ATOM 2706 C C . ALA A 1 352 ? -10.682 1.308 14.373 1.00 93.38 352 ALA A C 1
ATOM 2708 O O . ALA A 1 352 ? -11.701 1.874 14.768 1.00 93.38 352 ALA A O 1
ATOM 2709 N N . ILE A 1 353 ? -10.214 0.201 14.960 1.00 92.50 353 ILE A N 1
ATOM 2710 C CA . ILE A 1 353 ? -10.870 -0.455 16.102 1.00 92.50 353 ILE A CA 1
ATOM 2711 C C . ILE A 1 353 ? -10.969 0.502 17.291 1.00 92.50 353 ILE A C 1
ATOM 2713 O O . ILE A 1 353 ? -12.059 0.675 17.838 1.00 92.50 353 ILE A O 1
ATOM 2717 N N . VAL A 1 354 ? -9.860 1.149 17.676 1.00 92.88 354 VAL A N 1
ATOM 2718 C CA . VAL A 1 354 ? -9.843 2.115 18.788 1.00 92.88 354 VAL A CA 1
ATOM 2719 C C . VAL A 1 354 ? -10.849 3.222 18.529 1.00 92.88 354 VAL A C 1
ATOM 2721 O O . VAL A 1 354 ? -11.638 3.546 19.411 1.00 92.88 354 VAL A O 1
ATOM 2724 N N . ARG A 1 355 ? -10.869 3.781 17.319 1.00 95.12 355 ARG A N 1
ATOM 2725 C CA . ARG A 1 355 ? -11.790 4.855 16.957 1.00 95.12 355 ARG A CA 1
ATOM 2726 C C . ARG A 1 355 ? -13.253 4.418 17.024 1.00 95.12 355 ARG A C 1
ATOM 2728 O O . ARG A 1 355 ? -14.063 5.128 17.614 1.00 95.12 355 ARG A O 1
ATOM 2735 N N . ILE A 1 356 ? -13.600 3.262 16.455 1.00 94.50 356 ILE A N 1
ATOM 2736 C CA . ILE A 1 356 ? -14.978 2.746 16.474 1.00 94.50 356 ILE A CA 1
ATOM 2737 C C . ILE A 1 356 ? -15.417 2.460 17.913 1.00 94.50 356 ILE A C 1
ATOM 2739 O O . ILE A 1 356 ? -16.519 2.843 18.311 1.00 94.50 356 ILE A O 1
ATOM 2743 N N . ALA A 1 357 ? -14.551 1.826 18.707 1.00 93.19 357 ALA A N 1
ATOM 2744 C CA . ALA A 1 357 ? -14.812 1.552 20.114 1.00 93.19 357 ALA A CA 1
ATOM 2745 C C . ALA A 1 357 ? -14.985 2.843 20.920 1.00 93.19 357 ALA A C 1
ATOM 2747 O O . ALA A 1 357 ? -15.928 2.946 21.698 1.00 93.19 357 ALA A O 1
ATOM 2748 N N . THR A 1 358 ? -14.141 3.847 20.669 1.00 94.81 358 THR A N 1
ATOM 2749 C CA . THR A 1 358 ? -14.242 5.182 21.275 1.00 94.81 358 THR A CA 1
ATOM 2750 C C . THR A 1 358 ? -15.580 5.830 20.947 1.00 94.81 358 THR A C 1
ATOM 2752 O O . THR A 1 358 ? -16.305 6.210 21.857 1.00 94.81 358 THR A O 1
ATOM 2755 N N . GLY A 1 359 ? -15.976 5.865 19.672 1.00 95.75 359 GLY A N 1
ATOM 2756 C CA . GLY A 1 359 ? -17.258 6.446 19.272 1.00 95.75 359 GLY A CA 1
ATOM 2757 C C . GLY A 1 359 ? -18.472 5.699 19.842 1.00 95.75 359 GLY A C 1
ATOM 2758 O O . GLY A 1 359 ? -19.481 6.316 20.176 1.00 95.75 359 GLY A O 1
ATOM 2759 N N . ARG A 1 360 ? -18.402 4.368 19.990 1.00 95.19 360 ARG A N 1
ATOM 2760 C CA . ARG A 1 360 ? -19.460 3.579 20.651 1.00 95.19 360 ARG A CA 1
ATOM 2761 C C . ARG A 1 360 ? -19.518 3.844 22.158 1.00 95.19 360 ARG A C 1
ATOM 2763 O O . ARG A 1 360 ? -20.614 4.002 22.688 1.00 95.19 360 ARG A O 1
ATOM 2770 N N . ALA A 1 361 ? -18.366 3.922 22.816 1.00 93.12 361 ALA A N 1
ATOM 2771 C CA . ALA A 1 361 ? -18.250 4.238 24.233 1.00 93.12 361 ALA A CA 1
ATOM 2772 C C . ALA A 1 361 ? -18.780 5.646 24.547 1.00 93.12 361 ALA A C 1
ATOM 2774 O O . ALA A 1 361 ? -19.611 5.800 25.435 1.00 93.12 361 ALA A O 1
ATOM 2775 N N . GLU A 1 362 ? -18.392 6.648 23.754 1.00 94.62 362 GLU A N 1
ATOM 2776 C CA . GLU A 1 362 ? -18.882 8.025 23.877 1.00 94.62 362 GLU A CA 1
ATOM 2777 C C . GLU A 1 362 ? -20.405 8.102 23.712 1.00 94.62 362 GLU A C 1
ATOM 2779 O O . GLU A 1 362 ? -21.075 8.758 24.507 1.00 94.62 362 GLU A O 1
ATOM 2784 N N . ARG A 1 363 ? -20.984 7.386 22.735 1.00 95.31 363 ARG A N 1
ATOM 2785 C CA . ARG A 1 363 ? -22.447 7.303 22.581 1.00 95.31 363 ARG A CA 1
ATOM 2786 C C . ARG A 1 363 ? -23.131 6.674 23.794 1.00 95.31 363 ARG A C 1
ATOM 2788 O O . ARG A 1 363 ? -24.196 7.142 24.182 1.00 95.31 363 ARG A O 1
ATOM 2795 N N . ALA A 1 364 ? -22.534 5.646 24.398 1.00 93.94 364 ALA A N 1
ATOM 2796 C CA . ALA A 1 364 ? -23.067 5.034 25.613 1.00 93.94 364 ALA A CA 1
ATOM 2797 C C . ALA A 1 364 ? -23.027 6.010 26.803 1.00 93.94 364 ALA A C 1
ATOM 2799 O O . ALA A 1 364 ? -24.004 6.107 27.545 1.00 93.94 364 ALA A O 1
ATOM 2800 N N . THR A 1 365 ? -21.941 6.778 26.945 1.00 91.38 365 THR A N 1
ATOM 2801 C CA . THR A 1 365 ? -21.818 7.844 27.951 1.00 91.38 365 THR A CA 1
ATOM 2802 C C . THR A 1 365 ? -22.862 8.944 27.739 1.00 91.38 365 THR A C 1
ATOM 2804 O O . THR A 1 365 ? -23.528 9.341 28.689 1.00 91.38 365 THR A O 1
ATOM 2807 N N . VAL A 1 366 ? -23.053 9.416 26.502 1.00 93.12 366 VAL A N 1
ATOM 2808 C CA . VAL A 1 366 ? -24.058 10.446 26.177 1.00 93.12 366 VAL A CA 1
ATOM 2809 C C . VAL A 1 366 ? -25.474 9.942 26.455 1.00 93.12 366 VAL A C 1
ATOM 2811 O O . VAL A 1 366 ? -26.252 10.649 27.087 1.00 93.12 366 VAL A O 1
ATOM 2814 N N . ALA A 1 367 ? -25.793 8.705 26.066 1.00 92.81 367 ALA A N 1
ATOM 2815 C CA . ALA A 1 367 ? -27.093 8.103 26.354 1.00 92.81 367 ALA A CA 1
ATOM 2816 C C . ALA A 1 367 ? -27.351 7.988 27.866 1.00 92.81 367 ALA A C 1
ATOM 2818 O O . ALA A 1 367 ? -28.464 8.251 28.320 1.00 92.81 367 ALA A O 1
ATOM 2819 N N . LEU A 1 368 ? -26.320 7.652 28.654 1.00 91.25 368 LEU A N 1
ATOM 2820 C CA . LEU A 1 368 ? -26.398 7.697 30.113 1.00 91.25 368 LEU A CA 1
ATOM 2821 C C . LEU A 1 368 ? -26.703 9.123 30.595 1.00 91.25 368 LEU A C 1
ATOM 2823 O O . LEU A 1 368 ? -27.617 9.305 31.393 1.00 91.25 368 LEU A O 1
ATOM 2827 N N . THR A 1 369 ? -25.966 10.132 30.122 1.00 89.75 369 THR A N 1
ATOM 2828 C CA . THR A 1 369 ? -26.190 11.540 30.488 1.00 89.75 369 THR A CA 1
ATOM 2829 C C . THR A 1 369 ? -27.626 11.975 30.213 1.00 89.75 369 THR A C 1
ATOM 2831 O O . THR A 1 369 ? -28.280 12.528 31.098 1.00 89.75 369 THR A O 1
ATOM 2834 N N . GLU A 1 370 ? -28.128 11.705 29.011 1.00 91.19 370 GLU A N 1
ATOM 2835 C CA . GLU A 1 370 ? -29.495 12.035 28.619 1.00 91.19 370 GLU A CA 1
ATOM 2836 C C . GLU A 1 370 ? -30.508 11.323 29.517 1.00 91.19 370 GLU A C 1
ATOM 2838 O O . GLU A 1 370 ? -31.441 11.952 30.017 1.00 91.19 370 GLU A O 1
ATOM 2843 N N . GLU A 1 371 ? -30.314 10.035 29.794 1.00 89.56 371 GLU A N 1
ATOM 2844 C CA . GLU A 1 371 ? -31.208 9.277 30.664 1.00 89.56 371 GLU A CA 1
ATOM 2845 C C . GLU A 1 371 ? -31.226 9.819 32.096 1.00 89.56 371 GLU A C 1
ATOM 2847 O O . GLU A 1 371 ? -32.304 9.997 32.661 1.00 89.56 371 GLU A O 1
ATOM 2852 N N . LEU A 1 372 ? -30.059 10.131 32.664 1.00 86.75 372 LEU A N 1
ATOM 2853 C CA . LEU A 1 372 ? -29.936 10.715 34.001 1.00 86.75 372 LEU A CA 1
ATOM 2854 C C . LEU A 1 372 ? -30.623 12.082 34.099 1.00 86.75 372 LEU A C 1
ATOM 2856 O O . LEU A 1 372 ? -31.176 12.418 35.146 1.00 86.75 372 LEU A O 1
ATOM 2860 N N . GLN A 1 373 ? -30.600 12.871 33.024 1.00 86.75 373 GLN A N 1
ATOM 2861 C CA . GLN A 1 373 ? -31.251 14.179 32.973 1.00 86.75 373 GLN A CA 1
ATOM 2862 C C . GLN A 1 373 ? -32.776 14.066 32.831 1.00 86.75 373 GLN A C 1
ATOM 2864 O O . GLN A 1 373 ? -33.505 14.781 33.520 1.00 86.75 373 GLN A O 1
ATOM 2869 N N . HIS A 1 374 ? -33.261 13.168 31.966 1.00 86.81 374 HIS A N 1
ATOM 2870 C CA . HIS A 1 374 ? -34.677 13.094 31.583 1.00 86.81 374 HIS A CA 1
ATOM 2871 C C . HIS A 1 374 ? -35.506 12.161 32.464 1.00 86.81 374 HIS A C 1
ATOM 2873 O O . HIS A 1 374 ? -36.673 12.440 32.736 1.00 86.81 374 HIS A O 1
ATOM 2879 N N . ASN A 1 375 ? -34.936 11.040 32.903 1.00 81.69 375 ASN A N 1
ATOM 2880 C CA . ASN A 1 375 ? -35.635 10.060 33.714 1.00 81.69 375 ASN A CA 1
ATOM 2881 C C . ASN A 1 375 ? -34.959 9.959 35.068 1.00 81.69 375 ASN A C 1
ATOM 2883 O O . ASN A 1 375 ? -33.928 9.319 35.218 1.00 81.69 375 ASN A O 1
ATOM 2887 N N . THR A 1 376 ? -35.588 10.546 36.076 1.00 73.75 376 THR A N 1
ATOM 2888 C CA . THR A 1 376 ? -35.134 10.422 37.462 1.00 73.75 376 THR A CA 1
ATOM 2889 C C . THR A 1 376 ? -36.107 9.685 38.339 1.00 73.75 376 THR A C 1
ATOM 2891 O O . THR A 1 376 ? -35.957 9.707 39.549 1.00 73.75 376 THR A O 1
ATOM 2894 N N . ALA A 1 377 ? -37.089 9.002 37.753 1.00 75.50 377 ALA A N 1
ATOM 2895 C CA . ALA A 1 377 ? -37.987 8.142 38.512 1.00 75.50 377 ALA A CA 1
ATOM 2896 C C . ALA A 1 377 ? -37.235 6.974 39.181 1.00 75.50 377 ALA A C 1
ATOM 2898 O O . ALA A 1 377 ? -37.727 6.416 40.156 1.00 75.50 377 ALA A O 1
ATOM 2899 N N . TRP A 1 378 ? -36.027 6.645 38.706 1.00 74.25 378 TRP A N 1
ATOM 2900 C CA . TRP A 1 378 ? -35.149 5.641 39.311 1.00 74.25 378 TRP A CA 1
ATOM 2901 C C . TRP A 1 378 ? -34.463 6.111 40.610 1.00 74.25 378 TRP A C 1
ATOM 2903 O O . TRP A 1 378 ? -34.013 5.261 41.367 1.00 74.25 378 TRP A O 1
ATOM 2913 N N . LEU A 1 379 ? -34.393 7.425 40.895 1.00 70.06 379 LEU A N 1
ATOM 2914 C CA . LEU A 1 379 ? -33.753 7.959 42.114 1.00 70.06 379 LEU A CA 1
ATOM 2915 C C . LEU A 1 379 ? -34.632 7.815 43.382 1.00 70.06 379 LEU A C 1
ATOM 2917 O O . LEU A 1 379 ? -34.115 7.360 44.399 1.00 70.06 379 LEU A O 1
ATOM 2921 N N . PRO A 1 380 ? -35.934 8.186 43.381 1.00 57.31 380 PRO A N 1
ATOM 2922 C CA . PRO A 1 380 ? -36.791 8.093 44.567 1.00 57.31 380 PRO A CA 1
ATOM 2923 C C . PRO A 1 380 ? -37.432 6.713 44.760 1.00 57.31 380 PRO A C 1
ATOM 2925 O O . PRO A 1 380 ? -38.014 6.445 45.813 1.00 57.31 380 PRO A O 1
ATOM 2928 N N . ALA A 1 381 ? -37.390 5.842 43.748 1.00 51.78 381 ALA A N 1
ATOM 2929 C CA . ALA A 1 381 ? -38.022 4.533 43.804 1.00 51.78 381 ALA A CA 1
ATOM 2930 C C . ALA A 1 381 ? -37.190 3.546 44.643 1.00 51.78 381 ALA A C 1
ATOM 2932 O O . ALA A 1 381 ? -36.443 2.745 44.101 1.00 51.78 381 ALA A O 1
ATOM 2933 N N . LYS A 1 382 ? -37.447 3.588 45.961 1.00 48.69 382 LYS A N 1
ATOM 2934 C CA . LYS A 1 382 ? -37.385 2.515 46.977 1.00 48.69 382 LYS A CA 1
ATOM 2935 C C . LYS A 1 382 ? -36.321 2.631 48.069 1.00 48.69 382 LYS A C 1
ATOM 2937 O O . LYS A 1 382 ? -35.180 3.031 47.882 1.00 48.69 382 LYS A O 1
ATOM 2942 N N . ALA A 1 383 ? -36.739 2.102 49.217 1.00 45.69 383 ALA A N 1
ATOM 2943 C CA . ALA A 1 383 ? -35.999 1.693 50.407 1.00 45.69 383 ALA A CA 1
ATOM 2944 C C . ALA A 1 383 ? -34.761 0.778 50.176 1.00 45.69 383 ALA A C 1
ATOM 2946 O O . ALA A 1 383 ? -34.237 0.204 51.125 1.00 45.69 383 ALA A O 1
ATOM 2947 N N . GLU A 1 384 ? -34.277 0.640 48.939 1.00 53.84 384 GLU A N 1
ATOM 2948 C CA . GLU A 1 384 ? -33.072 -0.093 48.528 1.00 53.84 384 GLU A CA 1
ATOM 2949 C C . GLU A 1 384 ? -31.777 0.695 48.757 1.00 53.84 384 GLU A C 1
ATOM 2951 O O . GLU A 1 384 ? -30.701 0.108 48.732 1.00 53.84 384 GLU A O 1
ATOM 2956 N N . THR A 1 385 ? -31.852 1.990 49.079 1.00 58.66 385 THR A N 1
ATOM 2957 C CA . THR A 1 385 ? -30.682 2.819 49.422 1.00 58.66 385 THR A CA 1
ATOM 2958 C C . THR A 1 385 ? -29.856 2.220 50.563 1.00 58.66 385 THR A C 1
ATOM 2960 O O . THR A 1 385 ? -28.635 2.300 50.509 1.00 58.66 385 THR A O 1
ATOM 2963 N N . ALA A 1 386 ? -30.487 1.562 51.546 1.00 62.47 386 ALA A N 1
ATOM 2964 C CA . ALA A 1 386 ? -29.789 0.876 52.639 1.00 62.47 386 ALA A CA 1
ATOM 2965 C C . ALA A 1 386 ? -29.018 -0.373 52.168 1.00 62.47 386 ALA A C 1
ATOM 2967 O O . ALA A 1 386 ? -27.856 -0.539 52.526 1.00 62.47 386 ALA A O 1
ATOM 2968 N N . ARG A 1 387 ? -29.622 -1.209 51.308 1.00 66.50 387 ARG A N 1
ATOM 2969 C CA . ARG A 1 387 ? -28.948 -2.379 50.710 1.00 66.50 387 ARG A CA 1
ATOM 2970 C C . ARG A 1 387 ? -27.828 -1.966 49.763 1.00 66.50 387 ARG A C 1
ATOM 2972 O O . ARG A 1 387 ? -26.755 -2.549 49.793 1.00 66.50 387 ARG A O 1
ATOM 2979 N N . LEU A 1 388 ? -28.048 -0.929 48.959 1.00 66.94 388 LEU A N 1
ATOM 2980 C CA . LEU A 1 388 ? -27.023 -0.391 48.068 1.00 66.94 388 LEU A CA 1
ATOM 2981 C C . LEU A 1 388 ? -25.853 0.201 48.867 1.00 66.94 388 LEU A C 1
ATOM 2983 O O . LEU A 1 388 ? -24.705 0.008 48.483 1.00 66.94 388 LEU A O 1
ATOM 2987 N N . LEU A 1 389 ? -26.118 0.842 50.013 1.00 69.19 389 LEU A N 1
ATOM 2988 C CA . LEU A 1 389 ? -25.079 1.265 50.958 1.00 69.19 389 LEU A CA 1
ATOM 2989 C C . LEU A 1 389 ? -24.297 0.076 51.527 1.00 69.19 389 LEU A C 1
ATOM 2991 O O . LEU A 1 389 ? -23.073 0.137 51.589 1.00 69.19 389 LEU A O 1
ATOM 2995 N N . GLU A 1 390 ? -24.971 -1.009 51.917 1.00 75.44 390 GLU A N 1
ATOM 2996 C CA . GLU A 1 390 ? -24.313 -2.242 52.371 1.00 75.44 390 GLU A CA 1
ATOM 2997 C C . GLU A 1 390 ? -23.428 -2.850 51.277 1.00 75.44 390 GLU A C 1
ATOM 2999 O O . GLU A 1 390 ? -22.289 -3.215 51.557 1.00 75.44 390 GLU A O 1
ATOM 3004 N N . VAL A 1 391 ? -23.900 -2.889 50.028 1.00 69.88 391 VAL A N 1
ATOM 3005 C CA . VAL A 1 391 ? -23.138 -3.384 48.870 1.00 69.88 391 VAL A CA 1
ATOM 3006 C C . VAL A 1 391 ? -21.927 -2.501 48.583 1.00 69.88 391 VAL A C 1
ATOM 3008 O O . VAL A 1 391 ? -20.830 -3.017 48.379 1.00 69.88 391 VAL A O 1
ATOM 3011 N N . VAL A 1 392 ? -22.083 -1.175 48.613 1.00 69.56 392 VAL A N 1
ATOM 3012 C CA . VAL A 1 392 ? -20.968 -0.233 48.432 1.00 69.56 392 VAL A CA 1
ATOM 3013 C C . VAL A 1 392 ? -19.944 -0.389 49.556 1.00 69.56 392 VAL A C 1
ATOM 3015 O O . VAL A 1 392 ? -18.748 -0.478 49.278 1.00 69.56 392 VAL A O 1
ATOM 3018 N N . ASN A 1 393 ? -20.394 -0.496 50.808 1.00 74.69 393 ASN A N 1
ATOM 3019 C CA . ASN A 1 393 ? -19.521 -0.709 51.961 1.00 74.69 393 ASN A CA 1
ATOM 3020 C C . ASN A 1 393 ? -18.803 -2.065 51.889 1.00 74.69 393 ASN A C 1
ATOM 3022 O O . ASN A 1 393 ? -17.608 -2.140 52.172 1.00 74.69 393 ASN A O 1
ATOM 3026 N N . ALA A 1 394 ? -19.491 -3.123 51.453 1.00 75.00 394 ALA A N 1
ATOM 3027 C CA . ALA A 1 394 ? -18.910 -4.446 51.254 1.00 75.00 394 ALA A CA 1
ATOM 3028 C C . ALA A 1 394 ? -17.891 -4.461 50.103 1.00 75.00 394 ALA A C 1
ATOM 3030 O O . ALA A 1 394 ? -16.799 -5.007 50.256 1.00 75.00 394 ALA A O 1
ATOM 3031 N N . ALA A 1 395 ? -18.195 -3.813 48.975 1.00 69.56 395 ALA A N 1
ATOM 3032 C CA . ALA A 1 395 ? -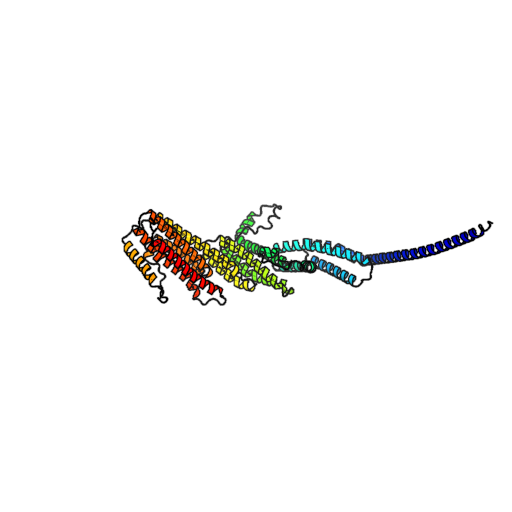17.284 -3.686 47.837 1.00 69.56 395 ALA A CA 1
ATOM 3033 C C . ALA A 1 395 ? -16.044 -2.845 48.188 1.00 69.56 395 ALA A C 1
ATOM 3035 O O . ALA A 1 395 ? -14.918 -3.197 47.825 1.00 69.56 395 ALA A O 1
ATOM 3036 N N . ALA A 1 396 ? -16.227 -1.759 48.945 1.00 67.50 396 ALA A N 1
ATOM 3037 C CA . ALA A 1 396 ? -15.134 -0.951 49.471 1.00 67.50 396 ALA A CA 1
ATOM 3038 C C . ALA A 1 396 ? -14.263 -1.747 50.461 1.00 67.50 396 ALA A C 1
ATOM 3040 O O . ALA A 1 396 ? -13.036 -1.683 50.378 1.00 67.50 396 ALA A O 1
ATOM 3041 N N . ALA A 1 397 ? -14.876 -2.549 51.339 1.00 71.19 397 ALA A N 1
ATOM 3042 C CA . ALA A 1 397 ? -14.168 -3.408 52.287 1.00 71.19 397 ALA A CA 1
ATOM 3043 C C . ALA A 1 397 ? -13.389 -4.542 51.592 1.00 71.19 397 ALA A C 1
ATOM 3045 O O . ALA A 1 397 ? -12.231 -4.783 51.932 1.00 71.19 397 ALA A O 1
ATOM 3046 N N . ALA A 1 398 ? -13.965 -5.189 50.574 1.00 67.25 398 ALA A N 1
ATOM 3047 C CA . ALA A 1 398 ? -13.310 -6.251 49.804 1.00 67.25 398 ALA A CA 1
ATOM 3048 C C . ALA A 1 398 ? -12.047 -5.760 49.071 1.00 67.25 398 ALA A C 1
ATOM 3050 O O . ALA A 1 398 ? -11.062 -6.493 48.942 1.00 67.25 398 ALA A O 1
ATOM 3051 N N . LYS A 1 399 ? -12.027 -4.488 48.652 1.00 59.56 399 LYS A N 1
ATOM 3052 C CA . LYS A 1 399 ? -10.864 -3.856 48.012 1.00 59.56 399 LYS A CA 1
ATOM 3053 C C . LYS A 1 399 ? -9.636 -3.785 48.932 1.00 59.56 399 LYS A C 1
ATOM 3055 O O . LYS A 1 399 ? -8.517 -3.810 48.431 1.00 59.56 399 LYS A O 1
ATOM 3060 N N . ASN A 1 400 ? -9.835 -3.757 50.253 1.00 54.50 400 ASN A N 1
ATOM 3061 C CA . ASN A 1 400 ? -8.748 -3.779 51.238 1.00 54.50 400 ASN A CA 1
ATOM 3062 C C . ASN A 1 400 ? -8.211 -5.195 51.519 1.00 54.50 400 ASN A C 1
ATOM 3064 O O . ASN A 1 400 ? -7.143 -5.327 52.109 1.00 54.50 400 ASN A O 1
ATOM 3068 N N . VAL A 1 401 ? -8.921 -6.248 51.094 1.00 51.16 401 VAL A N 1
ATOM 3069 C CA . VAL A 1 401 ? -8.565 -7.654 51.368 1.00 51.16 401 VAL A CA 1
ATOM 3070 C C . VAL A 1 401 ? -7.886 -8.324 50.163 1.00 51.16 401 VAL A C 1
ATOM 3072 O O . VAL A 1 401 ? -7.006 -9.164 50.337 1.00 51.16 401 VAL A O 1
ATOM 3075 N N . HIS A 1 402 ? -8.203 -7.910 48.932 1.00 45.88 402 HIS A N 1
ATOM 3076 C CA . HIS A 1 402 ? -7.647 -8.483 47.693 1.00 45.88 402 HIS A CA 1
ATOM 3077 C C . HIS A 1 402 ? -6.212 -8.043 47.323 1.00 45.88 402 HIS A C 1
ATOM 3079 O O . HIS A 1 402 ? -5.803 -8.178 46.174 1.00 45.88 402 HIS A O 1
ATOM 3085 N N . ALA A 1 403 ? -5.417 -7.564 48.284 1.00 49.12 403 ALA A N 1
ATOM 3086 C CA . ALA A 1 403 ? -3.968 -7.391 48.114 1.00 49.12 403 ALA A CA 1
ATOM 3087 C C . ALA A 1 403 ? -3.165 -8.695 48.352 1.00 49.12 403 ALA A C 1
ATOM 3089 O O . ALA A 1 403 ? -1.942 -8.682 48.260 1.00 49.12 403 ALA A O 1
ATOM 3090 N N . SER A 1 404 ? -3.842 -9.808 48.666 1.00 44.28 404 SER A N 1
ATOM 3091 C CA . SER A 1 404 ? -3.257 -11.151 48.776 1.00 44.28 404 SER A CA 1
ATOM 3092 C C . SER A 1 404 ? -3.529 -11.941 47.487 1.00 44.28 404 SER A C 1
ATOM 3094 O O . SER A 1 404 ? -4.687 -12.196 47.155 1.00 44.28 404 SER A O 1
ATOM 3096 N N . ASP A 1 405 ? -2.466 -12.281 46.756 1.00 42.78 405 ASP A N 1
ATOM 3097 C CA . ASP A 1 405 ? -2.431 -12.653 45.326 1.00 42.78 405 ASP A CA 1
ATOM 3098 C C . ASP A 1 405 ? -3.014 -14.042 44.947 1.00 42.78 405 ASP A C 1
ATOM 3100 O O . ASP A 1 405 ? -3.001 -14.395 43.772 1.00 42.78 405 ASP A O 1
ATOM 3104 N N . ASP A 1 406 ? -3.579 -14.817 45.885 1.00 43.28 406 ASP A N 1
ATOM 3105 C CA . ASP A 1 406 ? -3.936 -16.240 45.658 1.00 43.28 406 ASP A CA 1
ATOM 3106 C C . ASP A 1 406 ? -5.433 -16.596 45.811 1.00 43.28 406 ASP A C 1
ATOM 3108 O O . ASP A 1 406 ? -5.808 -17.770 45.801 1.00 43.28 406 ASP A O 1
ATOM 3112 N N . ALA A 1 407 ? -6.332 -15.617 45.952 1.00 48.41 407 ALA A N 1
ATOM 3113 C CA . ALA A 1 407 ? -7.763 -15.917 46.053 1.00 48.41 407 ALA A CA 1
ATOM 3114 C C . ALA A 1 407 ? -8.346 -16.307 44.682 1.00 48.41 407 ALA A C 1
ATOM 3116 O O . ALA A 1 407 ? -8.322 -15.501 43.748 1.00 48.41 407 ALA A O 1
ATOM 3117 N N . GLU A 1 408 ? -8.890 -17.527 44.586 1.00 51.53 408 GLU A N 1
ATOM 3118 C CA . GLU A 1 408 ? -9.663 -18.052 43.453 1.00 51.53 408 GLU A CA 1
ATOM 3119 C C . GLU A 1 408 ? -10.551 -16.953 42.853 1.00 51.53 408 GLU A C 1
ATOM 3121 O O . GLU A 1 408 ? -11.538 -16.523 43.455 1.00 51.53 408 GLU A O 1
ATOM 3126 N N . GLN A 1 409 ? -10.171 -16.440 41.677 1.00 55.72 409 GLN A N 1
ATOM 3127 C CA . GLN A 1 409 ? -10.952 -15.403 41.013 1.00 55.72 409 GLN A CA 1
ATOM 3128 C C . GLN A 1 409 ? -12.382 -15.918 40.813 1.00 55.72 409 GLN A C 1
ATOM 3130 O O . GLN A 1 409 ? -12.544 -17.007 40.255 1.00 55.72 409 GLN A O 1
ATOM 3135 N N . PRO A 1 410 ? -13.420 -15.149 41.194 1.00 54.69 410 PRO A N 1
ATOM 3136 C CA . PRO A 1 410 ? -14.802 -15.567 41.013 1.00 54.69 410 PRO A CA 1
ATOM 3137 C C . PRO A 1 410 ? -15.031 -15.882 39.536 1.00 54.69 410 PRO A C 1
ATOM 3139 O O . PRO A 1 410 ? -14.951 -15.005 38.677 1.00 54.69 410 PRO A O 1
ATOM 3142 N N . THR A 1 411 ? -15.263 -17.154 39.224 1.00 58.25 411 THR A N 1
ATOM 3143 C CA . THR A 1 411 ? -15.332 -17.684 37.852 1.00 58.25 411 THR A CA 1
ATOM 3144 C C . THR A 1 411 ? -16.527 -17.145 37.065 1.00 58.25 411 THR A C 1
ATOM 3146 O O . THR A 1 411 ? -16.546 -17.218 35.838 1.00 58.25 411 THR A O 1
ATOM 3149 N N . SER A 1 412 ? -17.505 -16.546 37.747 1.00 72.31 412 SER A N 1
ATOM 3150 C CA . SER A 1 412 ? -18.685 -15.956 37.126 1.00 72.31 412 SER A CA 1
ATOM 3151 C C . SER A 1 412 ? -18.409 -14.541 36.596 1.00 72.31 412 SER A C 1
ATOM 3153 O O . SER A 1 412 ? -17.955 -13.661 37.322 1.00 72.31 412 SER A O 1
ATOM 3155 N N . MET A 1 413 ? -18.700 -14.328 35.309 1.00 76.50 413 MET A N 1
ATOM 3156 C CA . MET A 1 413 ? -18.789 -13.019 34.634 1.00 76.50 413 MET A CA 1
ATOM 3157 C C . MET A 1 413 ? -20.225 -12.471 34.665 1.00 76.50 413 MET A C 1
ATOM 3159 O O . MET A 1 413 ? -20.623 -11.720 33.778 1.00 76.50 413 MET A O 1
ATOM 3163 N N . ALA A 1 414 ? -21.047 -12.911 35.620 1.00 84.44 414 ALA A N 1
ATOM 3164 C CA . ALA A 1 414 ? -22.397 -12.390 35.741 1.00 84.44 414 ALA A CA 1
ATOM 3165 C C . ALA A 1 414 ? -22.345 -10.908 36.164 1.00 84.44 414 ALA A C 1
ATOM 3167 O O . ALA A 1 414 ? -21.598 -10.573 37.091 1.00 84.44 414 ALA A O 1
ATOM 3168 N N . PRO A 1 415 ? -23.119 -10.021 35.510 1.00 85.31 415 PRO A N 1
ATOM 3169 C CA . PRO A 1 415 ? -23.242 -8.642 35.954 1.00 85.31 415 PRO A CA 1
ATOM 3170 C C . PRO A 1 415 ? -23.833 -8.613 37.373 1.00 85.31 415 PRO A C 1
ATOM 3172 O O . PRO A 1 415 ? -24.760 -9.379 37.645 1.00 85.31 415 PRO A O 1
ATOM 3175 N N . PRO A 1 416 ? -23.328 -7.758 38.281 1.00 84.12 416 PRO A N 1
ATOM 3176 C CA . PRO A 1 416 ? -23.874 -7.645 39.631 1.00 84.12 416 PRO A CA 1
ATOM 3177 C C . PRO A 1 416 ? -25.372 -7.311 39.590 1.00 84.12 416 PRO A C 1
ATOM 3179 O O . PRO A 1 416 ? -25.764 -6.332 38.952 1.00 84.12 416 PRO A O 1
ATOM 3182 N N . GLU A 1 417 ? -26.210 -8.111 40.256 1.00 81.25 417 GLU A N 1
ATOM 3183 C CA . GLU A 1 417 ? -27.677 -7.968 40.205 1.00 81.25 417 GLU A CA 1
ATOM 3184 C C . GLU A 1 417 ? -28.141 -6.572 40.643 1.00 81.25 417 GLU A C 1
ATOM 3186 O O . GLU A 1 417 ? -29.048 -6.000 40.039 1.00 81.25 417 GLU A O 1
ATOM 3191 N N . ASP A 1 418 ? -27.459 -5.983 41.624 1.00 75.25 418 ASP A N 1
ATOM 3192 C CA . ASP A 1 418 ? -27.769 -4.653 42.154 1.00 75.25 418 ASP A CA 1
ATOM 3193 C C . ASP A 1 418 ? -27.547 -3.536 41.118 1.00 75.25 418 ASP A C 1
ATOM 3195 O O . ASP A 1 418 ? -28.304 -2.566 41.067 1.00 75.25 418 ASP A O 1
ATOM 3199 N N . LEU A 1 419 ? -26.554 -3.684 40.228 1.00 77.56 419 LEU A N 1
ATOM 3200 C CA . LEU A 1 419 ? -26.334 -2.745 39.118 1.00 77.56 419 LEU A CA 1
ATOM 3201 C C . LEU A 1 419 ? -27.438 -2.835 38.067 1.00 77.56 419 LEU A C 1
ATOM 3203 O O . LEU A 1 419 ? -27.770 -1.835 37.431 1.00 77.56 419 LEU A O 1
ATOM 3207 N N . MET A 1 420 ? -28.007 -4.026 37.889 1.00 82.06 420 MET A N 1
ATOM 3208 C CA . MET A 1 420 ? -29.046 -4.274 36.894 1.00 82.06 420 MET A CA 1
ATOM 3209 C C . MET A 1 420 ? -30.406 -3.696 37.303 1.00 82.06 420 MET A C 1
ATOM 3211 O O . MET A 1 420 ? -31.234 -3.424 36.434 1.00 82.06 420 MET A O 1
ATOM 3215 N N . GLN A 1 421 ? -30.633 -3.464 38.599 1.00 81.94 421 GLN A N 1
ATOM 3216 C CA . GLN A 1 421 ? -31.856 -2.829 39.108 1.00 81.94 421 GLN A CA 1
ATOM 3217 C C . GLN A 1 421 ? -31.900 -1.323 38.807 1.00 81.94 421 GLN A C 1
ATOM 3219 O O . GLN A 1 421 ? -32.977 -0.749 38.629 1.00 81.94 421 GLN A O 1
ATOM 3224 N N . ALA A 1 422 ? -30.737 -0.681 38.678 1.00 81.88 422 ALA A N 1
ATOM 3225 C CA . ALA A 1 422 ? -30.628 0.713 38.281 1.00 81.88 422 ALA A CA 1
ATOM 3226 C C . ALA A 1 422 ? -30.585 0.837 36.749 1.00 81.88 422 ALA A C 1
ATOM 3228 O O . ALA A 1 422 ? -29.529 0.721 36.127 1.00 81.88 422 ALA A O 1
ATOM 3229 N N . ALA A 1 423 ? -31.741 1.121 36.140 1.00 85.81 423 ALA A N 1
ATOM 3230 C CA . ALA A 1 423 ? -31.914 1.226 34.686 1.00 85.81 423 ALA A CA 1
ATOM 3231 C C . ALA A 1 423 ? -30.794 1.980 33.921 1.00 85.81 423 ALA A C 1
ATOM 3233 O O . ALA A 1 423 ? -30.297 1.412 32.942 1.00 85.81 423 ALA A O 1
ATOM 3234 N N . PRO A 1 424 ? -30.340 3.183 34.337 1.00 87.75 424 PRO A N 1
ATOM 3235 C CA . PRO A 1 424 ? -29.274 3.894 33.621 1.00 87.75 424 PRO A CA 1
ATOM 3236 C C . PRO A 1 424 ? -27.933 3.148 33.647 1.00 87.75 424 PRO A C 1
ATOM 3238 O O . PRO A 1 424 ? -27.236 3.067 32.633 1.00 87.75 424 PRO A O 1
ATOM 3241 N N . PHE A 1 425 ? -27.581 2.534 34.779 1.00 88.81 425 PHE A N 1
ATOM 3242 C CA . PHE A 1 425 ? -26.347 1.757 34.906 1.00 88.81 425 PHE A CA 1
ATOM 3243 C C . PHE A 1 425 ? -26.422 0.433 34.160 1.00 88.81 425 PHE A C 1
ATOM 3245 O O . PHE A 1 425 ? -25.458 0.068 33.492 1.00 88.81 425 PHE A O 1
ATOM 3252 N N . ALA A 1 426 ? -27.572 -0.241 34.195 1.00 89.31 426 ALA A N 1
ATOM 3253 C CA . ALA A 1 426 ? -27.809 -1.449 33.417 1.00 89.31 426 ALA A CA 1
ATOM 3254 C C . ALA A 1 426 ? -27.631 -1.189 31.912 1.00 89.31 426 ALA A C 1
ATOM 3256 O O . ALA A 1 426 ? -26.985 -1.972 31.216 1.00 89.31 426 ALA A O 1
ATOM 3257 N N . ARG A 1 427 ? -28.148 -0.065 31.393 1.00 90.38 427 ARG A N 1
ATOM 3258 C CA . ARG A 1 427 ? -27.987 0.314 29.979 1.00 90.38 427 ARG A CA 1
ATOM 3259 C C . ARG A 1 427 ? -26.549 0.653 29.616 1.00 90.38 427 ARG A C 1
ATOM 3261 O O . ARG A 1 427 ? -26.068 0.166 28.588 1.00 90.38 427 ARG A O 1
ATOM 3268 N N . LEU A 1 428 ? -25.860 1.445 30.442 1.00 91.56 428 LEU A N 1
ATOM 3269 C CA . LEU A 1 428 ? -24.440 1.736 30.237 1.00 91.56 428 LEU A CA 1
ATOM 3270 C C . LEU A 1 428 ? -23.638 0.430 30.219 1.00 91.56 428 LEU A C 1
ATOM 3272 O O . LEU A 1 428 ? -22.883 0.181 29.278 1.00 91.56 428 LEU A O 1
ATOM 3276 N N . LEU A 1 429 ? -23.851 -0.427 31.219 1.00 92.25 429 LEU A N 1
ATOM 3277 C CA . LEU A 1 429 ? -23.148 -1.693 31.343 1.00 92.25 429 LEU A CA 1
ATOM 3278 C C . LEU A 1 429 ? -23.414 -2.601 30.143 1.00 92.25 429 LEU A C 1
ATOM 3280 O O . LEU A 1 429 ? -22.468 -3.106 29.550 1.00 92.25 429 LEU A O 1
ATOM 3284 N N . ASN A 1 430 ? -24.672 -2.764 29.734 1.00 93.44 430 ASN A N 1
ATOM 3285 C CA . ASN A 1 430 ? -25.033 -3.572 28.569 1.00 93.44 430 ASN A CA 1
ATOM 3286 C C . ASN A 1 430 ? -24.403 -3.036 27.278 1.00 93.44 430 ASN A C 1
ATOM 3288 O O . ASN A 1 430 ? -23.934 -3.823 26.459 1.00 93.44 430 ASN A O 1
ATOM 3292 N N . SER A 1 431 ? -24.336 -1.713 27.110 1.00 93.38 431 SER A N 1
ATOM 3293 C CA . SER A 1 431 ? -23.691 -1.085 25.950 1.00 93.38 431 SER A CA 1
ATOM 3294 C C . SER A 1 431 ? -22.189 -1.380 25.913 1.00 93.38 431 SER A C 1
ATOM 3296 O O . SER A 1 431 ? -21.638 -1.715 24.863 1.00 93.38 431 SER A O 1
ATOM 3298 N N . TRP A 1 432 ? -21.528 -1.323 27.070 1.00 92.50 432 TRP A N 1
ATOM 3299 C CA . TRP A 1 432 ? -20.119 -1.685 27.200 1.00 92.50 432 TRP A CA 1
ATOM 3300 C C . TRP A 1 432 ? -19.870 -3.179 27.028 1.00 92.50 432 TRP A C 1
ATOM 3302 O O . TRP A 1 432 ? -18.933 -3.553 26.332 1.00 92.50 432 TRP A O 1
ATOM 3312 N N . LEU A 1 433 ? -20.702 -4.041 27.610 1.00 92.25 433 LEU A N 1
ATOM 3313 C CA . LEU A 1 433 ? -20.596 -5.489 27.440 1.00 92.25 433 LEU A CA 1
ATOM 3314 C C . LEU A 1 433 ? -20.811 -5.895 25.981 1.00 92.25 433 LEU A C 1
ATOM 3316 O O . LEU A 1 433 ? -20.078 -6.746 25.488 1.00 92.25 433 LEU A O 1
ATOM 3320 N N . ALA A 1 434 ? -21.742 -5.254 25.268 1.00 92.88 434 ALA A N 1
ATOM 3321 C CA . ALA A 1 434 ? -21.917 -5.448 23.832 1.00 92.88 434 ALA A CA 1
ATOM 3322 C C . ALA A 1 434 ? -20.657 -5.038 23.050 1.00 92.88 434 ALA A C 1
ATOM 3324 O O . ALA A 1 434 ? -20.162 -5.813 22.235 1.00 92.88 434 ALA A O 1
ATOM 3325 N N . LEU A 1 435 ? -20.076 -3.871 23.353 1.00 92.00 435 LEU A N 1
ATOM 3326 C CA . LEU A 1 435 ? -18.814 -3.434 22.748 1.00 92.00 435 LEU A CA 1
ATOM 3327 C C . LEU A 1 435 ? -17.667 -4.420 23.030 1.00 92.00 435 LEU A C 1
ATOM 3329 O O . LEU A 1 435 ? -16.942 -4.805 22.116 1.00 92.00 435 LEU A O 1
ATOM 3333 N N . LEU A 1 436 ? -17.503 -4.849 24.280 1.00 90.19 436 LEU A N 1
ATOM 3334 C CA . LEU A 1 436 ? -16.480 -5.816 24.683 1.00 90.19 436 LEU A CA 1
ATOM 3335 C C . LEU A 1 436 ? -16.685 -7.181 24.014 1.00 90.19 436 LEU A C 1
ATOM 3337 O O . LEU A 1 436 ? -15.715 -7.836 23.632 1.00 90.19 436 LEU A O 1
ATOM 3341 N N . ASN A 1 437 ? -17.938 -7.593 23.832 1.00 89.69 437 ASN A N 1
ATOM 3342 C CA . ASN A 1 437 ? -18.289 -8.809 23.117 1.00 89.69 437 ASN A CA 1
ATOM 3343 C C . ASN A 1 437 ? -17.949 -8.723 21.623 1.00 89.69 437 ASN A C 1
ATOM 3345 O O . ASN A 1 437 ? -17.503 -9.713 21.056 1.00 89.69 437 ASN A O 1
ATOM 3349 N N . ASP A 1 438 ? -18.090 -7.560 20.991 1.00 89.56 438 ASP A N 1
ATOM 3350 C CA . ASP A 1 438 ? -17.657 -7.365 19.602 1.00 89.56 438 ASP A CA 1
ATOM 3351 C C . ASP A 1 438 ? -16.123 -7.335 19.489 1.00 8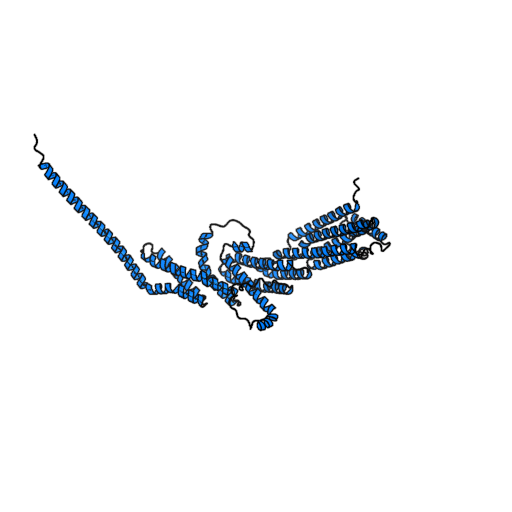9.56 438 ASP A C 1
ATOM 3353 O O . ASP A 1 438 ? -15.541 -7.885 18.555 1.00 89.56 438 ASP A O 1
ATOM 3357 N N . LEU A 1 439 ? -15.441 -6.748 20.477 1.00 87.69 439 LEU A N 1
ATOM 3358 C CA . LEU A 1 439 ? -13.978 -6.672 20.522 1.00 87.69 439 LEU A CA 1
ATOM 3359 C C . LEU A 1 439 ? -13.299 -8.029 20.766 1.00 87.69 439 LEU A C 1
ATOM 3361 O O . LEU A 1 439 ? -12.132 -8.194 20.400 1.00 87.69 439 LEU A O 1
ATOM 3365 N N . ARG A 1 440 ? -14.010 -9.019 21.324 1.00 84.50 440 ARG A N 1
ATOM 3366 C CA . ARG A 1 440 ? -13.466 -10.368 21.578 1.00 84.50 440 ARG A CA 1
ATOM 3367 C C . ARG A 1 440 ? -12.957 -11.054 20.309 1.00 84.50 440 ARG A C 1
ATOM 3369 O O . ARG A 1 440 ? -12.052 -11.875 20.381 1.00 84.50 440 ARG A O 1
ATOM 3376 N N . TRP A 1 441 ? -13.533 -10.707 19.158 1.00 78.69 441 TRP A N 1
ATOM 3377 C CA . TRP A 1 441 ? -13.166 -11.262 17.856 1.00 78.69 441 TRP A CA 1
ATOM 3378 C C . TRP A 1 441 ? -11.810 -10.775 17.351 1.00 78.69 441 TRP A C 1
ATOM 3380 O O . TRP A 1 441 ? -11.256 -11.364 16.430 1.00 78.69 441 TRP A O 1
ATOM 3390 N N . TYR A 1 442 ? -11.274 -9.713 17.947 1.00 72.88 442 TYR A N 1
ATOM 3391 C CA . TYR A 1 442 ? -10.058 -9.080 17.467 1.00 72.88 442 TYR A CA 1
ATOM 3392 C C . TYR A 1 442 ? -8.838 -9.435 18.284 1.00 72.88 442 TYR A C 1
ATOM 3394 O O . TYR A 1 442 ? -7.766 -9.570 17.709 1.00 72.88 442 TYR A O 1
ATOM 3402 N N . ALA A 1 443 ? -8.988 -9.488 19.609 1.00 61.75 443 ALA A N 1
ATOM 3403 C CA . ALA A 1 443 ? -7.945 -9.750 20.599 1.00 61.75 443 ALA A CA 1
ATOM 3404 C C . ALA A 1 443 ? -6.492 -9.324 20.246 1.00 61.75 443 ALA A C 1
ATOM 3406 O O . ALA A 1 443 ? -5.562 -10.041 20.630 1.00 61.75 443 ALA A O 1
ATOM 3407 N N . PRO A 1 444 ? -6.197 -8.181 19.581 1.00 65.38 444 PRO A N 1
ATOM 3408 C CA . PRO A 1 444 ? -4.819 -7.826 19.337 1.00 65.38 444 PRO A CA 1
ATOM 3409 C C . PRO A 1 444 ? -4.373 -7.123 20.611 1.00 65.38 444 PRO A C 1
ATOM 3411 O O . PRO A 1 444 ? -4.890 -6.066 20.982 1.00 65.38 444 PRO A O 1
ATOM 3414 N N . ILE A 1 445 ? -3.409 -7.707 21.305 1.00 64.06 445 ILE A N 1
ATOM 3415 C CA . ILE A 1 445 ? -2.941 -7.200 22.603 1.00 64.06 445 ILE A CA 1
ATOM 3416 C C . ILE A 1 445 ? -2.461 -5.741 22.500 1.00 64.06 445 ILE A C 1
ATOM 3418 O O . ILE A 1 445 ? -2.557 -4.989 23.466 1.00 64.06 445 ILE A O 1
ATOM 3422 N N . GLY A 1 446 ? -2.054 -5.297 21.304 1.00 76.50 446 GLY A N 1
ATOM 3423 C CA . GLY A 1 446 ? -1.681 -3.908 21.029 1.00 76.50 446 GLY A CA 1
ATOM 3424 C C . GLY A 1 446 ? -2.811 -2.876 21.161 1.00 76.50 446 GLY A C 1
ATOM 3425 O O . GLY A 1 446 ? -2.517 -1.699 21.340 1.00 76.50 446 GLY A O 1
ATOM 3426 N N . VAL A 1 447 ? -4.086 -3.276 21.108 1.00 83.19 447 VAL A N 1
ATOM 3427 C CA . VAL A 1 447 ? -5.237 -2.352 21.188 1.00 83.19 447 VAL A CA 1
ATOM 3428 C C . VAL A 1 447 ? -5.652 -2.084 22.641 1.00 83.19 447 VAL A C 1
ATOM 3430 O O . VAL A 1 447 ? -6.221 -1.037 22.959 1.00 83.19 447 VAL A O 1
ATOM 3433 N N . LEU A 1 448 ? -5.338 -3.012 23.548 1.00 84.38 448 LEU A N 1
ATOM 3434 C CA . LEU A 1 448 ? -5.755 -2.958 24.946 1.00 84.38 448 LEU A CA 1
ATOM 3435 C C . LEU A 1 448 ? -5.309 -1.677 25.680 1.00 84.38 448 LEU A C 1
ATOM 3437 O O . LEU A 1 448 ? -6.153 -1.098 26.365 1.00 84.38 448 LEU A O 1
ATOM 3441 N N . PRO A 1 449 ? -4.061 -1.176 25.546 1.00 84.94 449 PRO A N 1
ATOM 3442 C CA . PRO A 1 449 ? -3.663 0.072 26.198 1.00 84.94 449 PRO A CA 1
ATOM 3443 C C . PRO A 1 449 ? -4.535 1.257 25.766 1.00 84.94 449 PRO A C 1
ATOM 3445 O O . PRO A 1 449 ? -5.041 1.997 26.610 1.00 84.94 449 PRO A O 1
ATOM 3448 N N . SER A 1 450 ? -4.799 1.398 24.467 1.00 88.94 450 SER A N 1
ATOM 3449 C CA . SER A 1 450 ? -5.653 2.467 23.943 1.00 88.94 450 SER A CA 1
ATOM 3450 C C . SER A 1 450 ? -7.099 2.329 24.422 1.00 88.94 450 SER A C 1
ATOM 3452 O O . SER A 1 450 ? -7.682 3.307 24.882 1.00 88.94 450 SER A O 1
ATOM 3454 N N . LEU A 1 451 ? -7.664 1.118 24.401 1.00 88.19 451 LEU A N 1
ATOM 3455 C CA . LEU A 1 451 ? -9.021 0.872 24.906 1.00 88.19 451 LEU A CA 1
ATOM 3456 C C . LEU A 1 451 ? -9.140 1.094 26.412 1.00 88.19 451 LEU A C 1
ATOM 3458 O O . LEU A 1 451 ? -10.158 1.604 26.868 1.00 88.19 451 LEU A O 1
ATOM 3462 N N . SER A 1 452 ? -8.106 0.756 27.185 1.00 86.00 452 SER A N 1
ATOM 3463 C CA . SER A 1 452 ? -8.077 1.025 28.623 1.00 86.00 452 SER A CA 1
ATOM 3464 C C . SER A 1 452 ? -8.122 2.522 28.917 1.00 86.00 452 SER A C 1
ATOM 3466 O O . SER A 1 452 ? -8.867 2.950 29.795 1.00 86.00 452 SER A O 1
ATOM 3468 N N . ALA A 1 453 ? -7.399 3.330 28.135 1.00 87.19 453 ALA A N 1
ATOM 3469 C CA . ALA A 1 453 ? -7.430 4.781 28.254 1.00 87.19 453 ALA A CA 1
ATOM 3470 C C . ALA A 1 453 ? -8.808 5.354 27.885 1.00 87.19 453 ALA A C 1
ATOM 3472 O O . ALA A 1 453 ? -9.308 6.234 28.582 1.00 87.19 453 ALA A O 1
ATOM 3473 N N . VAL A 1 454 ? -9.443 4.825 26.833 1.00 90.19 454 VAL A N 1
ATOM 3474 C CA . VAL A 1 454 ? -10.810 5.200 26.433 1.00 90.19 454 VAL A CA 1
ATOM 3475 C C . VAL A 1 454 ? -11.806 4.858 27.539 1.00 90.19 454 VAL A C 1
ATOM 3477 O O . VAL A 1 454 ? -12.553 5.727 27.973 1.00 90.19 454 VAL A O 1
ATOM 3480 N N . LEU A 1 455 ? -11.777 3.626 28.049 1.00 88.56 455 LEU A N 1
ATOM 3481 C CA . LEU A 1 455 ? -12.627 3.180 29.152 1.00 88.56 455 LEU A CA 1
ATOM 3482 C C . LEU A 1 455 ? -12.464 4.074 30.386 1.00 88.56 455 LEU A C 1
ATOM 3484 O O . LEU A 1 455 ? -13.456 4.544 30.932 1.00 88.56 455 LEU A O 1
ATOM 3488 N N . ALA A 1 456 ? -11.224 4.344 30.800 1.00 85.69 456 ALA A N 1
ATOM 3489 C CA . ALA A 1 456 ? -10.937 5.220 31.932 1.00 85.69 456 ALA A CA 1
ATOM 3490 C C . ALA A 1 456 ? -11.526 6.622 31.725 1.00 85.69 456 ALA A C 1
ATOM 3492 O O . ALA A 1 456 ? -12.219 7.138 32.598 1.00 85.69 456 ALA A O 1
ATOM 3493 N N . ARG A 1 457 ? -11.286 7.218 30.552 1.00 90.44 457 ARG A N 1
ATOM 3494 C CA . ARG A 1 457 ? -11.767 8.558 30.202 1.00 90.44 457 ARG A CA 1
ATOM 3495 C C . ARG A 1 457 ? -13.292 8.639 30.216 1.00 90.44 457 ARG A C 1
ATOM 3497 O O . ARG A 1 457 ? -13.843 9.573 30.791 1.00 90.44 457 ARG A O 1
ATOM 3504 N N . GLU A 1 458 ? -13.971 7.663 29.619 1.00 90.94 458 GLU A N 1
ATOM 3505 C CA . GLU A 1 458 ? -15.434 7.635 29.561 1.00 90.94 458 GLU A CA 1
ATOM 3506 C C . GLU A 1 458 ? -16.073 7.344 30.925 1.00 90.94 458 GLU A C 1
ATOM 3508 O O . GLU A 1 458 ? -17.116 7.917 31.244 1.00 90.94 458 GLU A O 1
ATOM 3513 N N . LEU A 1 459 ? -15.440 6.520 31.768 1.00 87.06 459 LEU A N 1
ATOM 3514 C CA . LEU A 1 459 ? -15.879 6.316 33.150 1.00 87.06 459 LEU A CA 1
ATOM 3515 C C . LEU A 1 459 ? -15.744 7.600 33.979 1.00 87.06 459 LEU A C 1
ATOM 3517 O O . LEU A 1 459 ? -16.688 7.966 34.679 1.00 87.06 459 LEU A O 1
ATOM 3521 N N . CYS A 1 460 ? -14.624 8.321 33.859 1.00 85.69 460 CYS A N 1
ATOM 3522 C CA . CYS A 1 460 ? -14.456 9.624 34.509 1.00 85.69 460 CYS A CA 1
ATOM 3523 C C . CYS A 1 460 ? -15.536 10.613 34.047 1.00 85.69 460 CYS A C 1
ATOM 3525 O O . CYS A 1 460 ? -16.248 11.180 34.874 1.00 85.69 460 CYS A O 1
ATOM 3527 N N . ARG A 1 461 ? -15.743 10.740 32.729 1.00 88.88 461 ARG A N 1
ATOM 3528 C CA . ARG A 1 461 ? -16.760 11.628 32.143 1.00 88.88 461 ARG A CA 1
ATOM 3529 C C . ARG A 1 461 ? -18.180 11.280 32.594 1.00 88.88 461 ARG A C 1
ATOM 3531 O O . ARG A 1 461 ? -18.962 12.174 32.927 1.00 88.88 461 ARG A O 1
ATOM 3538 N N . SER A 1 462 ? -18.515 9.990 32.618 1.00 88.31 462 SER A N 1
ATOM 3539 C CA . SER A 1 462 ? -19.803 9.498 33.121 1.00 88.31 462 SER A CA 1
ATOM 3540 C C . SER A 1 462 ? -20.003 9.904 34.575 1.00 88.31 462 SER A C 1
ATOM 3542 O O . SER A 1 462 ? -21.084 10.354 34.950 1.00 88.31 462 SER A O 1
ATOM 3544 N N . SER A 1 463 ? -18.954 9.816 35.393 1.00 84.94 463 SER A N 1
ATOM 3545 C CA . SER A 1 463 ? -19.082 10.204 36.784 1.00 84.94 463 SER A CA 1
ATOM 3546 C C . SER A 1 463 ? -19.122 11.705 37.027 1.00 84.94 463 SER A C 1
ATOM 3548 O O . SER A 1 463 ? -19.824 12.125 37.945 1.00 84.94 463 SER A O 1
ATOM 3550 N N . ASP A 1 464 ? -18.408 12.515 36.254 1.00 85.88 464 ASP A N 1
ATOM 3551 C CA . ASP A 1 464 ? -18.531 13.970 36.350 1.00 85.88 464 ASP A CA 1
ATOM 3552 C C . ASP A 1 464 ? -19.952 14.408 35.969 1.00 85.88 464 ASP A C 1
ATOM 3554 O O . ASP A 1 464 ? -20.555 15.267 36.615 1.00 85.88 464 ASP A O 1
ATOM 3558 N N . THR A 1 465 ? -20.541 13.734 34.978 1.00 87.00 465 THR A N 1
ATOM 3559 C CA . THR A 1 465 ? -21.948 13.928 34.613 1.00 87.00 465 THR A CA 1
ATOM 3560 C C . THR A 1 465 ? -22.881 13.516 35.754 1.00 87.00 465 THR A C 1
ATOM 3562 O O . THR A 1 465 ? -23.768 14.278 36.123 1.00 87.00 465 THR A O 1
ATOM 3565 N N . LEU A 1 466 ? -22.675 12.341 36.358 1.00 85.31 466 LEU A N 1
ATOM 3566 C CA . LEU A 1 466 ? -23.455 11.916 37.525 1.00 85.31 466 LEU A CA 1
ATOM 3567 C C . LEU A 1 466 ? -23.381 12.960 38.639 1.00 85.31 466 LEU A C 1
ATOM 3569 O O . LEU A 1 466 ? -24.418 13.373 39.149 1.00 85.31 466 LEU A O 1
ATOM 3573 N N . ARG A 1 467 ? -22.173 13.436 38.962 1.00 83.00 467 ARG A N 1
ATOM 3574 C CA . ARG A 1 467 ? -21.953 14.452 39.994 1.00 83.00 467 ARG A CA 1
ATOM 3575 C C . ARG A 1 467 ? -22.728 15.731 39.691 1.00 83.00 467 ARG A C 1
ATOM 3577 O O . ARG A 1 467 ? -23.467 16.201 40.543 1.00 83.00 467 ARG A O 1
ATOM 3584 N N . THR A 1 468 ? -22.618 16.265 38.476 1.00 86.38 468 THR A N 1
ATOM 3585 C CA . THR A 1 468 ? -23.332 17.499 38.096 1.00 86.38 468 THR A CA 1
ATOM 3586 C C . THR A 1 468 ? -24.853 17.338 38.168 1.00 86.38 468 THR A C 1
ATOM 3588 O O . THR A 1 468 ? -25.534 18.227 38.675 1.00 86.38 468 THR A O 1
ATOM 3591 N N . VAL A 1 469 ? -25.395 16.192 37.740 1.00 84.25 469 VAL A N 1
ATOM 3592 C CA . VAL A 1 469 ? -26.836 15.894 37.837 1.00 84.25 469 VAL A CA 1
ATOM 3593 C C . VAL A 1 469 ? -27.296 15.750 39.294 1.00 84.25 469 VAL A C 1
ATOM 3595 O O . VAL A 1 469 ? -28.387 16.208 39.632 1.00 84.25 469 VAL A O 1
ATOM 3598 N N . LEU A 1 470 ? -26.487 15.130 40.156 1.00 82.38 470 LEU A N 1
ATOM 3599 C CA . LEU A 1 470 ? -26.793 14.927 41.577 1.00 82.38 470 LEU A CA 1
ATOM 3600 C C . LEU A 1 470 ? -26.692 16.236 42.376 1.00 82.38 470 LEU A C 1
ATOM 3602 O O . LEU A 1 470 ? -27.591 16.543 43.158 1.00 82.38 470 LEU A O 1
ATOM 3606 N N . GLN A 1 471 ? -25.662 17.045 42.116 1.00 83.31 471 GLN A N 1
ATOM 3607 C CA . GLN A 1 471 ? -25.476 18.369 42.719 1.00 83.31 471 GLN A CA 1
ATOM 3608 C C . GLN A 1 471 ? -26.610 19.326 42.356 1.00 83.31 471 GLN A C 1
ATOM 3610 O O . GLN A 1 471 ? -27.140 20.007 43.229 1.00 83.31 471 GLN A O 1
ATOM 3615 N N . ALA A 1 472 ? -27.049 19.326 41.092 1.00 84.12 472 ALA A N 1
ATOM 3616 C CA . ALA A 1 472 ? -28.187 20.128 40.641 1.00 84.12 472 ALA A CA 1
ATOM 3617 C C . ALA A 1 472 ? -29.512 19.772 41.346 1.00 84.12 472 ALA A C 1
ATOM 3619 O O . ALA A 1 472 ? -30.499 20.491 41.200 1.00 84.12 472 ALA A O 1
ATOM 3620 N N . ARG A 1 473 ? -29.557 18.653 42.078 1.00 77.44 473 ARG A N 1
ATOM 3621 C CA . ARG A 1 473 ? -30.748 18.138 42.763 1.00 77.44 473 ARG A CA 1
ATOM 3622 C C . ARG A 1 473 ? -30.651 18.177 44.287 1.00 77.44 473 ARG A C 1
ATOM 3624 O O . ARG A 1 473 ? -31.558 17.671 44.939 1.00 77.44 473 ARG A O 1
ATOM 3631 N N . GLU A 1 474 ? -29.579 18.751 44.839 1.00 74.88 474 GLU A N 1
ATOM 3632 C CA . GLU A 1 474 ? -29.365 18.942 46.286 1.00 74.88 474 GLU A CA 1
ATOM 3633 C C . GLU A 1 474 ? -29.469 17.648 47.130 1.00 74.88 474 GLU A C 1
ATOM 3635 O O . GLU A 1 474 ? -29.686 17.685 48.341 1.00 74.88 474 GLU A O 1
ATOM 3640 N N . SER A 1 475 ? -29.301 16.469 46.520 1.00 67.50 475 SER A N 1
ATOM 3641 C CA . SER A 1 475 ? -29.506 15.177 47.184 1.00 67.50 475 SER A CA 1
ATOM 3642 C C . SER A 1 475 ? -28.187 14.560 47.663 1.00 67.50 475 SER A C 1
ATOM 3644 O O . SER A 1 475 ? -27.705 13.585 47.084 1.00 67.50 475 SER A O 1
ATOM 3646 N N . THR A 1 476 ? -27.607 15.097 48.738 1.00 67.00 476 THR A N 1
ATOM 3647 C CA . THR A 1 476 ? -26.304 14.657 49.286 1.00 67.00 476 THR A CA 1
ATOM 3648 C C . THR A 1 476 ? -26.274 13.184 49.715 1.00 67.00 476 THR A C 1
ATOM 3650 O O . THR A 1 476 ? -25.267 12.498 49.536 1.00 67.00 476 THR A O 1
ATOM 3653 N N . SER A 1 477 ? -27.385 12.648 50.231 1.00 71.06 477 SER A N 1
ATOM 3654 C CA . SER A 1 477 ? -27.474 11.235 50.634 1.00 71.06 477 SER A CA 1
ATOM 3655 C C . SER A 1 477 ? -27.485 10.279 49.435 1.00 71.06 477 SER A C 1
ATOM 3657 O O . SER A 1 477 ? -26.769 9.280 49.440 1.00 71.06 477 SER A O 1
ATOM 3659 N N . LEU A 1 478 ? -28.240 10.602 48.381 1.00 70.12 478 LEU A N 1
ATOM 3660 C CA . LEU A 1 478 ? -28.292 9.824 47.136 1.00 70.12 478 LEU A CA 1
ATOM 3661 C C . LEU A 1 478 ? -26.998 9.946 46.333 1.00 70.12 478 LEU A C 1
ATOM 3663 O O . LEU A 1 478 ? -26.598 8.980 45.686 1.00 70.12 478 LEU A O 1
ATOM 3667 N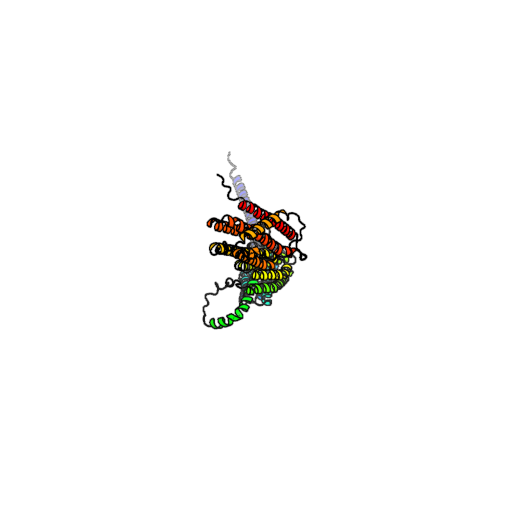 N . GLU A 1 479 ? -26.325 11.097 46.407 1.00 73.69 479 GLU A N 1
ATOM 3668 C CA . GLU A 1 479 ? -25.065 11.328 45.709 1.00 73.69 479 GLU A CA 1
ATOM 3669 C C . GLU A 1 479 ? -24.010 10.296 46.112 1.00 73.69 479 GLU A C 1
ATOM 3671 O O . GLU A 1 479 ? -23.478 9.596 45.252 1.00 73.69 479 GLU A O 1
ATOM 3676 N N . SER A 1 480 ? -23.793 10.116 47.417 1.00 73.38 480 SER A N 1
ATOM 3677 C CA . SER A 1 480 ? -22.819 9.146 47.934 1.00 73.38 480 SER A CA 1
ATOM 3678 C C . SER A 1 480 ? -23.104 7.697 47.514 1.00 73.38 480 SER A C 1
ATOM 3680 O O . SER A 1 480 ? -22.173 6.957 47.203 1.00 73.38 480 SER A O 1
ATOM 3682 N N . VAL A 1 481 ? -24.377 7.292 47.440 1.00 76.50 481 VAL A N 1
ATOM 3683 C CA . VAL A 1 481 ? -24.774 5.922 47.071 1.00 76.50 481 VAL A CA 1
ATOM 3684 C C . VAL A 1 481 ? -24.617 5.682 45.575 1.00 76.50 481 VAL A C 1
ATOM 3686 O O . VAL A 1 481 ? -24.028 4.684 45.167 1.00 76.50 481 VAL A O 1
ATOM 3689 N N . VAL A 1 482 ? -25.123 6.596 44.747 1.00 78.88 482 VAL A N 1
ATOM 3690 C CA . VAL A 1 482 ? -25.090 6.476 43.283 1.00 78.88 482 VAL A CA 1
ATOM 3691 C C . VAL A 1 482 ? -23.655 6.564 42.769 1.00 78.88 482 VAL A C 1
ATOM 3693 O O . VAL A 1 482 ? -23.237 5.737 41.955 1.00 78.88 482 VAL A O 1
ATOM 3696 N N . VAL A 1 483 ? -22.881 7.523 43.283 1.00 80.00 483 VAL A N 1
ATOM 3697 C CA . VAL A 1 483 ? -21.444 7.608 43.011 1.00 80.00 483 VAL A CA 1
ATOM 3698 C C . VAL A 1 483 ? -20.763 6.346 43.527 1.00 80.00 483 VAL A C 1
ATOM 3700 O O . VAL A 1 483 ? -20.052 5.693 42.770 1.00 80.00 483 VAL A O 1
ATOM 3703 N N . GLY A 1 484 ? -21.043 5.927 44.762 1.00 78.12 484 GLY A N 1
ATOM 3704 C CA . GLY A 1 484 ? -20.467 4.724 45.353 1.00 78.12 484 GLY A CA 1
ATOM 3705 C C . GLY A 1 484 ? -20.666 3.466 44.500 1.00 78.12 484 GLY A C 1
ATOM 3706 O O . GLY A 1 484 ? -19.703 2.748 44.242 1.00 78.12 484 GLY A O 1
ATOM 3707 N N . LEU A 1 485 ? -21.876 3.226 43.988 1.00 81.31 485 LEU A N 1
ATOM 3708 C CA . LEU A 1 485 ? -22.174 2.108 43.084 1.00 81.31 485 LEU A CA 1
ATOM 3709 C C . LEU A 1 485 ? -21.388 2.203 41.777 1.00 81.31 485 LEU A C 1
ATOM 3711 O O . LEU A 1 485 ? -20.802 1.215 41.326 1.00 81.31 485 LEU A O 1
ATOM 3715 N N . PHE A 1 486 ? -21.342 3.394 41.181 1.00 84.88 486 PHE A N 1
ATOM 3716 C CA . PHE A 1 486 ? -20.595 3.620 39.952 1.00 84.88 486 PHE A CA 1
ATOM 3717 C C . PHE A 1 486 ? -19.104 3.311 40.149 1.00 84.88 486 PHE A C 1
ATOM 3719 O O . PHE A 1 486 ? -18.503 2.584 39.353 1.00 84.88 486 PHE A O 1
ATOM 3726 N N . VAL A 1 487 ? -18.500 3.808 41.232 1.00 80.38 487 VAL A N 1
ATOM 3727 C CA . VAL A 1 487 ? -17.050 3.703 41.407 1.00 80.38 487 VAL A CA 1
ATOM 3728 C C . VAL A 1 487 ? -16.586 2.396 42.039 1.00 80.38 487 VAL A C 1
ATOM 3730 O O . VAL A 1 487 ? -15.527 1.880 41.679 1.00 80.38 487 VAL A O 1
ATOM 3733 N N . HIS A 1 488 ? -17.326 1.867 43.008 1.00 80.81 488 HIS A N 1
ATOM 3734 C CA . HIS A 1 488 ? -16.913 0.672 43.743 1.00 80.81 488 HIS A CA 1
ATOM 3735 C C . HIS A 1 488 ? -17.412 -0.620 43.104 1.00 80.81 488 HIS A C 1
ATOM 3737 O O . HIS A 1 488 ? -16.809 -1.663 43.346 1.00 80.81 488 HIS A O 1
ATOM 3743 N N . VAL A 1 489 ? -18.451 -0.557 42.264 1.00 85.19 489 VAL A N 1
ATOM 3744 C CA . VAL A 1 489 ? -19.040 -1.746 41.639 1.00 85.19 489 VAL A CA 1
ATOM 3745 C C . VAL A 1 489 ? -18.886 -1.703 40.120 1.00 85.19 489 VAL A C 1
ATOM 3747 O O . VAL A 1 489 ? -18.210 -2.565 39.557 1.00 85.19 489 VAL A O 1
ATOM 3750 N N . LEU A 1 490 ? -19.438 -0.688 39.444 1.00 87.00 490 LEU A N 1
ATOM 3751 C CA . LEU A 1 490 ? -19.512 -0.676 37.976 1.00 87.00 490 LEU A CA 1
ATOM 3752 C C . LEU A 1 490 ? -18.141 -0.541 37.307 1.00 87.00 490 LEU A C 1
ATOM 3754 O O . LEU A 1 490 ? -17.782 -1.371 36.472 1.00 87.00 490 LEU A O 1
ATOM 3758 N N . ALA A 1 491 ? -17.362 0.480 37.668 1.00 85.69 491 ALA A N 1
ATOM 3759 C CA . ALA A 1 491 ? -16.055 0.723 37.061 1.00 85.69 491 ALA A CA 1
ATOM 3760 C C . ALA A 1 491 ? -15.073 -0.459 37.258 1.00 85.69 491 ALA A C 1
ATOM 3762 O O . ALA A 1 491 ? -14.469 -0.896 36.272 1.00 85.69 491 ALA A O 1
ATOM 3763 N N . PRO A 1 492 ? -14.932 -1.049 38.466 1.00 84.25 492 PRO A N 1
ATOM 3764 C CA . PRO A 1 492 ? -14.109 -2.237 38.677 1.00 84.25 492 PRO A CA 1
ATOM 3765 C C . PRO A 1 492 ? -14.609 -3.447 37.889 1.00 84.25 492 PRO A C 1
ATOM 3767 O O . PRO A 1 492 ? -13.795 -4.164 37.308 1.00 84.25 492 PRO A O 1
ATOM 3770 N N . TYR A 1 493 ? -15.926 -3.651 37.820 1.00 88.69 493 TYR A N 1
ATOM 3771 C CA . TYR A 1 493 ? -16.513 -4.738 37.041 1.00 88.69 493 TYR A CA 1
ATOM 3772 C C . TYR A 1 493 ? -16.215 -4.591 35.542 1.00 88.69 493 TYR A C 1
ATOM 3774 O O . TYR A 1 493 ? -15.719 -5.524 34.911 1.00 88.69 493 TYR A O 1
ATOM 3782 N N . MET A 1 494 ? -16.429 -3.404 34.969 1.00 88.88 494 MET A N 1
ATOM 3783 C CA . MET A 1 494 ? -16.128 -3.124 33.560 1.00 88.88 494 MET A CA 1
ATOM 3784 C C . MET A 1 494 ? -14.641 -3.304 33.246 1.00 88.88 494 MET A C 1
ATOM 3786 O O . MET A 1 494 ? -14.282 -3.840 32.195 1.00 88.88 494 MET A O 1
ATOM 3790 N N . TRP A 1 495 ? -13.770 -2.924 34.180 1.00 85.62 495 TRP A N 1
ATOM 3791 C CA . TRP A 1 495 ? -12.341 -3.169 34.060 1.00 85.62 495 TRP A CA 1
ATOM 3792 C C . TRP A 1 495 ? -11.997 -4.662 34.054 1.00 85.62 495 TRP A C 1
ATOM 3794 O O . TRP A 1 495 ? -11.244 -5.109 33.190 1.00 85.62 495 TRP A O 1
ATOM 3804 N N . GLN A 1 496 ? -12.568 -5.449 34.968 1.00 86.44 496 GLN A N 1
ATOM 3805 C CA . GLN A 1 496 ? -12.384 -6.903 34.993 1.00 86.44 496 GLN A CA 1
ATOM 3806 C C . GLN A 1 496 ? -12.885 -7.559 33.702 1.00 86.44 496 GLN A C 1
ATOM 3808 O O . GLN A 1 496 ? -12.223 -8.454 33.172 1.00 86.44 496 GLN A O 1
ATOM 3813 N N . CYS A 1 497 ? -14.009 -7.083 33.160 1.00 88.06 497 CYS A N 1
ATOM 3814 C CA . CYS A 1 497 ? -14.534 -7.549 31.881 1.00 88.06 497 CYS A CA 1
ATOM 3815 C C . CYS A 1 497 ? -13.541 -7.284 30.745 1.00 88.06 497 CYS A C 1
ATOM 3817 O O . CYS A 1 497 ? -13.206 -8.206 30.001 1.00 88.06 497 CYS A O 1
ATOM 3819 N N . LEU A 1 498 ? -13.016 -6.057 30.649 1.00 86.12 498 LEU A N 1
ATOM 3820 C CA . LEU A 1 498 ? -11.995 -5.707 29.662 1.00 86.12 498 LEU A CA 1
ATOM 3821 C C . LEU A 1 498 ? -10.753 -6.595 29.823 1.00 86.12 498 LEU A C 1
ATOM 3823 O O . LEU A 1 498 ? -10.270 -7.165 28.849 1.00 86.12 498 LEU A O 1
ATOM 3827 N N . GLN A 1 499 ? -10.259 -6.775 31.049 1.00 83.00 499 GLN A N 1
ATOM 3828 C CA . GLN A 1 499 ? -9.103 -7.631 31.302 1.00 83.00 499 GLN A CA 1
ATOM 3829 C C . GLN A 1 499 ? -9.336 -9.068 30.850 1.00 83.00 499 GLN A C 1
ATOM 3831 O O . GLN A 1 499 ? -8.467 -9.627 30.195 1.00 83.00 499 GLN A O 1
ATOM 3836 N N . ARG A 1 500 ? -10.495 -9.660 31.151 1.00 83.56 500 ARG A N 1
ATOM 3837 C CA . ARG A 1 500 ? -10.811 -11.043 30.768 1.00 83.56 500 ARG A CA 1
ATOM 3838 C C . ARG A 1 500 ? -10.914 -11.230 29.261 1.00 83.56 500 ARG A C 1
ATOM 3840 O O . ARG A 1 500 ? -10.353 -12.195 28.747 1.00 83.56 500 ARG A O 1
ATOM 3847 N N . VAL A 1 501 ? -11.551 -10.292 28.557 1.00 84.00 501 VAL A N 1
ATOM 3848 C CA . VAL A 1 501 ? -11.667 -10.336 27.088 1.00 84.00 501 VAL A CA 1
ATOM 3849 C C . VAL A 1 501 ? -10.291 -10.409 26.424 1.00 84.00 501 VAL A C 1
ATOM 3851 O O . VAL A 1 501 ? -10.116 -11.164 25.473 1.00 84.00 501 VAL A O 1
ATOM 3854 N N . PHE A 1 502 ? -9.295 -9.697 26.957 1.00 77.81 502 PHE A N 1
ATOM 3855 C CA . PHE A 1 502 ? -7.940 -9.695 26.399 1.00 77.81 502 PHE A CA 1
ATOM 3856 C C . PHE A 1 502 ? -6.976 -10.697 27.068 1.00 77.81 502 PHE A C 1
ATOM 3858 O O . PHE A 1 502 ? -5.978 -11.069 26.456 1.00 77.81 502 PHE A O 1
ATOM 3865 N N . ALA A 1 503 ? -7.270 -11.193 28.274 1.00 72.69 503 ALA A N 1
ATOM 3866 C CA . ALA A 1 503 ? -6.471 -12.208 28.970 1.00 72.69 503 ALA A CA 1
ATOM 3867 C C . ALA A 1 503 ? -6.710 -13.628 28.433 1.00 72.69 503 ALA A C 1
ATOM 3869 O O . ALA A 1 503 ? -5.787 -14.435 28.409 1.00 72.69 503 ALA A O 1
ATOM 3870 N N . CYS A 1 504 ? -7.911 -13.951 27.936 1.00 55.53 504 CYS A N 1
ATOM 3871 C CA . CYS A 1 504 ? -8.159 -15.267 27.331 1.00 55.53 504 CYS A CA 1
ATOM 3872 C C . CYS A 1 504 ? -7.290 -15.537 26.089 1.00 55.53 504 CYS A C 1
ATOM 3874 O O . CYS A 1 504 ? -7.051 -16.697 25.760 1.00 55.53 504 CYS A O 1
ATOM 3876 N N . SER A 1 505 ? -6.753 -14.498 25.441 1.00 52.31 505 SER A N 1
ATOM 3877 C CA . SER A 1 505 ? -5.845 -14.660 24.303 1.00 52.31 505 SER A CA 1
ATOM 3878 C C . SER A 1 505 ? -4.435 -15.129 24.688 1.00 52.31 505 SER A C 1
ATOM 3880 O O . SER A 1 505 ? -3.710 -15.575 23.802 1.00 52.31 505 SER A O 1
ATOM 3882 N N . SER A 1 506 ? -4.021 -15.043 25.960 1.00 48.72 506 SER A N 1
ATOM 3883 C CA . SER A 1 506 ? -2.671 -15.455 26.385 1.00 48.72 506 SER A CA 1
ATOM 3884 C C . SER A 1 506 ? -2.563 -16.929 26.782 1.00 48.72 506 SER A C 1
ATOM 3886 O O . SER A 1 506 ? -1.454 -17.429 26.944 1.00 48.72 506 SER A O 1
ATOM 3888 N N . ASN A 1 507 ? -3.692 -17.624 26.962 1.00 46.19 507 ASN A N 1
ATOM 3889 C CA . ASN A 1 507 ? -3.711 -19.016 27.432 1.00 46.19 507 ASN A CA 1
ATOM 3890 C C . ASN A 1 507 ? -3.717 -20.049 26.290 1.00 46.19 507 ASN A C 1
ATOM 3892 O O . ASN A 1 507 ? -3.512 -21.235 26.539 1.00 46.19 507 ASN A O 1
ATOM 3896 N N . GLY A 1 508 ? -3.922 -19.620 25.041 1.00 47.16 508 GLY A N 1
ATOM 3897 C CA . GLY A 1 508 ? -3.578 -20.425 23.871 1.00 47.16 508 GLY A CA 1
ATOM 3898 C C . GLY A 1 508 ? -2.074 -20.329 23.630 1.00 47.16 508 GLY A C 1
ATOM 3899 O O . GLY A 1 508 ? -1.534 -19.225 23.644 1.00 47.16 508 GLY A O 1
ATOM 3900 N N . ALA A 1 509 ? -1.390 -21.462 23.434 1.00 44.06 509 ALA A N 1
ATOM 3901 C CA . ALA A 1 509 ? 0.027 -21.463 23.072 1.00 44.06 509 ALA A CA 1
ATOM 3902 C C . ALA A 1 509 ? 0.257 -20.456 21.925 1.00 44.06 509 ALA A C 1
ATOM 3904 O O . ALA A 1 509 ? -0.454 -20.539 20.917 1.00 44.06 509 ALA A O 1
ATOM 3905 N N . PRO A 1 510 ? 1.177 -19.483 22.077 1.00 44.81 510 PRO A N 1
ATOM 3906 C CA . PRO A 1 510 ? 1.371 -18.455 21.067 1.00 44.81 510 PRO A CA 1
ATOM 3907 C C . PRO A 1 510 ? 1.699 -19.130 19.727 1.00 44.81 510 PRO A C 1
ATOM 3909 O O . PRO A 1 510 ? 2.480 -20.089 19.717 1.00 44.81 510 PRO A O 1
ATOM 3912 N N . PRO A 1 511 ? 1.129 -18.668 18.597 1.00 43.59 511 PRO A N 1
ATOM 3913 C CA . PRO A 1 511 ? 1.491 -19.186 17.286 1.00 43.59 511 PRO A CA 1
ATOM 3914 C C . PRO A 1 511 ? 3.019 -19.152 17.118 1.00 43.59 511 PRO A C 1
ATOM 3916 O O . PRO A 1 511 ? 3.653 -18.172 17.534 1.00 43.59 511 PRO A O 1
ATOM 3919 N N . PRO A 1 512 ? 3.643 -20.191 16.534 1.00 37.62 512 PRO A N 1
ATOM 3920 C CA . PRO A 1 512 ? 5.086 -20.204 16.324 1.00 37.62 512 PRO A CA 1
ATOM 3921 C C . PRO A 1 512 ? 5.490 -18.986 15.476 1.00 37.62 512 PRO A C 1
ATOM 3923 O O . PRO A 1 512 ? 5.099 -18.878 14.318 1.00 37.62 512 PRO A O 1
ATOM 3926 N N . GLY A 1 513 ? 6.231 -18.049 16.082 1.00 45.16 513 GLY A N 1
ATOM 3927 C CA . GLY A 1 513 ? 6.644 -16.779 15.464 1.00 45.16 513 GLY A CA 1
ATOM 3928 C C . GLY A 1 513 ? 6.359 -15.509 16.282 1.00 45.16 513 GLY A C 1
ATOM 3929 O O . GLY A 1 513 ? 6.837 -14.441 15.913 1.00 45.16 513 GLY A O 1
ATOM 3930 N N . TRP A 1 514 ? 5.620 -15.580 17.397 1.00 46.38 514 TRP A N 1
ATOM 3931 C CA . TRP A 1 514 ? 5.318 -14.402 18.230 1.00 46.38 514 TRP A CA 1
ATOM 3932 C C . TRP A 1 514 ? 6.515 -14.005 19.127 1.00 46.38 514 TRP A C 1
ATOM 3934 O O . TRP A 1 514 ? 6.999 -14.795 19.936 1.00 46.38 514 TRP A O 1
ATOM 3944 N N . THR A 1 515 ? 7.030 -12.782 18.946 1.00 61.41 515 THR A N 1
ATOM 3945 C CA . THR A 1 515 ? 8.344 -12.291 19.425 1.00 61.41 515 THR A CA 1
ATOM 3946 C C . THR A 1 515 ? 8.300 -11.523 20.764 1.00 61.41 515 THR A C 1
ATOM 3948 O O . THR A 1 515 ? 7.256 -11.377 21.401 1.00 61.41 515 THR A O 1
ATOM 3951 N N . ALA A 1 516 ? 9.457 -10.976 21.184 1.00 59.12 516 ALA A N 1
ATOM 3952 C CA . ALA A 1 516 ? 9.663 -10.087 22.339 1.00 59.12 516 ALA A CA 1
ATOM 3953 C C . ALA A 1 516 ? 8.659 -8.918 22.460 1.00 59.12 516 ALA A C 1
ATOM 3955 O O . ALA A 1 516 ? 8.392 -8.463 23.573 1.00 59.12 516 ALA A O 1
ATOM 3956 N N . ALA A 1 517 ? 8.053 -8.482 21.351 1.00 54.69 517 ALA A N 1
ATOM 3957 C CA . ALA A 1 517 ? 6.997 -7.468 21.337 1.00 54.69 517 ALA A CA 1
ATOM 3958 C C . ALA A 1 517 ? 5.780 -7.867 22.193 1.00 54.69 517 ALA A C 1
ATOM 3960 O O . ALA A 1 517 ? 5.163 -7.021 22.833 1.00 54.69 517 ALA A O 1
ATOM 3961 N N . HIS A 1 518 ? 5.471 -9.163 22.273 1.00 58.56 518 HIS A N 1
ATOM 3962 C CA . HIS A 1 518 ? 4.349 -9.666 23.061 1.00 58.56 518 HIS A CA 1
ATOM 3963 C C . HIS A 1 518 ? 4.611 -9.573 24.572 1.00 58.56 518 HIS A C 1
ATOM 3965 O O . HIS A 1 518 ? 3.745 -9.143 25.332 1.00 58.56 518 HIS A O 1
ATOM 3971 N N . LYS A 1 519 ? 5.838 -9.893 25.009 1.00 63.53 519 LYS A N 1
ATOM 3972 C CA . LYS A 1 519 ? 6.263 -9.707 26.408 1.00 63.53 519 LYS A CA 1
ATOM 3973 C C . LYS A 1 519 ? 6.251 -8.227 26.801 1.00 63.53 519 LYS A C 1
ATOM 3975 O O . LYS A 1 519 ? 5.805 -7.892 27.896 1.00 63.53 519 LYS A O 1
ATOM 3980 N N . ALA A 1 520 ? 6.687 -7.342 25.901 1.00 66.69 520 ALA A N 1
ATOM 3981 C CA . ALA A 1 520 ? 6.613 -5.896 26.113 1.00 66.69 520 ALA A CA 1
ATOM 3982 C C . ALA A 1 520 ? 5.157 -5.409 26.245 1.00 66.69 520 ALA A C 1
ATOM 3984 O O . ALA A 1 520 ? 4.849 -4.635 27.150 1.00 66.69 520 ALA A O 1
ATOM 3985 N N . ALA A 1 521 ? 4.244 -5.920 25.414 1.00 60.66 521 ALA A N 1
ATOM 3986 C CA . ALA A 1 521 ? 2.826 -5.577 25.485 1.00 60.66 521 ALA A CA 1
ATOM 3987 C C . ALA A 1 521 ? 2.159 -6.079 26.782 1.00 60.66 521 ALA A C 1
ATOM 3989 O O . ALA A 1 521 ? 1.367 -5.359 27.388 1.00 60.66 521 ALA A O 1
ATOM 3990 N N . GLN A 1 522 ? 2.535 -7.266 27.269 1.00 62.88 522 GLN A N 1
ATOM 3991 C CA . GLN A 1 522 ? 2.067 -7.795 28.555 1.00 62.88 522 GLN A CA 1
ATOM 3992 C C . GLN A 1 522 ? 2.557 -6.944 29.743 1.00 62.88 522 GLN A C 1
ATOM 3994 O O . GLN A 1 522 ? 1.794 -6.662 30.669 1.00 62.88 522 GLN A O 1
ATOM 3999 N N . HIS A 1 523 ? 3.806 -6.466 29.703 1.00 69.81 523 HIS A N 1
ATOM 4000 C CA . HIS A 1 523 ? 4.324 -5.523 30.700 1.00 69.81 523 HIS A CA 1
ATOM 4001 C C . HIS A 1 523 ? 3.579 -4.177 30.647 1.00 69.81 523 HIS A C 1
ATOM 4003 O O . HIS A 1 523 ? 3.169 -3.642 31.677 1.00 69.81 523 HIS A O 1
ATOM 4009 N N . GLN A 1 524 ? 3.315 -3.658 29.446 1.00 66.56 524 GLN A N 1
ATOM 4010 C CA . GLN A 1 524 ? 2.539 -2.431 29.250 1.00 66.56 524 GLN A CA 1
ATOM 4011 C C . GLN A 1 524 ? 1.083 -2.574 29.731 1.00 66.56 524 GLN A C 1
ATOM 4013 O O . GLN A 1 524 ? 0.504 -1.621 30.259 1.00 66.56 524 GLN A O 1
ATOM 4018 N N . GLN A 1 525 ? 0.486 -3.763 29.607 1.00 63.00 525 GLN A N 1
ATOM 4019 C CA . GLN A 1 525 ? -0.834 -4.081 30.156 1.00 63.00 525 GLN A CA 1
ATOM 4020 C C . GLN A 1 525 ? -0.836 -4.036 31.691 1.00 63.00 525 GLN A C 1
ATOM 4022 O O . GLN A 1 525 ? -1.749 -3.456 32.285 1.00 63.00 525 GLN A O 1
ATOM 4027 N N . LEU A 1 526 ? 0.189 -4.599 32.338 1.00 65.44 526 LEU A N 1
ATOM 4028 C CA . LEU A 1 526 ? 0.366 -4.511 33.790 1.00 65.44 526 LEU A CA 1
ATOM 4029 C C . LEU A 1 526 ? 0.544 -3.058 34.242 1.00 65.44 526 LEU A C 1
ATOM 4031 O O . LEU A 1 526 ? -0.114 -2.635 35.190 1.00 65.44 526 LEU A O 1
ATOM 4035 N N . GLU A 1 527 ? 1.355 -2.258 33.553 1.00 72.44 527 GLU A N 1
ATOM 4036 C CA . GLU A 1 527 ? 1.481 -0.826 33.859 1.00 72.44 527 GLU A CA 1
ATOM 4037 C C . GLU A 1 527 ? 0.165 -0.065 33.676 1.00 72.44 527 GLU A C 1
ATOM 4039 O O . GLU A 1 527 ? -0.200 0.749 34.524 1.00 72.44 527 GLU A O 1
ATOM 4044 N N . SER A 1 528 ? -0.574 -0.342 32.600 1.00 63.25 528 SER A N 1
ATOM 4045 C CA . SER A 1 528 ? -1.873 0.289 32.332 1.00 63.25 528 SER A CA 1
ATOM 4046 C C . SER A 1 528 ? -2.890 -0.065 33.421 1.00 63.25 528 SER A C 1
ATOM 4048 O O . SER A 1 528 ? -3.624 0.807 33.883 1.00 63.25 528 SER A O 1
ATOM 4050 N N . LYS A 1 529 ? -2.864 -1.310 33.924 1.00 65.00 529 LYS A N 1
ATOM 4051 C CA . LYS A 1 529 ? -3.639 -1.737 35.099 1.00 65.00 529 LYS A CA 1
ATOM 4052 C C . LYS A 1 529 ? -3.298 -0.920 36.335 1.00 65.00 529 LYS A C 1
ATOM 4054 O O . LYS A 1 529 ? -4.215 -0.420 36.985 1.00 65.00 529 LYS A O 1
ATOM 4059 N N . HIS A 1 530 ? -2.017 -0.756 36.651 1.00 68.69 530 HIS A N 1
ATOM 4060 C CA . HIS A 1 530 ? -1.602 0.034 37.810 1.00 68.69 530 HIS A CA 1
ATOM 4061 C C . HIS A 1 530 ? -1.994 1.506 37.656 1.00 68.69 530 HIS A C 1
ATOM 4063 O O . HIS A 1 530 ? -2.580 2.066 38.577 1.00 68.69 530 HIS A O 1
ATOM 4069 N N . LYS A 1 531 ? -1.769 2.111 36.482 1.00 68.31 531 LYS A N 1
ATOM 4070 C CA . LYS A 1 531 ? -2.143 3.505 36.194 1.00 68.31 531 LYS A CA 1
ATOM 4071 C C . LYS A 1 531 ? -3.644 3.731 36.302 1.00 68.31 531 LYS A C 1
ATOM 4073 O O . LYS A 1 531 ? -4.056 4.677 36.957 1.00 68.31 531 LYS A O 1
ATOM 4078 N N . MET A 1 532 ? -4.471 2.863 35.725 1.00 62.50 532 MET A N 1
ATOM 4079 C CA . MET A 1 532 ? -5.920 3.035 35.796 1.00 62.50 532 MET A CA 1
ATOM 4080 C C . MET A 1 532 ? -6.454 2.803 37.210 1.00 62.50 532 MET A C 1
ATOM 4082 O O . MET A 1 532 ? -7.308 3.551 37.675 1.00 62.50 532 MET A O 1
ATOM 4086 N N . THR A 1 533 ? -5.904 1.821 37.930 1.00 62.03 533 THR A N 1
ATOM 4087 C CA . THR A 1 533 ? -6.233 1.606 39.346 1.00 62.03 533 THR A CA 1
ATOM 4088 C C . THR A 1 533 ? -5.829 2.822 40.177 1.00 62.03 533 THR A C 1
ATOM 4090 O O . THR A 1 533 ? -6.607 3.250 41.026 1.00 62.03 533 THR A O 1
ATOM 4093 N N . ALA A 1 534 ? -4.665 3.421 39.906 1.00 69.62 534 ALA A N 1
ATOM 4094 C CA . ALA A 1 534 ? -4.188 4.646 40.542 1.00 69.62 534 ALA A CA 1
ATOM 4095 C C . ALA A 1 534 ? -5.071 5.858 40.206 1.00 69.62 534 ALA A C 1
ATOM 4097 O O . ALA A 1 534 ? -5.427 6.597 41.113 1.00 69.62 534 ALA A O 1
ATOM 4098 N N . ILE A 1 535 ? -5.485 6.029 38.946 1.00 65.38 535 ILE A N 1
ATOM 4099 C CA . ILE A 1 535 ? -6.398 7.099 38.515 1.00 65.38 535 ILE A CA 1
ATOM 4100 C C . ILE A 1 535 ? -7.753 6.932 39.197 1.00 65.38 535 ILE A C 1
ATOM 4102 O O . ILE A 1 535 ? -8.204 7.853 39.862 1.00 65.38 535 ILE A O 1
ATOM 4106 N N . LEU A 1 536 ? -8.363 5.746 39.123 1.00 59.09 536 LEU A N 1
ATOM 4107 C CA . LEU A 1 536 ? -9.643 5.473 39.778 1.00 59.09 536 LEU A CA 1
ATOM 4108 C C . LEU A 1 536 ? -9.552 5.631 41.299 1.00 59.09 536 LEU A C 1
ATOM 4110 O O . LEU A 1 536 ? -10.504 6.089 41.912 1.00 59.09 536 LEU A O 1
ATOM 4114 N N . SER A 1 537 ? -8.431 5.266 41.929 1.00 64.12 537 SER A N 1
ATOM 4115 C CA . SER A 1 537 ? -8.244 5.419 43.381 1.00 64.12 537 SER A CA 1
ATOM 4116 C C . SER A 1 537 ? -7.868 6.839 43.819 1.00 64.12 537 SER A C 1
ATOM 4118 O O . SER A 1 537 ? -8.201 7.230 44.935 1.00 64.12 537 SER A O 1
ATOM 4120 N N . ALA A 1 538 ? -7.188 7.623 42.982 1.00 67.94 538 ALA A N 1
ATOM 4121 C CA . ALA A 1 538 ? -6.970 9.052 43.201 1.00 67.94 538 ALA A CA 1
ATOM 4122 C C . ALA A 1 538 ? -8.286 9.820 43.045 1.00 67.94 538 ALA A C 1
ATOM 4124 O O . ALA A 1 538 ? -8.672 10.569 43.935 1.00 67.94 538 ALA A O 1
ATOM 4125 N N . TRP A 1 539 ? -9.019 9.530 41.976 1.00 62.53 539 TRP A N 1
ATOM 4126 C CA . TRP A 1 539 ? -10.320 10.112 41.689 1.00 62.53 539 TRP A CA 1
ATOM 4127 C C . TRP A 1 539 ? -11.384 9.718 42.731 1.00 62.53 539 TRP A C 1
ATOM 4129 O O . TRP A 1 539 ? -12.146 10.566 43.184 1.00 62.53 539 TRP A O 1
ATOM 4139 N N . LEU A 1 540 ? -11.375 8.468 43.218 1.00 57.59 540 LEU A N 1
ATOM 4140 C CA . LEU A 1 540 ? -12.160 8.041 44.388 1.00 57.59 540 LEU A CA 1
ATOM 4141 C C . LEU A 1 540 ? -11.863 8.875 45.628 1.00 57.59 540 LEU A C 1
ATOM 4143 O O . LEU A 1 540 ? -12.781 9.238 46.355 1.00 57.59 540 LEU A O 1
ATOM 4147 N N . ARG A 1 541 ? -10.579 9.135 45.900 1.00 65.44 541 ARG A N 1
ATOM 4148 C CA . ARG A 1 541 ? -10.183 9.938 47.058 1.00 65.44 541 ARG A CA 1
ATOM 4149 C C . ARG A 1 541 ? -10.729 11.352 46.930 1.00 65.44 541 ARG A C 1
ATOM 4151 O O . ARG A 1 541 ? -11.348 11.810 47.874 1.00 65.44 541 ARG A O 1
ATOM 4158 N N . GLU A 1 542 ? -10.579 11.969 45.764 1.00 66.94 542 GLU A N 1
ATOM 4159 C CA . GLU A 1 542 ? -11.078 13.317 45.475 1.00 66.94 542 GLU A CA 1
ATOM 4160 C C . GLU A 1 542 ? -12.611 13.418 45.589 1.00 66.94 542 GLU A C 1
ATOM 4162 O O . GLU A 1 542 ? -13.135 14.367 46.166 1.00 66.94 542 GLU A O 1
ATOM 4167 N N . MET A 1 543 ? -13.332 12.395 45.121 1.00 55.09 543 MET A N 1
ATOM 4168 C CA . MET A 1 543 ? -14.785 12.271 45.274 1.00 55.09 543 MET A CA 1
ATOM 4169 C C . MET A 1 543 ? -15.228 12.131 46.734 1.00 55.09 543 MET A C 1
ATOM 4171 O O . MET A 1 543 ? -16.176 12.787 47.160 1.00 55.09 543 MET A O 1
ATOM 4175 N N . CYS A 1 544 ? -14.557 11.274 47.505 1.00 56.28 544 CYS A N 1
ATOM 4176 C CA . CYS A 1 544 ? -14.932 10.991 48.889 1.00 56.28 544 CYS A CA 1
ATOM 4177 C C . CYS A 1 544 ? -14.515 12.095 49.869 1.00 56.28 544 CYS A C 1
ATOM 4179 O O . CYS A 1 544 ? -15.107 12.197 50.941 1.00 56.28 544 CYS A O 1
ATOM 4181 N N . THR A 1 545 ? -13.509 12.911 49.544 1.00 63.88 545 THR A N 1
ATOM 4182 C CA . THR A 1 545 ? -13.059 13.998 50.429 1.00 63.88 545 THR A CA 1
ATOM 4183 C C . THR A 1 545 ? -13.967 15.226 50.405 1.00 63.88 545 THR A C 1
ATOM 4185 O O . THR A 1 545 ? -13.784 16.108 51.241 1.00 63.88 545 THR A O 1
ATOM 4188 N N . GLY A 1 546 ? -14.952 15.280 49.496 1.00 53.88 546 GLY A N 1
ATOM 4189 C CA . GLY A 1 546 ? -15.758 16.475 49.245 1.00 53.88 546 GLY A CA 1
ATOM 4190 C C . GLY A 1 546 ? -14.893 17.667 48.801 1.00 53.88 546 GLY A C 1
ATOM 4191 O O . GLY A 1 546 ? -13.662 17.616 48.878 1.00 53.88 546 GLY A O 1
ATOM 4192 N N . PRO A 1 547 ? -15.489 18.773 48.330 1.00 50.50 547 PRO A N 1
ATOM 4193 C CA . PRO A 1 547 ? -14.768 20.033 48.325 1.00 50.50 547 PRO A CA 1
ATOM 4194 C C . PRO A 1 547 ? -14.458 20.337 49.789 1.00 50.50 547 PRO A C 1
ATOM 4196 O O . PRO A 1 547 ? -15.358 20.671 50.557 1.00 50.50 547 PRO A O 1
ATOM 4199 N N . SER A 1 548 ? -13.201 20.164 50.204 1.00 44.69 548 SER A N 1
ATOM 4200 C CA . SER A 1 548 ? -12.751 20.715 51.472 1.00 44.69 548 SER A CA 1
ATOM 4201 C C . SER A 1 548 ? -13.114 22.191 51.422 1.00 44.69 548 SER A C 1
ATOM 4203 O O . SER A 1 548 ? -12.571 22.922 50.591 1.00 44.69 548 SER A O 1
ATOM 4205 N N . THR A 1 549 ? -14.075 22.610 52.237 1.00 41.97 549 THR A N 1
ATOM 4206 C CA . THR A 1 549 ? -14.338 24.014 52.513 1.00 41.97 549 THR A CA 1
ATOM 4207 C C . THR A 1 549 ? -13.049 24.581 53.094 1.00 41.97 549 THR A C 1
ATOM 4209 O O . THR A 1 549 ? -12.806 24.494 54.294 1.00 41.97 549 THR A O 1
ATOM 4212 N N . GLN A 1 550 ? -12.164 25.056 52.219 1.00 41.81 550 GLN A N 1
ATOM 4213 C CA . GLN A 1 550 ? -11.173 26.052 52.572 1.00 41.81 550 GLN A CA 1
ATOM 4214 C C . GLN A 1 550 ? -11.965 27.344 52.767 1.00 41.81 550 GLN A C 1
ATOM 4216 O O . GLN A 1 550 ? -12.211 28.079 51.811 1.00 41.81 550 GLN A O 1
ATOM 4221 N N . GLU A 1 551 ? -12.463 27.525 53.990 1.00 37.84 551 GLU A N 1
ATOM 4222 C CA . GLU A 1 551 ? -12.549 28.860 54.583 1.00 37.84 551 GLU A CA 1
ATOM 4223 C C . GLU A 1 551 ? -11.143 29.346 54.943 1.00 37.84 551 GLU A C 1
ATOM 4225 O O . GLU A 1 551 ? -10.332 28.511 55.421 1.00 37.84 551 GLU A O 1
#

pLDDT: mean 72.73, std 16.88, range [29.67, 95.75]

Sequence (551 aa):
MSAPAVVLDQDNALANTLAAFERLTTACGDASQRAKELCGSRYSRYCKERHGTLIAVDRREDIDALLEMPRVIHACVAGDRWDGALSLYEQTRAWQQQVTHSTRQEDHISTASTGATTLISRVHRAAAEHIEGELIRRLIARLSATAALPELARHLGQLRRAWHPMSASQETAFVEEDMHTQSVSADDALIHCPTESALLSAFLMRARISWWRRAVDRQGDGRAAAAAVAAAATAHSKDAELDAAMPWRETEPTSPEQLAQWLDALRLHTPELHRQLAALLAPHGAQAEPYRNLAAAYVASTLRSELQHVLQNTNDLTFVATLATSVADTSGPLARCATDVHTVIQHDIHLAIVRIATGRAERATVALTEELQHNTAWLPAKAETARLLEVVNAAAAAKNVHASDDAEQPTSMAPPEDLMQAAPFARLLNSWLALLNDLRWYAPIGVLPSLSAVLARELCRSSDTLRTVLQARESTSLESVVVGLFVHVLAPYMWQCLQRVFACSSNGAPPPGWTAAHKAAQHQQLESKHKMTAILSAWLREMCTGPSTQE

Radius of gyration: 44.62 Å; chains: 1; bounding box: 135×85×113 Å

Secondary structure (DSSP, 8-state):
----SSHHHHHHHHHHHHHHHHHHHHHHHHHHHHHHHHHHHHHHHHHHHHHHHHHHHHTHHHHHHHHHHHHHHHHHHHTT-HHHHHHHHHHHHHHHHHHHHHHHH-TT--TTHHHHHHHHHHHHHHHHHHIIIIIHHHHHHHHHH---HHHHHHHHHHHHHHHHHHHHHHHHHHTTT--S-----HHHHTTS---HHHHHHHHHHHHHHHHHHHHHHHHHGGGTHHHHHHHGGG----TTTTGGG--TTS----SHHHHHHHHHHHHHHHHHHHHHHHHHHGGGGGGHHHHHHHHHHHHHHHHHHHHHHHHHH---HHHHHHHHHHHHHHHHHHHTTT--HHHHHHHHHHHHHHHHHHHHHHHHHHHHHHHHHH--TTTTS-TTHHHHHHHHHHHHHHHTTTTSTTS------PPPHHHHHSHHHHHHHHHHHHHHHHHTTT--GGGHHHHHHHHHHHHHHHHHHHHHHHHTTT-HHHHHHHHHHIIIIIHHHHHHHHHHHHHGGGSSPPPTT--HHHHHHHHHHHHHHHHHHHHHHHHHHHHHT------

Organism: NCBI:txid78915

Foldseek 3Di:
DDDDDPVVVVVVVVVVVVVVVVVVVVVVVVVVVVVVVVCVVVVVVVVQVVVLVVVCVVCVVVLVVLVCLLVVLLVCLVVVVLVVNLVSLVVLVVVLVVLVVVCVVCVPDGPSSVVVNVSSVVSNVSSLCCCVPRVLVVLLVCLLVDQDPVVNLVSLVSVCSSPVVPCVVCVVVPVPPDPDDDDDDLVVCLVVVPDVVLVVLLSSLVSVLNSVLVVVVCVVCVVVVVVVVVVVPPDDDDPCPPVPPDPPPPDQPPDLVSVLVVLVVCLVCVLVVLVSLCVSCVVVPPVSVVSLVSSLSSVLVVNQVSVLVVLVPDLDLVSLLVVLVSLVVSQVSSVVSPDSSSVSCVVSSLVSLLVSLLVLLVVLLVQLLVCLQPDPVLQPPDPCLVVLVVVLVVLVVVVVVPPDPDPDDPPDLDADVVLCSRVSSVSSLVSLLVSLVSCLSPLPLVNLLSVLVSLLVSLVSSLVSLVVSCVVVVPPSSSCSVSSCSLSGRSVSSVVSSCVSNVVVVPPDPDPPDDPVVVVSVVVNVVSVVVSVVVSVVVVVVSVVPPPPPD